Protein AF-A0A9W9S5F3-F1 (afdb_monomer_lite)

Radius of gyration: 33.03 Å; chains: 1; bounding box: 83×84×94 Å

Foldseek 3Di:
DDDDDDDDPDDDPPPPPPDPQAQEDEAEDDQDLPDQQSEDECPVVVCVLVRQRHQYYAYERYAYDADDPDDVVVPPPPDAHNHQYYHYYQYNADLVSVLVSLQRHLHHAHYEYAHDDPPRDHDRDLADAVQSNLVSCLVGSNLQHQHYAYEDPNHPDAHEAQSSQNHAEYHYELCNQWDCPPVPNDIDGDYHHHLNYAEYEYEYEDPDDRDCPVVLVCLVVCVNVNHAEYEYEYEAEPPPDDDDPPVPVCVSCVVSNHHYYYDYDHHDPPDDPPVVPPALADQDPDDDDDDDGEEDEDDDAEAEREQTYYEPYEAENYEYECYEYEVYEYECHAYAENYEYYNYEAANQDEHEAYEYEPYEAEHQHEYENYEYYCYEYEHAYEYECYEYEVYEYECYEYECYEYEVYEYENYEYYNYHYAQYWYFDYAYPDVGARDDHPPDDATWHGRDDPGPDDDGDDHPVDDDDDPPPPDDDDDDDDDDDPDDDDDDDDDDDDDDDDDDDDDDD

Sequence (506 aa):
MLATKKDNIEIDPHTQYTGQRLRSLYLGEAFRVCDPQPWWLLGPNEIVFYMEELEKLHIQGAKIKTFLREPLVVRSPTKHTALTDLALLNCDVAPHTLAQILSFPKGLTHFTMKGRFPGTTGPFEYNLRPSDYIEKINQSSSAGVQYLDFDMWNADDYPDFRHLEGLKQLTISTDLYQYFIWESDELAFRQSFPVSLETLTLDDFFPTDVLFDTLLDKVEEGQLPNLRTITHRHFYPEGNQEEVDMEWEIEEFRKLGVEFSPVSFESPSMMPENDNWPCHCWIYHRTAECDNAQTSTLNGDGNTITRSCLTNCTINNSCVKRSTLSDCVLSNVEDMSRITAQKSQFNDAAIVERSDITESTIQSQSSVCRSTIGRSVIQDKSTVKRSTVTGTTVSNSQLERATLTDCIITECTIERCDFQGLVLKYGIWRRNELIGKIGNHDPTFIRNHGPRAGQSASVAVGSTIPELDSKSHARQGDPPPSYDDDSYTSGDSGVDCGDLPPPYKP

pLDDT: mean 72.98, std 22.01, range [23.97, 98.44]

Organism: NCBI:txid293559

Secondary structure (DSSP, 8-state):
--PPPPPP----TT----PPP--EEEEE----TT-SS--EE-GGGGGGGG-TT--EEEEESEEEPPPP-SSSGGG--SS-B---EEEEES-EE-HHHHHHHTTSBSS--EEEEE-PPTT------S---HHHHHHHHHHSTTTT--EEEEE-SS-SS--B-TT-TT--EEEEEHHHHSEEETTTTEEE---B--TT--EEEEEE-S------HHHHHHHHTTSSTT--EEEEEEEE-TT-------HHHHHHHHHTT-EEEEEEEE--SSS---TT---S-----SSS-----B--EEEEEEEEEES-EEES-EEEEEEEES-EEES-EEES---EES-EEES-EEES---EES-EEES-EEETT-EEES-EEES-EE-TT-EEES-EEES-EEES-EEES-EEES-EEES-EEES-EEESEEEES-EEETTTB----SS---EEEE-STTT-B------SS----------------PPPP-----------------PPPPP--

Structure (mmCIF, N/CA/C/O backbone):
data_AF-A0A9W9S5F3-F1
#
_entry.id   AF-A0A9W9S5F3-F1
#
loop_
_atom_site.group_PDB
_atom_site.id
_atom_site.type_symbol
_atom_site.label_atom_id
_atom_site.label_alt_id
_atom_site.label_comp_id
_atom_site.label_asym_id
_atom_site.label_entity_id
_atom_site.label_seq_id
_atom_site.pdbx_PDB_ins_code
_atom_site.Cartn_x
_atom_site.Cartn_y
_atom_site.Cartn_z
_atom_site.occupancy
_atom_site.B_iso_or_equiv
_atom_site.auth_seq_id
_atom_site.auth_comp_id
_atom_site.auth_asym_id
_atom_site.auth_atom_id
_atom_site.pdbx_PDB_model_num
ATOM 1 N N . MET A 1 1 ? 17.556 -38.740 -58.426 1.00 38.88 1 MET A N 1
ATOM 2 C CA . MET A 1 1 ? 16.462 -38.069 -57.693 1.00 38.88 1 MET A CA 1
ATOM 3 C C . MET A 1 1 ? 16.126 -38.914 -56.479 1.00 38.88 1 MET A C 1
ATOM 5 O O . MET A 1 1 ? 15.676 -40.034 -56.658 1.00 38.88 1 MET A O 1
ATOM 9 N N . LEU A 1 2 ? 16.390 -38.406 -55.278 1.00 33.59 2 LEU A N 1
ATOM 10 C CA . LEU A 1 2 ? 15.971 -38.990 -54.003 1.00 33.59 2 LEU A CA 1
ATOM 11 C C . LEU A 1 2 ? 15.540 -37.814 -53.128 1.00 33.59 2 LEU A C 1
ATOM 13 O O . LEU A 1 2 ? 16.316 -36.878 -52.956 1.00 33.59 2 LEU A O 1
ATOM 17 N N . ALA A 1 3 ? 14.297 -37.832 -52.654 1.00 34.44 3 ALA A N 1
ATOM 18 C CA . ALA A 1 3 ? 13.760 -36.805 -51.771 1.00 34.44 3 ALA A CA 1
ATOM 19 C C . ALA A 1 3 ? 13.877 -37.290 -50.323 1.00 34.44 3 ALA A C 1
ATOM 21 O O . ALA A 1 3 ? 13.337 -38.340 -49.977 1.00 34.44 3 ALA A O 1
ATOM 22 N N . THR A 1 4 ? 14.590 -36.542 -49.486 1.00 38.62 4 THR A N 1
ATOM 23 C CA . THR A 1 4 ? 14.664 -36.787 -48.044 1.00 38.62 4 THR A CA 1
ATOM 24 C C . THR A 1 4 ? 13.518 -36.084 -47.320 1.00 38.62 4 THR A C 1
ATOM 26 O O . THR A 1 4 ? 13.109 -34.981 -47.688 1.00 38.62 4 THR A O 1
ATOM 29 N N . LYS A 1 5 ? 12.980 -36.748 -46.290 1.00 37.88 5 LYS A N 1
ATOM 30 C CA . LYS A 1 5 ? 11.957 -36.189 -45.397 1.00 37.88 5 LYS A CA 1
ATOM 31 C C . LYS A 1 5 ? 12.451 -34.886 -44.758 1.00 37.88 5 LYS A C 1
ATOM 33 O O . LYS A 1 5 ? 13.612 -34.796 -44.368 1.00 37.88 5 LYS A O 1
ATOM 38 N N . LYS A 1 6 ? 11.537 -33.929 -44.578 1.00 36.78 6 LYS A N 1
ATOM 39 C CA . LYS A 1 6 ? 11.627 -32.978 -43.466 1.00 36.78 6 LYS A CA 1
ATOM 40 C C . LYS A 1 6 ? 11.037 -33.653 -42.236 1.00 36.78 6 LYS A C 1
ATOM 42 O O . LYS A 1 6 ? 9.909 -34.141 -42.309 1.00 36.78 6 LYS A O 1
ATOM 47 N N . ASP A 1 7 ? 11.778 -33.650 -41.140 1.00 34.38 7 ASP A N 1
ATOM 48 C CA . ASP A 1 7 ? 11.234 -34.006 -39.838 1.00 34.38 7 ASP A CA 1
ATOM 49 C C . ASP A 1 7 ? 10.438 -32.812 -39.299 1.00 34.38 7 ASP A C 1
ATOM 51 O O . ASP A 1 7 ? 10.948 -31.693 -39.212 1.00 34.38 7 ASP A O 1
ATOM 55 N N . ASN A 1 8 ? 9.166 -33.047 -38.978 1.00 34.94 8 ASN A N 1
ATOM 56 C CA . ASN A 1 8 ? 8.366 -32.092 -38.224 1.00 34.94 8 ASN A CA 1
ATOM 57 C C . ASN A 1 8 ? 8.752 -32.239 -36.753 1.00 34.94 8 ASN A C 1
ATOM 59 O O . ASN A 1 8 ? 8.531 -33.295 -36.165 1.00 34.94 8 ASN A O 1
ATOM 63 N N . ILE A 1 9 ? 9.302 -31.181 -36.164 1.00 33.72 9 ILE A N 1
ATOM 64 C CA . ILE A 1 9 ? 9.428 -31.082 -34.712 1.00 33.72 9 ILE A CA 1
ATOM 65 C C . ILE A 1 9 ? 8.038 -30.725 -34.183 1.00 33.72 9 ILE A C 1
ATOM 67 O O . ILE A 1 9 ? 7.592 -29.587 -34.332 1.00 33.72 9 ILE A O 1
ATOM 71 N N . GLU A 1 10 ? 7.338 -31.702 -33.606 1.00 32.06 10 GLU A N 1
ATOM 72 C CA . GLU A 1 10 ? 6.203 -31.415 -32.730 1.00 32.06 10 GLU A CA 1
ATOM 73 C C . GLU A 1 10 ? 6.734 -30.652 -31.513 1.00 32.06 10 GLU A C 1
ATOM 75 O O . GLU A 1 10 ? 7.564 -31.158 -30.757 1.00 32.06 10 GLU A O 1
ATOM 80 N N . ILE A 1 11 ? 6.286 -29.407 -31.357 1.00 34.91 11 ILE A N 1
ATOM 81 C CA . ILE A 1 11 ? 6.552 -28.617 -30.158 1.00 34.91 11 ILE A CA 1
ATOM 82 C C . ILE A 1 11 ? 5.547 -29.077 -29.105 1.00 34.91 11 ILE A C 1
ATOM 84 O O . ILE A 1 11 ? 4.343 -28.880 -29.269 1.00 34.91 11 ILE A O 1
ATOM 88 N N . ASP A 1 12 ? 6.052 -29.703 -28.045 1.00 31.08 12 ASP A N 1
ATOM 89 C CA . ASP A 1 12 ? 5.263 -30.124 -26.889 1.00 31.08 12 ASP A CA 1
ATOM 90 C C . ASP A 1 12 ? 4.611 -28.892 -26.218 1.00 31.08 12 ASP A C 1
ATOM 92 O O . ASP A 1 12 ? 5.329 -27.993 -25.769 1.00 31.08 12 ASP A O 1
ATOM 96 N N . PRO A 1 13 ? 3.267 -28.807 -26.135 1.00 37.78 13 PRO A N 1
ATOM 97 C CA . PRO A 1 13 ? 2.579 -27.666 -25.535 1.00 37.78 13 PRO A CA 1
ATOM 98 C C . PRO A 1 13 ? 2.629 -27.648 -23.993 1.00 37.78 13 PRO A C 1
ATOM 100 O O . PRO A 1 13 ? 1.975 -26.800 -23.381 1.00 37.78 13 PRO A O 1
ATOM 103 N N . HIS A 1 14 ? 3.365 -28.562 -23.343 1.00 36.12 14 HIS A N 1
ATOM 104 C CA . HIS A 1 14 ? 3.348 -28.750 -21.888 1.00 36.12 14 HIS A CA 1
ATOM 105 C C . HIS A 1 14 ? 4.613 -28.350 -21.113 1.00 36.12 14 HIS A C 1
ATOM 107 O O . HIS A 1 14 ? 4.740 -28.710 -19.941 1.00 36.12 14 HIS A O 1
ATOM 113 N N . THR A 1 15 ? 5.471 -27.469 -21.642 1.00 34.50 15 THR A N 1
ATOM 114 C CA . THR A 1 15 ? 6.310 -26.630 -20.759 1.00 34.50 15 THR A CA 1
ATOM 115 C C . THR A 1 15 ? 5.454 -25.561 -20.076 1.00 34.50 15 THR A C 1
ATOM 117 O O . THR A 1 15 ? 5.520 -24.373 -20.398 1.00 34.50 15 THR A O 1
ATOM 120 N N . GLN A 1 16 ? 4.636 -25.994 -19.112 1.00 36.50 16 GLN A N 1
ATOM 121 C CA . GLN A 1 16 ? 4.019 -25.107 -18.134 1.00 36.50 16 GLN A CA 1
ATOM 122 C C . GLN A 1 16 ? 5.129 -24.411 -17.344 1.00 36.50 16 GLN A C 1
ATOM 124 O O . GLN A 1 16 ? 5.661 -24.958 -16.379 1.00 36.50 16 GLN A O 1
ATOM 129 N N . TYR A 1 17 ? 5.432 -23.166 -17.711 1.00 35.34 17 TYR A N 1
ATOM 130 C CA . TYR A 1 17 ? 5.968 -22.219 -16.745 1.00 35.34 17 TYR A CA 1
ATOM 131 C C . TYR A 1 17 ? 4.918 -22.060 -15.645 1.00 35.34 17 TYR A C 1
ATOM 133 O O . TYR A 1 17 ? 3.949 -21.314 -15.791 1.00 35.34 17 TYR A O 1
ATOM 141 N N . THR A 1 18 ? 5.106 -22.767 -14.531 1.00 33.81 18 THR A N 1
ATOM 142 C CA . THR A 1 18 ? 4.383 -22.527 -13.279 1.00 33.81 18 THR A CA 1
ATOM 143 C C . THR A 1 18 ? 4.900 -21.234 -12.651 1.00 33.81 18 THR A C 1
ATOM 145 O O . THR A 1 18 ? 5.497 -21.241 -11.574 1.00 33.81 18 THR A O 1
ATOM 148 N N . GLY A 1 19 ? 4.713 -20.118 -13.360 1.00 42.09 19 GLY A N 1
ATOM 149 C CA . GLY A 1 19 ? 4.912 -18.789 -12.807 1.00 42.09 19 GLY A CA 1
ATOM 150 C C . GLY A 1 19 ? 4.018 -18.644 -11.583 1.00 42.09 19 GLY A C 1
ATOM 151 O O . GLY A 1 19 ? 2.835 -18.997 -11.628 1.00 42.09 19 GLY A O 1
ATOM 152 N N . GLN A 1 20 ? 4.592 -18.179 -10.476 1.00 50.25 20 GLN A N 1
ATOM 153 C CA . GLN A 1 20 ? 3.825 -17.910 -9.267 1.00 50.25 20 GLN A CA 1
ATOM 154 C C . GLN A 1 20 ? 2.743 -16.880 -9.609 1.00 50.25 20 GLN A C 1
ATOM 156 O O . GLN A 1 20 ? 3.046 -15.785 -10.081 1.00 50.25 20 GLN A O 1
ATOM 161 N N . ARG A 1 21 ? 1.473 -17.262 -9.432 1.00 70.94 21 ARG A N 1
ATOM 162 C CA . ARG A 1 21 ? 0.338 -16.374 -9.696 1.00 70.94 21 ARG A CA 1
ATOM 163 C C . ARG A 1 21 ? 0.363 -15.195 -8.720 1.00 70.94 21 ARG A C 1
ATOM 165 O O . ARG A 1 21 ? 0.681 -15.369 -7.544 1.00 70.94 21 ARG A O 1
ATOM 172 N N . LEU A 1 22 ? 0.044 -14.005 -9.226 1.00 78.12 22 LEU A N 1
ATOM 173 C CA . LEU A 1 22 ? 0.080 -12.755 -8.471 1.00 78.12 22 LEU A CA 1
ATOM 174 C C . LEU A 1 22 ? -1.012 -12.752 -7.390 1.00 78.12 22 LEU A C 1
ATOM 176 O O . LEU A 1 22 ? -2.192 -12.635 -7.704 1.00 78.12 22 LEU A O 1
ATOM 180 N N . ARG A 1 23 ? -0.601 -12.876 -6.123 1.00 86.69 23 ARG A N 1
ATOM 181 C CA . ARG A 1 23 ? -1.501 -12.900 -4.953 1.00 86.69 23 ARG A CA 1
ATOM 182 C C . ARG A 1 23 ? -1.620 -11.568 -4.226 1.00 86.69 23 ARG A C 1
ATOM 184 O O . ARG A 1 23 ? -2.583 -11.372 -3.500 1.00 86.69 23 ARG A O 1
ATOM 191 N N . SER A 1 24 ? -0.666 -10.662 -4.404 1.00 87.38 24 SER A N 1
ATOM 192 C CA . SER A 1 24 ? -0.663 -9.347 -3.765 1.00 87.38 24 SER A CA 1
ATOM 193 C C . SER A 1 24 ? -0.293 -8.293 -4.793 1.00 87.38 24 SER A C 1
ATOM 195 O O . SER A 1 24 ? 0.679 -8.479 -5.524 1.00 87.38 24 SER A O 1
ATOM 197 N N . LEU A 1 25 ? -1.047 -7.198 -4.841 1.00 86.06 25 LEU A N 1
ATOM 198 C CA . LEU A 1 25 ? -0.788 -6.078 -5.738 1.00 86.06 25 LEU A CA 1
ATOM 199 C C . LEU A 1 25 ? -0.988 -4.751 -5.009 1.00 86.06 25 LEU A C 1
ATOM 201 O O . LEU A 1 25 ? -2.005 -4.536 -4.352 1.00 86.06 25 LEU A O 1
ATOM 205 N N . TYR A 1 26 ? -0.020 -3.857 -5.178 1.00 85.69 26 TYR A N 1
ATOM 206 C CA . TYR A 1 26 ? -0.119 -2.462 -4.780 1.00 85.69 26 TYR A CA 1
ATOM 207 C C . TYR A 1 26 ? -0.178 -1.582 -6.030 1.00 85.69 26 TYR A C 1
ATOM 209 O O . TYR A 1 26 ? 0.637 -1.740 -6.940 1.00 85.69 26 TYR A O 1
ATOM 217 N N . LEU A 1 27 ? -1.145 -0.669 -6.071 1.00 83.69 27 LEU A N 1
ATOM 218 C CA . LEU A 1 27 ? -1.291 0.356 -7.094 1.00 83.69 27 LEU A CA 1
ATOM 219 C C . LEU A 1 27 ? -1.346 1.720 -6.412 1.00 83.69 27 LEU A C 1
ATOM 221 O O . LEU A 1 27 ? -2.354 2.077 -5.808 1.00 83.69 27 LEU A O 1
ATOM 225 N N . GLY A 1 28 ? -0.298 2.517 -6.534 1.00 77.75 28 GLY A N 1
ATOM 226 C CA . GLY A 1 28 ? -0.302 3.851 -5.958 1.00 77.75 28 GLY A CA 1
ATOM 227 C C . GLY A 1 28 ? 0.707 4.764 -6.617 1.00 77.75 28 GLY A C 1
ATOM 228 O O . GLY A 1 28 ? 1.724 4.322 -7.148 1.00 77.75 28 GLY A O 1
ATOM 229 N N . GLU A 1 29 ? 0.417 6.053 -6.541 1.00 62.59 29 GLU A N 1
ATOM 230 C CA . GLU A 1 29 ? 1.393 7.108 -6.754 1.00 62.59 29 GLU A CA 1
ATOM 231 C C . GLU A 1 29 ? 1.609 7.807 -5.408 1.00 62.59 29 GLU A C 1
ATOM 233 O O . GLU A 1 29 ? 0.664 7.957 -4.628 1.00 62.59 29 GLU A O 1
ATOM 238 N N . ALA A 1 30 ? 2.8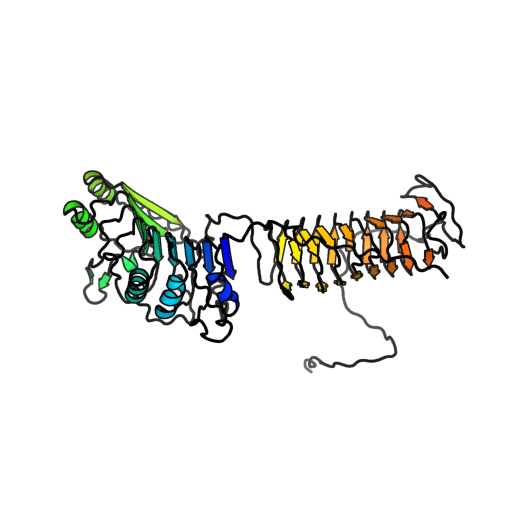49 8.198 -5.105 1.00 54.47 30 ALA A N 1
ATOM 239 C CA . ALA A 1 30 ? 3.147 8.914 -3.869 1.00 54.47 30 ALA A CA 1
ATOM 240 C C . ALA A 1 30 ? 2.351 10.229 -3.850 1.00 54.47 30 ALA A C 1
ATOM 242 O O . ALA A 1 30 ? 2.563 11.096 -4.701 1.00 54.47 30 ALA A O 1
ATOM 243 N N . PHE A 1 31 ? 1.417 10.361 -2.905 1.00 49.09 31 PHE A N 1
ATOM 244 C CA . PHE A 1 31 ? 0.479 11.482 -2.845 1.00 49.09 31 PHE A CA 1
ATOM 245 C C . PHE A 1 31 ? 1.224 12.787 -2.528 1.00 49.09 31 PHE A C 1
ATOM 247 O O . PHE A 1 31 ? 1.507 13.106 -1.373 1.00 49.09 31 PHE A O 1
ATOM 254 N N . ARG A 1 32 ? 1.566 13.556 -3.567 1.00 51.72 32 ARG A N 1
ATOM 255 C CA . ARG A 1 32 ? 2.199 14.869 -3.420 1.00 51.72 32 ARG A CA 1
ATOM 256 C C . ARG A 1 32 ? 1.124 15.933 -3.238 1.00 51.72 32 ARG A C 1
ATOM 258 O O . ARG A 1 32 ? 0.455 16.328 -4.188 1.00 51.72 32 ARG A O 1
ATOM 265 N N . VAL A 1 33 ? 1.027 16.438 -2.009 1.00 48.25 33 VAL A N 1
ATOM 266 C CA . VAL A 1 33 ? 0.080 17.478 -1.551 1.00 48.25 33 VAL A CA 1
ATOM 267 C C . VAL A 1 33 ? 0.080 18.747 -2.429 1.00 48.25 33 VAL A C 1
ATOM 269 O O . VAL A 1 33 ? -0.897 19.490 -2.435 1.00 48.25 33 VAL A O 1
ATOM 272 N N . CYS A 1 34 ? 1.154 18.993 -3.185 1.00 48.50 34 CYS A N 1
ATOM 273 C CA . CYS A 1 34 ? 1.359 20.211 -3.971 1.00 48.50 34 CYS A CA 1
ATOM 274 C C . CYS A 1 34 ? 0.966 20.119 -5.460 1.00 48.50 34 CYS A C 1
ATOM 276 O O . CYS A 1 34 ? 1.035 21.141 -6.144 1.00 48.50 34 CYS A O 1
ATOM 278 N N . ASP A 1 35 ? 0.594 18.947 -5.991 1.00 54.94 35 ASP A N 1
ATOM 279 C CA . ASP A 1 35 ? 0.234 18.826 -7.412 1.00 54.94 35 ASP A CA 1
ATOM 280 C C . ASP A 1 35 ? -1.240 19.210 -7.670 1.00 54.94 35 ASP A C 1
ATOM 282 O O . ASP A 1 35 ? -2.136 18.748 -6.962 1.00 54.94 35 ASP A O 1
ATOM 286 N N . PRO A 1 36 ? -1.552 20.003 -8.720 1.00 55.41 36 PRO A N 1
ATOM 287 C CA . PRO A 1 36 ? -2.916 20.474 -9.006 1.00 55.41 36 PRO A CA 1
ATOM 288 C C . PRO A 1 36 ? -3.879 19.370 -9.481 1.00 55.41 36 PRO A C 1
ATOM 290 O O . PRO A 1 36 ? -5.075 19.614 -9.643 1.00 55.41 36 PRO A O 1
ATOM 293 N N . GLN A 1 37 ? -3.370 18.159 -9.721 1.00 60.69 37 GLN A N 1
ATOM 294 C CA . GLN A 1 37 ? -4.149 16.932 -9.882 1.00 60.69 37 GLN A CA 1
ATOM 295 C C . GLN A 1 37 ? -3.453 15.827 -9.070 1.00 60.69 37 GLN A C 1
ATOM 297 O O . GLN A 1 37 ? -2.685 15.058 -9.644 1.00 60.69 37 GLN A O 1
ATOM 302 N N . PRO A 1 38 ? -3.688 15.738 -7.747 1.00 64.25 38 PRO A N 1
ATOM 303 C CA . PRO A 1 38 ? -2.959 14.834 -6.851 1.00 64.25 38 PRO A CA 1
ATOM 304 C C . PRO A 1 38 ? -3.461 13.378 -6.935 1.00 64.25 38 PRO A C 1
ATOM 306 O O . PRO A 1 38 ? -3.227 12.578 -6.034 1.00 64.25 38 PRO A O 1
ATOM 309 N N . TRP A 1 39 ? -4.197 13.046 -7.999 1.00 72.81 39 TRP A N 1
ATOM 310 C CA . TRP A 1 39 ? -4.831 11.754 -8.220 1.00 72.81 39 TRP A CA 1
ATOM 311 C C . TRP A 1 39 ? -4.458 11.167 -9.578 1.00 72.81 39 TRP A C 1
ATOM 313 O O . TRP A 1 39 ? -4.209 11.882 -10.552 1.00 72.81 39 TRP A O 1
ATOM 323 N N . TRP A 1 40 ? -4.516 9.845 -9.672 1.00 80.75 40 TRP A N 1
ATOM 324 C CA . TRP A 1 40 ? -4.469 9.120 -10.938 1.00 80.75 40 TRP A CA 1
ATOM 325 C C . TRP A 1 40 ? -5.814 8.424 -11.183 1.00 80.75 40 TRP A C 1
ATOM 327 O O . TRP A 1 40 ? -6.529 8.062 -10.250 1.00 80.75 40 TRP A O 1
ATOM 337 N N . LEU A 1 41 ? -6.216 8.276 -12.446 1.00 82.94 41 LEU A N 1
ATOM 338 C CA . LEU A 1 41 ? -7.449 7.562 -12.794 1.00 82.94 41 LEU A CA 1
ATOM 339 C C . LEU A 1 41 ? -7.162 6.060 -12.833 1.00 82.94 41 LEU A C 1
ATOM 341 O O . LEU A 1 41 ? -6.277 5.648 -13.581 1.00 82.94 41 LEU A O 1
ATOM 345 N N . LEU A 1 42 ? -7.940 5.251 -12.103 1.00 84.69 42 LEU A N 1
ATOM 346 C CA . LEU A 1 42 ? -7.777 3.791 -12.134 1.00 84.69 42 LEU A CA 1
ATOM 347 C C . LEU A 1 42 ? -7.978 3.256 -13.564 1.00 84.69 42 LEU A C 1
ATOM 349 O O . LEU A 1 42 ? -7.063 2.662 -14.137 1.00 84.69 42 LEU A O 1
ATOM 353 N N . GLY A 1 43 ? -9.138 3.549 -14.164 1.00 81.44 43 GLY A N 1
ATOM 354 C CA . GLY A 1 43 ? -9.409 3.367 -15.592 1.00 81.44 43 GLY A CA 1
ATOM 355 C C . GLY A 1 43 ? -9.094 1.946 -16.083 1.00 81.44 43 GLY A C 1
ATOM 356 O O . GLY A 1 43 ? -9.646 0.994 -15.543 1.00 81.44 43 GLY A O 1
ATOM 357 N N . PRO A 1 44 ? -8.192 1.748 -17.066 1.00 71.62 44 PRO A N 1
ATOM 358 C CA . PRO A 1 44 ? -7.831 0.407 -17.546 1.00 71.62 44 PRO A CA 1
ATOM 359 C C . PRO A 1 44 ? -7.350 -0.563 -16.452 1.00 71.62 44 PRO A C 1
ATOM 361 O O . PRO A 1 44 ? -7.492 -1.775 -16.604 1.00 71.62 44 PRO A O 1
ATOM 364 N N . ASN A 1 45 ? -6.822 -0.047 -15.336 1.00 79.69 45 ASN A N 1
ATOM 365 C CA . ASN A 1 45 ? -6.370 -0.861 -14.207 1.00 79.69 45 ASN A CA 1
ATOM 366 C C . ASN A 1 45 ? -7.528 -1.460 -13.389 1.00 79.69 45 ASN A C 1
ATOM 368 O O . ASN A 1 45 ? -7.276 -2.292 -12.527 1.00 79.69 45 ASN A O 1
ATOM 372 N N . GLU A 1 46 ? -8.793 -1.129 -13.683 1.00 83.44 46 GLU A N 1
ATOM 373 C CA . GLU A 1 46 ? -9.981 -1.802 -13.129 1.00 83.44 46 GLU A CA 1
ATOM 374 C C . GLU A 1 46 ? -9.936 -3.336 -13.306 1.00 83.44 46 GLU A C 1
ATOM 376 O O . GLU A 1 46 ? -10.548 -4.062 -12.523 1.00 83.44 46 GLU A O 1
ATOM 381 N N . ILE A 1 47 ? -9.152 -3.842 -14.272 1.00 82.06 47 ILE A N 1
ATOM 382 C CA . ILE A 1 47 ? -8.895 -5.273 -14.501 1.00 82.06 47 ILE A CA 1
ATOM 383 C C . ILE A 1 47 ? -8.382 -6.028 -13.259 1.00 82.06 47 ILE A C 1
ATOM 385 O O . ILE A 1 47 ? -8.599 -7.235 -13.156 1.00 82.06 47 ILE A O 1
ATOM 389 N N . VAL A 1 48 ? -7.751 -5.354 -12.288 1.00 85.44 48 VAL A N 1
ATOM 390 C CA . VAL A 1 48 ? -7.233 -6.010 -11.069 1.00 85.44 48 VAL A CA 1
ATOM 391 C C . VAL A 1 48 ? -8.333 -6.626 -10.208 1.00 85.44 48 VAL A C 1
ATOM 393 O O . VAL A 1 48 ? -8.128 -7.684 -9.620 1.00 85.44 48 VAL A O 1
ATOM 396 N N . PHE A 1 49 ? -9.536 -6.045 -10.215 1.00 87.81 49 PHE A N 1
ATOM 397 C CA . PHE A 1 49 ? -10.696 -6.601 -9.513 1.00 87.81 49 PHE A CA 1
ATOM 398 C C . PHE A 1 49 ? -11.256 -7.874 -10.171 1.00 87.81 49 PHE A C 1
ATOM 400 O O . PHE A 1 49 ? -12.080 -8.561 -9.577 1.00 87.81 49 PHE A O 1
ATOM 407 N N . TYR A 1 50 ? -10.790 -8.223 -11.374 1.00 85.31 50 TYR A N 1
ATOM 408 C CA . TYR A 1 50 ? -11.176 -9.431 -12.108 1.00 85.31 50 TYR A CA 1
ATOM 409 C C . TYR A 1 50 ? -10.124 -10.555 -11.999 1.00 85.31 50 TYR A C 1
ATOM 411 O O . TYR A 1 50 ? -10.295 -11.621 -12.594 1.00 85.31 50 TYR A O 1
ATOM 419 N N . MET A 1 51 ? -9.026 -10.344 -11.261 1.00 85.69 51 MET A N 1
ATOM 420 C CA . MET A 1 51 ? -7.969 -11.343 -11.076 1.00 85.69 51 MET A CA 1
ATOM 421 C C . MET A 1 51 ? -8.412 -12.423 -10.075 1.00 85.69 51 MET A C 1
ATOM 423 O O . MET A 1 51 ? -8.432 -12.186 -8.870 1.00 85.69 51 MET A O 1
ATOM 427 N N . GLU A 1 52 ? -8.747 -13.627 -10.567 1.00 86.75 52 GLU A N 1
ATOM 428 C CA . GLU A 1 52 ? -9.306 -14.723 -9.744 1.00 86.75 52 GLU A CA 1
ATOM 429 C C . GLU A 1 52 ? -8.441 -15.088 -8.517 1.00 86.75 52 GLU A C 1
ATOM 431 O O . GLU A 1 52 ? -8.986 -15.499 -7.497 1.00 86.75 52 GLU A O 1
ATOM 436 N N . GLU A 1 53 ? -7.116 -14.929 -8.602 1.00 87.06 53 GLU A N 1
ATOM 437 C CA . GLU A 1 53 ? -6.133 -15.387 -7.601 1.00 87.06 53 GLU A CA 1
ATOM 438 C C . GLU A 1 53 ? -5.499 -14.263 -6.768 1.00 87.06 53 GLU A C 1
ATOM 440 O O . GLU A 1 53 ? -4.591 -14.522 -5.978 1.00 87.06 53 GLU A O 1
ATOM 445 N N . LEU A 1 54 ? -5.958 -13.021 -6.941 1.00 88.62 54 LEU A N 1
ATOM 446 C CA . LEU A 1 54 ? -5.469 -11.890 -6.163 1.00 88.62 54 LEU A CA 1
ATOM 447 C C . LEU A 1 54 ? -6.079 -11.948 -4.755 1.00 88.62 54 LEU A C 1
ATOM 449 O O . LEU A 1 54 ? -7.285 -11.786 -4.600 1.00 88.62 54 LEU A O 1
ATOM 453 N N . GLU A 1 55 ? -5.247 -12.198 -3.744 1.00 91.94 55 GLU A N 1
ATOM 454 C CA . GLU A 1 55 ? -5.627 -12.346 -2.330 1.00 91.94 55 GLU A CA 1
ATOM 455 C C . GLU A 1 55 ? -5.563 -11.014 -1.569 1.00 91.94 55 GLU A C 1
ATOM 457 O O . GLU A 1 55 ? -6.350 -10.813 -0.638 1.00 91.94 55 GLU A O 1
ATOM 462 N N . LYS A 1 56 ? -4.668 -10.106 -1.989 1.00 93.75 56 LYS A N 1
ATOM 463 C CA . LYS A 1 56 ? -4.473 -8.759 -1.437 1.00 93.75 56 LYS A CA 1
ATOM 464 C C . LYS A 1 56 ? -4.420 -7.692 -2.532 1.00 93.75 56 LYS A C 1
ATOM 466 O O . LYS A 1 56 ? -3.675 -7.841 -3.504 1.00 93.75 56 LYS A O 1
ATOM 471 N N . LEU A 1 57 ? -5.145 -6.592 -2.351 1.00 93.44 57 LEU A N 1
ATOM 472 C CA . LEU A 1 57 ? -5.118 -5.435 -3.247 1.00 93.44 57 LEU A CA 1
ATOM 473 C C . LEU A 1 57 ? -5.085 -4.145 -2.434 1.00 93.44 57 LEU A C 1
ATOM 475 O O . LEU A 1 57 ? -5.980 -3.883 -1.641 1.00 93.44 57 LEU A O 1
ATOM 479 N N . HIS A 1 58 ? -4.089 -3.306 -2.678 1.00 92.56 58 HIS A N 1
ATOM 480 C CA . HIS A 1 58 ? -3.978 -2.004 -2.039 1.00 92.56 58 HIS A CA 1
ATOM 481 C C . HIS A 1 58 ? -3.885 -0.927 -3.124 1.00 92.56 58 HIS A C 1
ATOM 483 O O . HIS A 1 58 ? -3.001 -0.974 -3.976 1.00 92.56 58 HIS A O 1
ATOM 489 N N . ILE A 1 59 ? -4.825 0.018 -3.116 1.00 90.50 59 ILE A N 1
ATOM 490 C CA . ILE A 1 59 ? -4.880 1.166 -4.019 1.00 90.50 59 ILE A CA 1
ATOM 491 C C . ILE A 1 59 ? -4.674 2.455 -3.211 1.00 90.50 59 ILE A C 1
ATOM 493 O O . ILE A 1 59 ? -5.359 2.663 -2.209 1.00 90.50 59 ILE A O 1
ATOM 497 N N . GLN A 1 60 ? -3.764 3.329 -3.651 1.00 87.94 60 GLN A N 1
ATOM 498 C CA . GLN A 1 60 ? -3.490 4.622 -3.014 1.00 87.94 60 GLN A CA 1
ATOM 499 C C . GLN A 1 60 ? -3.598 5.798 -3.999 1.00 87.94 60 GLN A C 1
ATOM 501 O O . GLN A 1 60 ? -3.024 5.767 -5.088 1.00 87.94 60 GLN A O 1
ATOM 506 N N . GLY A 1 61 ? -4.308 6.863 -3.609 1.00 83.88 61 GLY A N 1
ATOM 507 C CA . GLY A 1 61 ? -4.392 8.126 -4.363 1.00 83.88 61 GLY A CA 1
ATOM 508 C C . GLY A 1 61 ? -5.165 8.045 -5.689 1.00 83.88 61 GLY A C 1
ATOM 509 O O . GLY A 1 61 ? -4.989 8.892 -6.566 1.00 83.88 61 GLY A O 1
ATOM 510 N N . ALA A 1 62 ? -5.993 7.014 -5.878 1.00 86.62 62 ALA A N 1
ATOM 511 C CA . ALA A 1 62 ? -6.731 6.801 -7.119 1.00 86.62 62 ALA A CA 1
ATOM 512 C C . ALA A 1 62 ? -8.097 7.500 -7.110 1.00 86.62 62 ALA A C 1
ATOM 514 O O . ALA A 1 62 ? -8.848 7.402 -6.142 1.00 86.62 62 ALA A O 1
ATOM 515 N N . LYS A 1 63 ? -8.486 8.105 -8.236 1.00 87.12 63 LYS A N 1
ATOM 516 C CA . LYS A 1 63 ? -9.880 8.470 -8.519 1.00 87.12 63 LYS A CA 1
ATOM 517 C C . LYS A 1 63 ? -10.559 7.310 -9.241 1.00 87.12 63 LYS A C 1
ATOM 519 O O . LYS A 1 63 ? -10.319 7.080 -10.432 1.00 87.12 63 LYS A O 1
ATOM 524 N N . ILE A 1 64 ? -11.400 6.575 -8.514 1.00 88.25 64 ILE A N 1
ATOM 525 C CA . ILE A 1 64 ? -12.112 5.391 -9.003 1.00 88.25 64 ILE A CA 1
ATOM 526 C C . ILE A 1 64 ? -13.522 5.810 -9.424 1.00 88.25 64 ILE A C 1
ATOM 528 O O . ILE A 1 64 ? -14.437 5.983 -8.617 1.00 88.25 64 ILE A O 1
ATOM 532 N N . LYS A 1 65 ? -13.693 6.001 -10.733 1.00 84.75 65 LYS A N 1
ATOM 533 C CA . LYS A 1 65 ? -15.002 6.277 -11.334 1.00 84.75 65 LYS A CA 1
ATOM 534 C C . LYS A 1 65 ? -15.847 4.999 -11.373 1.00 84.75 65 LYS A C 1
ATOM 536 O O . LYS A 1 65 ? -15.339 3.899 -11.192 1.00 84.75 65 LYS A O 1
ATOM 541 N N . THR A 1 66 ? -17.146 5.153 -11.618 1.00 78.50 66 THR A N 1
ATOM 542 C CA . THR A 1 66 ? -18.052 4.021 -11.852 1.00 78.50 66 THR A CA 1
ATOM 543 C C . THR A 1 66 ? -17.516 3.138 -12.982 1.00 78.50 66 THR A C 1
ATOM 545 O O . THR A 1 66 ? -17.260 3.652 -14.073 1.00 78.50 66 THR A O 1
ATOM 548 N N . PHE A 1 67 ? -17.405 1.830 -12.737 1.00 77.81 67 PHE A N 1
ATOM 549 C CA . PHE A 1 67 ? -16.913 0.858 -13.715 1.00 77.81 67 PHE A CA 1
ATOM 550 C C . PHE A 1 67 ? -17.729 0.918 -15.015 1.00 77.81 67 PHE A C 1
ATOM 552 O O . PHE A 1 67 ? -18.968 0.902 -14.998 1.00 77.81 67 PHE A O 1
ATOM 559 N N . LEU A 1 68 ? -17.043 0.973 -16.158 1.00 62.41 68 LEU A N 1
ATOM 560 C CA . LEU A 1 68 ? -17.702 1.039 -17.465 1.00 62.41 68 LEU A CA 1
ATOM 561 C C . LEU A 1 68 ? -18.325 -0.319 -17.826 1.00 62.41 68 LEU A C 1
ATOM 563 O O . LEU A 1 68 ? -17.648 -1.340 -17.879 1.00 62.41 68 LEU A O 1
ATOM 567 N N . ARG A 1 69 ? -19.629 -0.333 -18.130 1.00 55.06 69 ARG A N 1
ATOM 568 C CA . ARG A 1 69 ? -20.402 -1.558 -18.438 1.00 55.06 69 ARG A CA 1
ATOM 569 C C . ARG A 1 69 ? -20.215 -2.111 -19.868 1.00 55.06 69 ARG A C 1
ATOM 571 O O . ARG A 1 69 ? -21.009 -2.947 -20.292 1.00 55.06 69 ARG A O 1
ATOM 578 N N . GLU A 1 70 ? -19.213 -1.661 -20.625 1.00 50.19 70 GLU A N 1
ATOM 579 C CA . GLU A 1 70 ? -19.068 -1.955 -22.066 1.00 50.19 70 GLU A CA 1
ATOM 580 C C . GLU A 1 70 ? -17.790 -2.757 -22.421 1.00 50.19 70 GLU A C 1
ATOM 582 O O . GLU A 1 70 ? -16.930 -3.021 -21.584 1.00 50.19 70 GLU A O 1
ATOM 587 N N . PRO A 1 71 ? -17.683 -3.267 -23.658 1.00 43.66 71 PRO A N 1
ATOM 588 C CA . PRO A 1 71 ? -18.071 -4.615 -24.045 1.00 43.66 71 PRO A CA 1
ATOM 589 C C . PRO A 1 71 ? -16.977 -5.681 -23.818 1.00 43.66 71 PRO A C 1
ATOM 591 O O . PRO A 1 71 ? -17.064 -6.766 -24.388 1.00 43.66 71 PRO A O 1
ATOM 594 N N . LEU A 1 72 ? -15.969 -5.440 -22.966 1.00 47.22 72 LEU A N 1
ATOM 595 C CA . LEU A 1 72 ? -15.058 -6.514 -22.514 1.00 47.22 72 LEU A CA 1
ATOM 596 C C . LEU A 1 72 ? -15.808 -7.598 -21.703 1.00 47.22 72 LEU A C 1
ATOM 598 O O . LEU A 1 72 ? -15.356 -8.737 -21.583 1.00 47.22 72 LEU A O 1
ATOM 602 N N . VAL A 1 73 ? -17.034 -7.282 -21.276 1.00 46.25 73 VAL A N 1
ATOM 603 C CA . VAL A 1 73 ? -18.049 -8.151 -20.656 1.00 46.25 73 VAL A CA 1
ATOM 604 C C . VAL A 1 73 ? -18.631 -9.230 -21.606 1.00 46.25 73 VAL A C 1
ATOM 606 O O . VAL A 1 73 ? -19.746 -9.701 -21.411 1.00 46.25 73 VAL A O 1
ATOM 609 N N . VAL A 1 74 ? -17.889 -9.698 -22.619 1.00 44.22 74 VAL A N 1
ATOM 610 C CA . VAL A 1 74 ? -18.196 -10.988 -23.291 1.00 44.22 74 VAL A CA 1
ATOM 611 C C . VAL A 1 74 ? -17.821 -12.173 -22.385 1.00 44.22 74 VAL A C 1
ATOM 613 O O . VAL A 1 74 ? -18.322 -13.285 -22.555 1.00 44.22 74 VAL A O 1
ATOM 616 N N . ARG A 1 75 ? -16.975 -11.932 -21.375 1.00 45.75 75 ARG A N 1
ATOM 617 C CA . ARG A 1 75 ? -16.747 -12.830 -20.240 1.00 45.75 75 ARG A CA 1
ATOM 618 C C . ARG A 1 75 ? -16.688 -12.022 -18.948 1.00 45.75 75 ARG A C 1
ATOM 620 O O . ARG A 1 75 ? -15.610 -11.823 -18.399 1.00 45.75 75 ARG A O 1
ATOM 627 N N . SER A 1 76 ? -17.841 -11.587 -18.442 1.00 46.44 76 SER A N 1
ATOM 628 C CA . SER A 1 76 ? -17.967 -11.354 -17.000 1.00 46.44 76 SER A CA 1
ATOM 629 C C . SER A 1 76 ? -17.505 -12.632 -16.285 1.00 46.44 76 SER A C 1
ATOM 631 O O . SER A 1 76 ? -18.084 -13.694 -16.543 1.00 46.44 76 SER A O 1
ATOM 633 N N . PRO A 1 77 ? -16.456 -12.599 -15.441 1.00 48.72 77 PRO A N 1
ATOM 634 C CA . PRO A 1 77 ? -16.058 -13.782 -14.702 1.00 48.72 77 PRO A CA 1
ATOM 635 C C . PRO A 1 77 ? -17.223 -14.179 -13.806 1.00 48.72 77 PRO A C 1
ATOM 637 O O . PRO A 1 77 ? -17.630 -13.437 -12.917 1.00 48.72 77 PRO A O 1
ATOM 640 N N . THR A 1 78 ? -17.777 -15.367 -14.027 1.00 53.22 78 THR A N 1
ATOM 641 C CA . THR A 1 78 ? -18.855 -15.933 -13.201 1.00 53.22 78 THR A CA 1
ATOM 642 C C . THR A 1 78 ? -18.333 -16.420 -11.844 1.00 53.22 78 THR A C 1
ATOM 644 O O . THR A 1 78 ? -18.878 -17.356 -11.260 1.00 53.22 78 THR A O 1
ATOM 647 N N . LYS A 1 79 ? -17.215 -15.855 -11.384 1.00 62.31 79 LYS A N 1
ATOM 648 C CA . LYS A 1 79 ? -16.474 -16.239 -10.195 1.00 62.31 79 LYS A CA 1
ATOM 649 C C . LYS A 1 79 ? -16.030 -14.978 -9.475 1.00 62.31 79 LYS A C 1
ATOM 651 O O . LYS A 1 79 ? -15.418 -14.098 -10.071 1.00 62.31 79 LYS A O 1
ATOM 656 N N . HIS A 1 80 ? -16.318 -14.956 -8.185 1.00 76.62 80 HIS A N 1
ATOM 657 C CA . HIS A 1 80 ? -15.723 -14.019 -7.249 1.00 76.62 80 HIS A CA 1
ATOM 658 C C . HIS A 1 80 ? -14.206 -14.224 -7.181 1.00 76.62 80 HIS A C 1
ATOM 660 O O . HIS A 1 80 ? -13.721 -15.337 -7.409 1.00 76.62 80 HIS A O 1
ATOM 666 N N . THR A 1 81 ? -13.471 -13.174 -6.830 1.00 86.12 81 THR A N 1
ATOM 667 C CA . THR A 1 81 ? -12.022 -13.251 -6.618 1.00 86.12 81 THR A CA 1
ATOM 668 C C . THR A 1 81 ? -11.675 -13.919 -5.288 1.00 86.12 81 THR A C 1
ATOM 670 O O . THR A 1 81 ? -12.489 -13.969 -4.358 1.00 86.12 81 THR A O 1
ATOM 673 N N . ALA A 1 82 ? -10.432 -14.392 -5.178 1.00 90.06 82 ALA A N 1
ATOM 674 C CA . ALA A 1 82 ? -9.816 -14.827 -3.926 1.00 90.06 82 ALA A CA 1
ATOM 675 C C . ALA A 1 82 ? -9.458 -13.664 -2.973 1.00 90.06 82 ALA A C 1
ATOM 677 O O . ALA A 1 82 ? -8.750 -13.885 -1.995 1.00 90.06 82 ALA A O 1
ATOM 678 N N . LEU A 1 83 ? -9.921 -12.438 -3.244 1.00 92.88 83 LEU A N 1
ATOM 679 C CA . LEU A 1 83 ? -9.524 -11.237 -2.517 1.00 92.88 83 LEU A CA 1
ATOM 680 C C . LEU A 1 83 ? -10.048 -11.275 -1.074 1.00 92.88 83 LEU A C 1
ATOM 682 O O . LEU A 1 83 ? -11.257 -11.317 -0.833 1.00 92.88 83 LEU A O 1
ATOM 686 N N . THR A 1 84 ? -9.106 -11.264 -0.132 1.00 95.00 84 THR A N 1
ATOM 687 C CA . THR A 1 84 ? -9.334 -11.335 1.322 1.00 95.00 84 THR A CA 1
ATOM 688 C C . THR A 1 84 ? -8.996 -10.037 2.049 1.00 95.00 84 THR A C 1
ATOM 690 O O . THR A 1 84 ? -9.507 -9.815 3.146 1.00 95.00 84 THR A O 1
ATOM 693 N N . ASP A 1 85 ? -8.172 -9.195 1.428 1.00 95.69 85 ASP A N 1
ATOM 694 C CA . ASP A 1 85 ? -7.551 -8.001 1.996 1.00 95.69 85 ASP A CA 1
ATOM 695 C C . ASP A 1 85 ? -7.590 -6.878 0.946 1.00 95.69 85 ASP A C 1
ATOM 697 O O . ASP A 1 85 ? -7.047 -7.030 -0.155 1.00 95.69 85 ASP A O 1
ATOM 701 N N . LEU A 1 86 ? -8.301 -5.791 1.249 1.00 96.19 86 LEU A N 1
ATOM 702 C CA . LEU A 1 86 ? -8.479 -4.643 0.360 1.00 96.19 86 LEU A CA 1
ATOM 703 C C . LEU A 1 86 ? -8.191 -3.345 1.115 1.00 96.19 86 LEU A C 1
ATOM 705 O O . LEU A 1 86 ? -8.885 -3.031 2.078 1.00 96.19 86 LEU A O 1
ATOM 709 N N . ALA A 1 87 ? -7.246 -2.551 0.619 1.00 95.31 87 ALA A N 1
ATOM 710 C CA . ALA A 1 87 ? -6.955 -1.219 1.137 1.00 95.31 87 ALA A CA 1
ATOM 711 C C . ALA A 1 87 ? -7.199 -0.137 0.073 1.00 95.31 87 ALA A C 1
ATOM 713 O O . ALA A 1 87 ? -6.719 -0.244 -1.056 1.00 95.31 87 ALA A O 1
ATOM 714 N N . LEU A 1 88 ? -7.937 0.911 0.439 1.00 93.00 88 LEU A N 1
ATOM 715 C CA . LEU A 1 88 ? -8.236 2.094 -0.367 1.00 93.00 88 LEU A CA 1
ATOM 716 C C . LEU A 1 88 ? -7.790 3.342 0.415 1.00 93.00 88 LEU A C 1
ATOM 718 O O . LEU A 1 88 ? -8.540 3.863 1.238 1.00 93.00 88 LEU A O 1
ATOM 722 N N . LEU A 1 89 ? -6.561 3.815 0.188 1.00 88.88 89 LEU A N 1
ATOM 723 C CA . LEU A 1 89 ? -5.988 4.966 0.904 1.00 88.88 89 LEU A CA 1
ATOM 724 C C . LEU A 1 89 ? -6.043 6.234 0.044 1.00 88.88 89 LEU A C 1
ATOM 726 O O . LEU A 1 89 ? -5.610 6.218 -1.109 1.00 88.88 89 LEU A O 1
ATOM 730 N N . ASN A 1 90 ? -6.550 7.349 0.577 1.00 83.44 90 ASN A N 1
ATOM 731 C CA . ASN A 1 90 ? -6.727 8.616 -0.159 1.00 83.44 90 ASN A CA 1
ATOM 732 C C . ASN A 1 90 ? -7.440 8.452 -1.519 1.00 83.44 90 ASN A C 1
ATOM 734 O O . ASN A 1 90 ? -7.169 9.194 -2.467 1.00 83.44 90 ASN A O 1
ATOM 738 N N . CYS A 1 91 ? -8.297 7.440 -1.660 1.00 86.38 91 CYS A N 1
ATOM 739 C CA . CYS A 1 91 ? -8.970 7.160 -2.920 1.00 86.38 91 CYS A CA 1
ATOM 740 C C . CYS A 1 91 ? -10.286 7.937 -3.006 1.00 86.38 91 CYS A C 1
ATOM 742 O O . CYS A 1 91 ? -11.099 7.921 -2.086 1.00 86.38 91 CYS A O 1
ATOM 744 N N . ASP A 1 92 ? -10.516 8.582 -4.144 1.00 87.00 92 ASP A N 1
ATOM 745 C CA . ASP A 1 92 ? -11.790 9.214 -4.467 1.00 87.00 92 ASP A CA 1
ATOM 746 C C . ASP A 1 92 ? -12.724 8.152 -5.059 1.00 87.00 92 ASP A C 1
ATOM 748 O O . ASP A 1 92 ? -12.617 7.782 -6.235 1.00 87.00 92 ASP A O 1
ATOM 752 N N . VAL A 1 93 ? -13.574 7.599 -4.189 1.00 89.31 93 VAL A N 1
ATOM 753 C CA . VAL A 1 93 ? -14.498 6.494 -4.466 1.00 89.31 93 VAL A CA 1
ATOM 754 C C . VAL A 1 93 ? -15.877 6.861 -3.928 1.00 89.31 93 VAL A C 1
ATOM 756 O O . VAL A 1 93 ? -16.069 6.985 -2.721 1.00 89.31 93 VAL A O 1
ATOM 759 N N . ALA A 1 94 ? -16.866 6.995 -4.809 1.00 90.25 94 ALA A N 1
ATOM 760 C CA . ALA A 1 94 ? -18.253 7.205 -4.394 1.00 90.25 94 ALA A CA 1
ATOM 761 C C . ALA A 1 94 ? -18.864 5.917 -3.787 1.00 90.25 94 ALA A C 1
ATOM 763 O O . ALA A 1 94 ? -18.505 4.820 -4.235 1.00 90.25 94 ALA A O 1
ATOM 764 N N . PRO A 1 95 ? -19.837 5.995 -2.852 1.00 91.38 95 PRO A N 1
ATOM 765 C CA . PRO A 1 95 ? -20.421 4.815 -2.201 1.00 91.38 95 PRO A CA 1
ATOM 766 C C . PRO A 1 95 ? -20.975 3.763 -3.177 1.00 91.38 95 PRO A C 1
ATOM 768 O O . PRO A 1 95 ? -20.771 2.563 -2.993 1.00 91.38 95 PRO A O 1
ATOM 771 N N . HIS A 1 96 ? -21.617 4.179 -4.277 1.00 90.25 96 HIS A N 1
ATOM 772 C CA . HIS A 1 96 ? -22.118 3.244 -5.298 1.00 90.25 96 HIS A CA 1
ATOM 773 C C . HIS A 1 96 ? -20.999 2.552 -6.092 1.00 90.25 96 HIS A C 1
ATOM 775 O O . HIS A 1 96 ? -21.217 1.455 -6.608 1.00 90.25 96 HIS A O 1
ATOM 781 N N . THR A 1 97 ? -19.820 3.172 -6.204 1.00 91.00 97 THR A N 1
ATOM 782 C CA . THR A 1 97 ? -18.626 2.551 -6.792 1.00 91.00 97 THR A CA 1
ATOM 783 C C . THR A 1 97 ? -18.012 1.571 -5.797 1.00 91.00 97 THR A C 1
ATOM 785 O O . THR A 1 97 ? -17.669 0.461 -6.196 1.00 91.00 97 THR A O 1
ATOM 788 N N . LEU A 1 98 ? -17.961 1.907 -4.500 1.00 93.12 98 LEU A N 1
ATOM 789 C CA . LEU A 1 98 ? -17.527 0.963 -3.464 1.00 93.12 98 LEU A CA 1
ATOM 790 C C . LEU A 1 98 ? -18.410 -0.295 -3.448 1.00 93.12 98 LEU A C 1
ATOM 792 O O . LEU A 1 98 ? -17.883 -1.401 -3.438 1.00 93.12 98 LEU A O 1
ATOM 796 N N . ALA A 1 99 ? -19.736 -0.160 -3.557 1.00 91.88 99 ALA A N 1
ATOM 797 C CA . ALA A 1 99 ? -20.634 -1.315 -3.672 1.00 91.88 99 ALA A CA 1
ATOM 798 C C . ALA A 1 99 ? -20.316 -2.221 -4.883 1.00 91.88 99 ALA A C 1
ATOM 800 O O . ALA A 1 99 ? -20.515 -3.433 -4.817 1.00 91.88 99 ALA A O 1
ATOM 801 N N . GLN A 1 100 ? -19.799 -1.657 -5.983 1.00 90.44 100 GLN A N 1
ATOM 802 C CA . GLN A 1 100 ? -19.325 -2.437 -7.132 1.00 90.44 100 GLN A CA 1
ATOM 803 C C . GLN A 1 100 ? -18.000 -3.140 -6.804 1.00 90.44 100 GLN A C 1
ATOM 805 O O . GLN A 1 100 ? -17.898 -4.344 -7.032 1.00 90.44 100 GLN A O 1
ATOM 810 N N . ILE A 1 101 ? -17.037 -2.444 -6.185 1.00 92.19 101 ILE A N 1
ATOM 811 C CA . ILE A 1 101 ? -15.767 -3.027 -5.705 1.00 92.19 101 ILE A CA 1
ATOM 812 C C . ILE A 1 101 ? -16.021 -4.218 -4.764 1.00 92.19 101 ILE A C 1
ATOM 814 O O . ILE A 1 101 ? -15.458 -5.294 -4.954 1.00 92.19 101 ILE A O 1
ATOM 818 N N . LEU A 1 102 ? -16.917 -4.064 -3.787 1.00 92.75 102 LEU A N 1
ATOM 819 C CA . LEU A 1 102 ? -17.222 -5.089 -2.781 1.00 92.75 102 LEU A CA 1
ATOM 820 C C . LEU A 1 102 ? -18.070 -6.263 -3.309 1.00 92.75 102 LEU A C 1
ATOM 822 O O . LEU A 1 102 ? -18.312 -7.214 -2.565 1.00 92.75 102 LEU A O 1
ATOM 826 N N . SER A 1 103 ? -18.497 -6.226 -4.578 1.00 90.75 103 SER A N 1
ATOM 827 C CA . SER A 1 103 ? -19.182 -7.346 -5.246 1.00 90.75 103 SER A CA 1
ATOM 828 C C . SER A 1 103 ? -18.226 -8.371 -5.879 1.00 90.75 103 SER A C 1
ATOM 830 O O . SER A 1 103 ? -18.615 -9.518 -6.115 1.00 90.75 103 SER A O 1
ATOM 832 N N . PHE A 1 104 ? -16.968 -7.981 -6.124 1.00 89.12 104 PHE A N 1
ATOM 833 C CA . PHE A 1 104 ? -15.922 -8.865 -6.646 1.00 89.12 104 PHE A CA 1
ATOM 834 C C . PHE A 1 104 ? -15.443 -9.916 -5.623 1.00 89.12 104 PHE A C 1
ATOM 836 O O . PHE A 1 104 ? -15.449 -11.102 -5.973 1.00 89.12 104 PHE A O 1
ATOM 843 N N . PRO A 1 105 ? -15.057 -9.562 -4.378 1.00 91.75 105 PRO A N 1
ATOM 844 C CA . PRO A 1 105 ? -14.685 -10.550 -3.370 1.00 91.75 105 PRO A CA 1
ATOM 845 C C . PRO A 1 105 ? -15.898 -11.321 -2.831 1.00 91.75 105 PRO A C 1
ATOM 847 O O . PRO A 1 105 ? -16.994 -10.785 -2.649 1.00 91.75 105 PRO A O 1
ATOM 850 N N . LYS A 1 106 ? -15.671 -12.595 -2.494 1.00 83.62 106 LYS A N 1
ATOM 851 C CA . LYS A 1 106 ? -16.606 -13.416 -1.696 1.00 83.62 106 LYS A CA 1
ATOM 852 C C . LYS A 1 106 ? -16.154 -13.615 -0.246 1.00 83.62 106 LYS A C 1
ATOM 854 O O . LYS A 1 106 ? -16.953 -14.027 0.587 1.00 83.62 106 LYS A O 1
ATOM 859 N N . GLY A 1 107 ? -14.875 -13.383 0.035 1.00 87.94 107 GLY A N 1
ATOM 860 C CA . GLY A 1 107 ? -14.241 -13.682 1.319 1.00 87.94 107 GLY A CA 1
ATOM 861 C C . GLY A 1 107 ? -13.381 -12.536 1.831 1.00 87.94 107 GLY A C 1
ATOM 862 O O . GLY A 1 107 ? -12.338 -12.798 2.424 1.00 87.94 107 GLY A O 1
ATOM 863 N N . LEU A 1 108 ? -13.784 -11.287 1.576 1.00 94.50 108 LEU A N 1
ATOM 864 C CA . LEU A 1 108 ? -13.098 -10.132 2.141 1.00 94.50 108 LEU A CA 1
ATOM 865 C C . LEU A 1 108 ? -13.213 -10.190 3.670 1.00 94.50 108 LEU A C 1
ATOM 867 O O . LEU A 1 108 ? -14.315 -10.236 4.211 1.00 94.50 108 LEU A O 1
ATOM 871 N N . THR A 1 109 ? -12.067 -10.230 4.341 1.00 95.62 109 THR A N 1
ATOM 872 C CA . THR A 1 109 ? -11.952 -10.308 5.806 1.00 95.62 109 THR A CA 1
ATOM 873 C C . THR A 1 109 ? -11.287 -9.071 6.386 1.00 95.62 109 THR A C 1
ATOM 875 O O . THR A 1 109 ? -11.604 -8.699 7.511 1.00 95.62 109 THR A O 1
ATOM 878 N N . HIS A 1 110 ? -10.409 -8.423 5.620 1.00 97.00 110 HIS A N 1
ATOM 879 C CA . HIS A 1 110 ? -9.728 -7.193 5.994 1.00 97.00 110 HIS A CA 1
ATOM 880 C C . HIS A 1 110 ? -10.096 -6.112 4.980 1.00 97.00 110 HIS A C 1
ATOM 882 O O . HIS A 1 110 ? -9.928 -6.303 3.772 1.00 97.00 110 HIS A O 1
ATOM 888 N 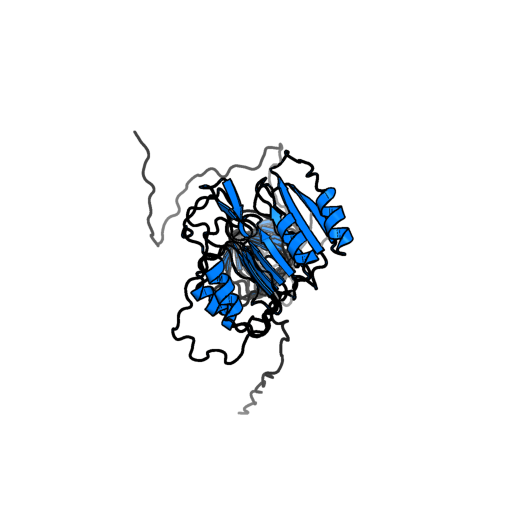N . PHE A 1 111 ? -10.628 -4.995 5.468 1.00 96.75 111 PHE A N 1
ATOM 889 C CA . PHE A 1 111 ? -10.914 -3.827 4.652 1.00 96.75 111 PHE A CA 1
ATOM 890 C C . PHE A 1 111 ? -10.361 -2.573 5.326 1.00 96.75 111 PHE A C 1
ATOM 892 O O . PHE A 1 111 ? -10.686 -2.282 6.475 1.00 96.75 111 PHE A O 1
ATOM 899 N N . THR A 1 112 ? -9.541 -1.827 4.596 1.00 95.88 112 THR A N 1
ATOM 900 C CA . THR A 1 112 ? -9.029 -0.525 5.017 1.00 95.88 112 THR A CA 1
ATOM 901 C C . THR A 1 112 ? -9.522 0.532 4.043 1.00 95.88 112 THR A C 1
ATOM 903 O O . THR A 1 112 ? -9.296 0.435 2.837 1.00 95.88 112 THR A O 1
ATOM 906 N N . MET A 1 113 ? -10.162 1.572 4.556 1.00 92.94 113 MET A N 1
ATOM 907 C CA . MET A 1 113 ? -10.536 2.759 3.806 1.00 92.94 113 MET A CA 1
ATOM 908 C C . MET A 1 113 ? -10.172 3.985 4.637 1.00 92.94 113 MET A C 1
ATOM 910 O O . MET A 1 113 ? -10.909 4.373 5.540 1.00 92.94 113 MET A O 1
ATOM 914 N N . LYS A 1 114 ? -9.021 4.587 4.317 1.00 88.25 114 LYS A N 1
ATOM 915 C CA . LYS A 1 114 ? -8.596 5.851 4.921 1.00 88.25 114 LYS A CA 1
ATOM 916 C C . LYS A 1 114 ? -8.816 6.995 3.941 1.00 88.25 114 LYS A C 1
ATOM 918 O O . LYS A 1 114 ? -8.368 6.948 2.789 1.00 88.25 114 LYS A O 1
ATOM 923 N N . GLY A 1 115 ? -9.522 8.007 4.418 1.00 78.00 115 GLY A N 1
ATOM 924 C CA . GLY A 1 115 ? -9.775 9.263 3.745 1.00 78.00 115 GLY A CA 1
ATOM 925 C C . GLY A 1 115 ? -8.541 10.160 3.695 1.00 78.00 115 GLY A C 1
ATOM 926 O O . GLY A 1 115 ? -7.396 9.721 3.768 1.00 78.00 115 GLY A O 1
ATOM 927 N N . ARG A 1 116 ? -8.808 11.447 3.502 1.00 70.38 116 ARG A N 1
ATOM 928 C CA . ARG A 1 116 ? -7.829 12.479 3.168 1.00 70.38 116 ARG A CA 1
ATOM 929 C C . ARG A 1 116 ? -7.309 13.189 4.423 1.00 70.38 116 ARG A C 1
ATOM 931 O O . ARG A 1 116 ? -8.116 13.705 5.187 1.00 70.38 116 ARG A O 1
ATOM 938 N N . PHE A 1 117 ? -5.986 13.340 4.546 1.00 62.44 117 PHE A N 1
ATOM 939 C CA . PHE A 1 117 ? -5.351 14.062 5.662 1.00 62.44 117 PHE A CA 1
ATOM 940 C C . PHE A 1 117 ? -5.812 15.542 5.789 1.00 62.44 117 PHE A C 1
ATOM 942 O O . PHE A 1 117 ? -5.906 16.229 4.753 1.00 62.44 117 PHE A O 1
ATOM 949 N N . PRO A 1 118 ? -6.056 16.067 7.014 1.00 53.66 118 PRO A N 1
ATOM 950 C CA . PRO A 1 118 ? -6.551 17.419 7.257 1.00 53.66 118 PRO A CA 1
ATOM 951 C C . PRO A 1 118 ? -5.628 18.508 6.723 1.00 53.66 118 PRO A C 1
ATOM 953 O O . PRO A 1 118 ? -4.443 18.298 6.473 1.00 53.66 118 PRO A O 1
ATOM 956 N N . GLY A 1 119 ? -6.183 19.703 6.521 1.00 54.69 119 GLY A N 1
ATOM 957 C CA . GLY A 1 119 ? -5.430 20.879 6.069 1.00 54.69 119 GLY A CA 1
ATOM 958 C C . GLY A 1 119 ? -4.936 20.828 4.616 1.00 54.69 119 GLY A C 1
ATOM 959 O O . GLY A 1 119 ? -4.580 21.865 4.059 1.00 54.69 119 GLY A O 1
ATOM 960 N N . THR A 1 120 ? -4.957 19.670 3.951 1.00 55.38 120 THR A N 1
ATOM 961 C CA . THR A 1 120 ? -4.630 19.592 2.524 1.00 55.38 120 THR A CA 1
ATOM 962 C C . THR A 1 120 ? -5.784 20.166 1.682 1.00 55.38 120 THR A C 1
ATOM 964 O O . THR A 1 120 ? -6.957 19.916 1.955 1.00 55.38 120 THR A O 1
ATOM 967 N N . THR A 1 121 ? -5.480 20.939 0.632 1.00 48.19 121 THR A N 1
ATOM 968 C CA . THR A 1 121 ? -6.492 21.487 -0.299 1.00 48.19 121 THR A CA 1
ATOM 969 C C . THR A 1 121 ? -6.628 20.595 -1.535 1.00 48.19 121 THR A C 1
ATOM 971 O O . THR A 1 121 ? -5.685 19.912 -1.927 1.00 48.19 121 THR A O 1
ATOM 974 N N . GLY A 1 122 ? -7.824 20.466 -2.114 1.00 53.25 122 GLY A N 1
ATOM 975 C CA . GLY A 1 122 ? -8.047 19.577 -3.266 1.00 53.25 122 GLY A CA 1
ATOM 976 C C . GLY A 1 122 ? -9.506 19.148 -3.434 1.00 53.25 122 GLY A C 1
ATOM 977 O O . GLY A 1 122 ? -10.288 19.360 -2.512 1.00 53.25 122 GLY A O 1
ATOM 978 N N . PRO A 1 123 ? -9.885 18.539 -4.570 1.00 46.22 123 PRO A N 1
ATOM 979 C CA . PRO A 1 123 ? -11.253 18.601 -5.081 1.00 46.22 123 PRO A CA 1
ATOM 980 C C . PRO A 1 123 ? -12.102 17.366 -4.727 1.00 46.22 123 PRO A C 1
ATOM 982 O O . PRO A 1 123 ? -12.893 16.900 -5.547 1.00 46.22 123 PRO A O 1
ATOM 985 N N . PHE A 1 124 ? -11.924 16.828 -3.518 1.00 55.28 124 PHE A N 1
ATOM 986 C CA . PHE A 1 124 ? -12.877 15.876 -2.941 1.00 55.28 124 PHE A CA 1
ATOM 987 C C . PHE A 1 124 ? -14.191 16.612 -2.645 1.00 55.28 124 PHE A C 1
ATOM 989 O O . PHE A 1 124 ? -14.170 17.775 -2.238 1.00 55.28 124 PHE A O 1
ATOM 996 N N . GLU A 1 125 ? -15.330 15.962 -2.880 1.00 54.19 125 GLU A N 1
ATOM 997 C CA . GLU A 1 125 ? -16.634 16.562 -2.593 1.00 54.19 125 GLU A CA 1
ATOM 998 C C . GLU A 1 125 ? -16.808 16.706 -1.075 1.00 54.19 125 GLU A C 1
ATOM 1000 O O . GLU A 1 125 ? -16.652 15.742 -0.334 1.00 54.19 125 GLU A O 1
ATOM 1005 N N . TYR A 1 126 ? -17.122 17.921 -0.618 1.00 55.69 126 TYR A N 1
ATOM 1006 C CA . TYR A 1 126 ? -17.164 18.312 0.801 1.00 55.69 126 TYR A CA 1
ATOM 1007 C C . TYR A 1 126 ? -18.292 17.668 1.629 1.00 55.69 126 TYR A C 1
ATOM 1009 O O . TYR A 1 126 ? -18.466 18.049 2.777 1.00 55.69 126 TYR A O 1
ATOM 1017 N N . ASN A 1 127 ? -19.045 16.725 1.056 1.00 64.19 127 ASN A N 1
ATOM 1018 C CA . ASN A 1 127 ? -20.229 16.123 1.666 1.00 64.19 127 ASN A CA 1
ATOM 1019 C C . ASN A 1 127 ? -20.020 14.609 1.851 1.00 64.19 127 ASN A C 1
ATOM 1021 O O . ASN A 1 127 ? -20.671 13.790 1.190 1.00 64.19 127 ASN A O 1
ATOM 1025 N N . LEU A 1 128 ? -19.029 14.227 2.658 1.00 76.38 128 LEU A N 1
ATOM 1026 C CA . LEU A 1 128 ? -18.723 12.823 2.919 1.00 76.38 128 LEU A CA 1
ATOM 1027 C C . LEU A 1 128 ? -19.624 12.304 4.041 1.00 76.38 128 LEU A C 1
ATOM 1029 O O . LEU A 1 128 ? -19.551 12.749 5.184 1.00 76.38 128 LEU A O 1
ATOM 1033 N N . ARG A 1 129 ? -20.449 11.309 3.700 1.00 88.69 129 ARG A N 1
ATOM 1034 C CA . ARG A 1 129 ? -21.375 10.634 4.615 1.00 88.69 129 ARG A CA 1
ATOM 1035 C C . ARG A 1 129 ? -20.889 9.214 4.921 1.00 88.69 129 ARG A C 1
ATOM 1037 O O . ARG A 1 129 ? -21.229 8.294 4.170 1.00 88.69 129 ARG A O 1
ATOM 1044 N N . PRO A 1 130 ? -20.077 9.001 5.976 1.00 90.25 130 PRO A N 1
ATOM 1045 C CA . PRO A 1 130 ? -19.646 7.679 6.435 1.00 90.25 130 PRO A CA 1
ATOM 1046 C C . PRO A 1 130 ? -20.739 6.613 6.453 1.00 90.25 130 PRO A C 1
ATOM 1048 O O . PRO A 1 130 ? -20.496 5.471 6.057 1.00 90.25 130 PRO A O 1
ATOM 1051 N N . SER A 1 131 ? -21.953 6.987 6.861 1.00 91.56 131 SER A N 1
ATOM 1052 C CA . SER A 1 131 ? -23.095 6.075 6.938 1.00 91.56 131 SER A CA 1
ATOM 1053 C C . SER A 1 131 ? -23.417 5.418 5.596 1.00 91.56 131 SER A C 1
ATOM 1055 O O . SER A 1 131 ? -23.703 4.223 5.568 1.00 91.56 131 SER A O 1
ATOM 1057 N N . ASP A 1 132 ? -23.301 6.147 4.480 1.00 92.81 132 ASP A N 1
ATOM 1058 C CA . ASP A 1 132 ? -23.565 5.607 3.141 1.00 92.81 132 ASP A CA 1
ATOM 1059 C C . ASP A 1 132 ? -22.507 4.551 2.751 1.00 92.81 132 ASP A C 1
ATOM 1061 O O . ASP A 1 132 ? -22.827 3.558 2.093 1.00 92.81 132 ASP A O 1
ATOM 1065 N N . TYR A 1 133 ? -21.251 4.713 3.189 1.00 93.12 133 TYR A N 1
ATOM 1066 C CA . TYR A 1 133 ? -20.179 3.733 2.970 1.00 93.12 133 TYR A CA 1
ATOM 1067 C C . TYR A 1 133 ? -20.369 2.474 3.820 1.00 93.12 133 TYR A C 1
ATOM 1069 O O . TYR A 1 133 ? -20.302 1.364 3.287 1.00 93.12 133 TYR A O 1
ATOM 1077 N N . ILE A 1 134 ? -20.662 2.627 5.116 1.00 93.88 134 ILE A N 1
ATOM 1078 C CA . ILE A 1 134 ? -20.909 1.491 6.017 1.00 93.88 134 ILE A CA 1
ATOM 1079 C C . ILE A 1 134 ? -22.178 0.726 5.611 1.00 93.88 134 ILE A C 1
ATOM 1081 O O . ILE A 1 134 ? -22.175 -0.507 5.615 1.00 93.88 134 ILE A O 1
ATOM 1085 N N . GLU A 1 135 ? -23.217 1.417 5.125 1.00 93.25 135 GLU A N 1
ATOM 1086 C CA . GLU A 1 135 ? -24.381 0.779 4.500 1.00 93.25 135 GLU A CA 1
ATOM 1087 C C . GLU A 1 135 ? -23.963 -0.100 3.304 1.00 93.25 135 GLU A C 1
ATOM 1089 O O . GLU A 1 135 ? -24.476 -1.210 3.150 1.00 93.25 135 GLU A O 1
ATOM 1094 N N . LYS A 1 136 ? -23.003 0.340 2.473 1.00 93.38 136 LYS A N 1
ATOM 1095 C CA . LYS A 1 136 ? -22.550 -0.432 1.298 1.00 93.38 136 LYS A CA 1
ATOM 1096 C C . LYS A 1 136 ? -21.647 -1.604 1.659 1.00 93.38 136 LYS A C 1
ATOM 1098 O O . LYS A 1 136 ? -21.734 -2.632 0.989 1.00 93.38 136 LYS A O 1
ATOM 1103 N N . ILE A 1 137 ? -20.850 -1.497 2.722 1.00 93.56 137 ILE A N 1
ATOM 1104 C CA . ILE A 1 137 ? -20.115 -2.641 3.284 1.00 93.56 137 ILE A CA 1
ATOM 1105 C C . ILE A 1 137 ? -21.115 -3.697 3.767 1.00 93.56 137 ILE A C 1
ATOM 1107 O O . ILE A 1 137 ? -21.056 -4.844 3.320 1.00 93.56 137 ILE A O 1
ATOM 1111 N N . ASN A 1 138 ? -22.092 -3.288 4.579 1.00 89.62 138 ASN A N 1
ATOM 1112 C CA . ASN A 1 138 ? -23.138 -4.150 5.132 1.00 89.62 138 ASN A CA 1
ATOM 1113 C C . ASN A 1 138 ? -24.026 -4.812 4.051 1.00 89.62 138 ASN A C 1
ATOM 1115 O O . ASN A 1 138 ? -24.386 -5.979 4.160 1.00 89.62 138 ASN A O 1
ATOM 1119 N N . GLN A 1 139 ? -24.351 -4.095 2.968 1.00 88.25 139 GLN A N 1
ATOM 1120 C CA . GLN A 1 139 ? -25.147 -4.619 1.843 1.00 88.25 139 GLN A CA 1
ATOM 1121 C C . GLN A 1 139 ? -24.386 -5.586 0.918 1.00 88.25 139 GLN A C 1
ATOM 1123 O O . GLN A 1 139 ? -25.003 -6.221 0.059 1.00 88.25 139 GLN A O 1
ATOM 1128 N N . SER A 1 140 ? -23.060 -5.675 1.031 1.00 85.19 140 SER A N 1
ATOM 1129 C CA . SER A 1 140 ? -22.226 -6.445 0.104 1.00 85.19 140 SER A CA 1
ATOM 1130 C C . SER A 1 140 ? -22.116 -7.932 0.470 1.00 85.19 140 SER A C 1
ATOM 1132 O O . SER A 1 140 ? -22.374 -8.350 1.597 1.00 85.19 140 SER A O 1
ATOM 1134 N N . SER A 1 141 ? -21.609 -8.751 -0.460 1.00 69.69 141 SER A N 1
ATOM 1135 C CA . SER A 1 141 ? -21.163 -10.121 -0.154 1.00 69.69 141 SER A CA 1
ATOM 1136 C C . SER A 1 141 ? -19.970 -10.179 0.813 1.00 69.69 141 SER A C 1
ATOM 1138 O O . SER A 1 141 ? -19.595 -11.269 1.239 1.00 69.69 141 SER A O 1
ATOM 1140 N N . SER A 1 142 ? -19.400 -9.027 1.181 1.00 64.12 142 SER A N 1
ATOM 1141 C CA . SER A 1 142 ? -18.306 -8.870 2.142 1.00 64.12 142 SER A CA 1
ATOM 1142 C C . SER A 1 142 ? -18.789 -8.670 3.588 1.00 64.12 142 SER A C 1
ATOM 1144 O O . SER A 1 142 ? -18.022 -8.222 4.431 1.00 64.12 142 SER A O 1
ATOM 1146 N N . ALA A 1 143 ? -20.021 -9.068 3.928 1.00 64.00 143 ALA A N 1
ATOM 1147 C CA . ALA A 1 143 ? -20.522 -9.096 5.313 1.00 64.00 143 ALA A CA 1
ATOM 1148 C C . ALA A 1 143 ? -19.682 -9.968 6.289 1.00 64.00 143 ALA A C 1
ATOM 1150 O O . ALA A 1 143 ? -19.922 -9.965 7.493 1.00 64.00 143 ALA A O 1
ATOM 1151 N N . GLY A 1 144 ? -18.692 -10.713 5.779 1.00 84.69 144 GLY A N 1
ATOM 1152 C CA . GLY A 1 144 ? -17.683 -11.445 6.553 1.00 84.69 144 GLY A CA 1
ATOM 1153 C C . GLY A 1 144 ? -16.412 -10.657 6.907 1.00 84.69 144 GLY A C 1
ATOM 1154 O O . GLY A 1 144 ? -15.442 -11.289 7.327 1.00 84.69 144 GLY A O 1
ATOM 1155 N N . VAL A 1 145 ? -16.384 -9.328 6.731 1.00 94.88 145 VAL A N 1
ATOM 1156 C CA . VAL A 1 145 ? -15.273 -8.472 7.187 1.00 94.88 145 VAL A CA 1
ATOM 1157 C C . VAL A 1 145 ? -15.097 -8.600 8.706 1.00 94.88 145 VAL A C 1
ATOM 1159 O O . VAL A 1 145 ? -16.034 -8.398 9.474 1.00 94.88 145 VAL A O 1
ATOM 1162 N N . GLN A 1 146 ? -13.877 -8.946 9.120 1.00 96.81 146 GLN A N 1
ATOM 1163 C CA . GLN A 1 146 ? -13.456 -9.144 10.511 1.00 96.81 146 GLN A CA 1
ATOM 1164 C C . GLN A 1 146 ? -12.579 -7.996 11.016 1.00 96.81 146 GLN A C 1
ATOM 1166 O O . GLN A 1 146 ? -12.608 -7.697 12.208 1.00 96.81 146 GLN A O 1
ATOM 1171 N N . TYR A 1 147 ? -11.835 -7.352 10.117 1.00 97.62 147 TYR A N 1
ATOM 1172 C CA . TYR A 1 147 ? -11.007 -6.180 10.375 1.00 97.62 147 TYR A CA 1
ATOM 1173 C C . TYR A 1 147 ? -11.471 -5.022 9.491 1.00 97.62 147 TYR A C 1
ATOM 1175 O O . TYR A 1 147 ? -11.458 -5.148 8.262 1.00 97.62 147 TYR A O 1
ATOM 1183 N N . LEU A 1 148 ? -11.862 -3.910 10.112 1.00 97.00 148 LEU A N 1
ATOM 1184 C CA . LEU A 1 148 ? -12.214 -2.667 9.437 1.00 97.00 148 LEU A CA 1
ATOM 1185 C C . LEU A 1 148 ? -11.352 -1.526 9.982 1.00 97.00 148 LEU A C 1
ATOM 1187 O O . LEU A 1 148 ? -11.490 -1.157 11.143 1.00 97.00 148 LEU A O 1
ATOM 1191 N N . ASP A 1 149 ? -10.512 -0.944 9.133 1.00 95.56 149 ASP A N 1
ATOM 1192 C CA . ASP A 1 149 ? -9.857 0.340 9.399 1.00 95.56 149 ASP A CA 1
ATOM 1193 C C . ASP A 1 149 ? -10.542 1.399 8.536 1.00 95.56 149 ASP A C 1
ATOM 1195 O O . ASP A 1 149 ? -10.418 1.394 7.311 1.00 95.56 149 ASP A O 1
ATOM 1199 N N . PHE A 1 150 ? -11.360 2.234 9.171 1.00 93.19 150 PHE A N 1
ATOM 1200 C CA . PHE A 1 150 ? -12.269 3.165 8.521 1.00 93.19 150 PHE A CA 1
ATOM 1201 C C . PHE A 1 150 ? -12.099 4.558 9.122 1.00 93.19 150 PHE A C 1
ATOM 1203 O O . PHE A 1 150 ? -12.750 4.951 10.085 1.00 93.19 150 PHE A O 1
ATOM 1210 N N . ASP A 1 151 ? -11.185 5.305 8.526 1.00 85.56 151 ASP A N 1
ATOM 1211 C CA . ASP A 1 151 ? -10.712 6.588 9.023 1.00 85.56 151 ASP A CA 1
ATOM 1212 C C . ASP A 1 151 ? -11.127 7.668 8.025 1.00 85.56 151 ASP A C 1
ATOM 1214 O O . ASP A 1 151 ? -10.519 7.828 6.966 1.00 85.56 151 ASP A O 1
ATOM 1218 N N . MET A 1 152 ? -12.241 8.345 8.303 1.00 81.06 152 MET A N 1
ATOM 1219 C CA . MET A 1 152 ? -12.811 9.367 7.426 1.00 81.06 152 MET A CA 1
ATOM 1220 C C . MET A 1 152 ? -12.962 10.692 8.168 1.00 81.06 152 MET A C 1
ATOM 1222 O O . MET A 1 152 ? -13.928 10.907 8.895 1.00 81.06 152 MET A O 1
ATOM 1226 N N . TRP A 1 153 ? -12.017 11.596 7.920 1.00 72.44 153 TRP A N 1
ATOM 1227 C CA . TRP A 1 153 ? -12.074 12.985 8.368 1.00 72.44 153 TRP A CA 1
ATOM 1228 C C . TRP A 1 153 ? -13.218 13.789 7.741 1.00 72.44 153 TRP A C 1
ATOM 1230 O O . TRP A 1 153 ? -13.597 13.557 6.590 1.00 72.44 153 TRP A O 1
ATOM 1240 N N . ASN A 1 154 ? -13.686 14.800 8.483 1.00 69.62 154 ASN A N 1
ATOM 1241 C CA . ASN A 1 154 ? -14.807 15.679 8.125 1.00 69.62 154 ASN A CA 1
ATOM 1242 C C . ASN A 1 154 ? -16.077 14.892 7.759 1.00 69.62 154 ASN A C 1
ATOM 1244 O O . ASN A 1 154 ? -16.655 15.064 6.687 1.00 69.62 154 ASN A O 1
ATOM 1248 N N . ALA A 1 155 ? -16.476 13.999 8.661 1.00 70.44 155 ALA A N 1
ATOM 1249 C CA . ALA A 1 155 ? -17.717 13.250 8.580 1.00 70.44 155 ALA A CA 1
ATOM 1250 C C . ALA A 1 155 ? -18.945 14.145 8.821 1.00 70.44 155 ALA A C 1
ATOM 1252 O O . ALA A 1 155 ? -19.071 14.746 9.885 1.00 70.44 155 ALA A O 1
ATOM 1253 N N . ASP A 1 156 ? -19.894 14.160 7.880 1.00 76.75 156 ASP A N 1
ATOM 1254 C CA . ASP A 1 156 ? -21.202 14.805 8.088 1.00 76.75 156 ASP A CA 1
ATOM 1255 C C . ASP A 1 156 ? -22.156 13.961 8.959 1.00 76.75 156 ASP A C 1
ATOM 1257 O O . ASP A 1 156 ? -23.190 14.455 9.416 1.00 76.75 156 ASP A O 1
ATOM 1261 N N . ASP A 1 157 ? -21.867 12.666 9.151 1.00 86.12 157 ASP A N 1
ATOM 1262 C CA . ASP A 1 157 ? -22.683 11.770 9.971 1.00 86.12 157 ASP A CA 1
ATOM 1263 C C . ASP A 1 157 ? -21.929 10.595 10.613 1.00 86.12 157 ASP A C 1
ATOM 1265 O O . ASP A 1 157 ? -20.787 10.276 10.285 1.00 86.12 157 ASP A O 1
ATOM 1269 N N . TYR A 1 158 ? -22.625 9.954 11.557 1.00 85.75 158 TYR A N 1
ATOM 1270 C CA . TYR A 1 158 ? -22.115 8.901 12.428 1.00 85.75 158 TYR A CA 1
ATOM 1271 C C . TYR A 1 158 ? -22.584 7.530 11.934 1.00 85.75 158 TYR A C 1
ATOM 1273 O O . TYR A 1 158 ? -23.783 7.243 12.019 1.00 85.75 158 TYR A O 1
ATOM 1281 N N . PRO A 1 159 ? -21.675 6.666 11.452 1.00 89.50 159 PRO A N 1
ATOM 1282 C CA . PRO A 1 159 ? -22.053 5.362 10.936 1.00 89.50 159 PRO A CA 1
ATOM 1283 C C . PRO A 1 159 ? -22.509 4.408 12.050 1.00 89.50 159 PRO A C 1
ATOM 1285 O O . PRO A 1 159 ? -21.985 4.412 13.166 1.00 89.50 159 PRO A O 1
ATOM 1288 N N . ASP A 1 160 ? -23.467 3.540 11.717 1.00 90.62 160 ASP A N 1
ATOM 1289 C CA . ASP A 1 160 ? -23.931 2.451 12.580 1.00 90.62 160 ASP A CA 1
ATOM 1290 C C . ASP A 1 160 ? -23.243 1.135 12.197 1.00 90.62 160 ASP A C 1
ATOM 1292 O O . ASP A 1 160 ? -23.514 0.554 11.143 1.00 90.62 160 ASP A O 1
ATOM 1296 N N . PHE A 1 161 ? -22.357 0.650 13.068 1.00 93.12 161 PHE A N 1
ATOM 1297 C CA . PHE A 1 161 ? -21.586 -0.569 12.841 1.00 93.12 161 PHE A CA 1
ATOM 1298 C C . PHE A 1 161 ? -22.290 -1.840 13.350 1.00 93.12 161 PHE A C 1
ATOM 1300 O O . PHE A 1 161 ? -21.787 -2.936 13.105 1.00 93.12 161 PHE A O 1
ATOM 1307 N N . ARG A 1 162 ? -23.455 -1.747 14.020 1.00 91.69 162 ARG A N 1
ATOM 1308 C CA . ARG A 1 162 ? -24.144 -2.905 14.645 1.00 91.69 162 ARG A CA 1
ATOM 1309 C C . ARG A 1 162 ? -24.413 -4.070 13.704 1.00 91.69 162 ARG A C 1
ATOM 1311 O O . ARG A 1 162 ? -24.454 -5.212 14.151 1.00 91.69 162 ARG A O 1
ATOM 1318 N N . HIS A 1 163 ? -24.641 -3.778 12.428 1.00 91.56 163 HIS A N 1
ATOM 1319 C CA . HIS A 1 163 ? -24.986 -4.777 11.422 1.00 91.56 163 HIS A CA 1
ATOM 1320 C C . HIS A 1 163 ? -23.771 -5.536 10.862 1.00 91.56 163 HIS A C 1
ATOM 1322 O O . HIS A 1 163 ? -23.945 -6.528 10.161 1.00 91.56 163 HIS A O 1
ATOM 1328 N N . LEU A 1 164 ? -22.544 -5.127 11.200 1.00 92.75 164 LEU A N 1
ATOM 1329 C CA . LEU A 1 164 ? -21.322 -5.839 10.828 1.00 92.75 164 LEU A CA 1
ATOM 1330 C C . LEU A 1 164 ? -21.058 -6.998 11.808 1.00 92.75 164 LEU A C 1
ATOM 1332 O O . LEU A 1 164 ? -20.096 -6.981 12.569 1.00 92.75 164 LEU A O 1
ATOM 1336 N N . GLU A 1 165 ? -21.925 -8.016 11.795 1.00 90.81 165 GLU A N 1
ATOM 1337 C CA . GLU A 1 165 ? -21.919 -9.150 12.745 1.00 90.81 165 GLU A CA 1
ATOM 1338 C C . GLU A 1 165 ? -20.617 -9.980 12.755 1.00 90.81 165 GLU A C 1
ATOM 1340 O O . GLU A 1 165 ? -20.355 -10.716 13.706 1.00 90.81 165 GLU A O 1
ATOM 1345 N N . GLY A 1 166 ? -19.806 -9.896 11.693 1.00 92.50 166 GLY A N 1
ATOM 1346 C CA . GLY A 1 166 ? -18.495 -10.548 11.603 1.00 92.50 166 GLY A CA 1
ATOM 1347 C C . GLY A 1 166 ? -17.330 -9.732 12.174 1.00 92.50 166 GLY A C 1
ATOM 1348 O O . GLY A 1 166 ? -16.231 -10.273 12.311 1.00 92.50 166 GLY A O 1
ATOM 1349 N N . LEU A 1 167 ? -17.544 -8.451 12.494 1.00 96.44 167 LEU A N 1
ATOM 1350 C CA . LEU A 1 167 ? -16.477 -7.504 12.801 1.00 96.44 167 LEU A CA 1
ATOM 1351 C C . LEU A 1 167 ? -15.890 -7.750 14.192 1.00 96.44 167 LEU A C 1
ATOM 1353 O O . LEU A 1 167 ? -16.597 -7.674 15.196 1.00 96.44 167 LEU A O 1
ATOM 1357 N N . LYS A 1 168 ? -14.582 -8.004 14.238 1.00 97.81 168 LYS A N 1
ATOM 1358 C CA . LYS A 1 168 ? -13.799 -8.268 15.452 1.00 97.81 168 LYS A CA 1
ATOM 1359 C C . LYS A 1 168 ? -12.883 -7.106 15.810 1.00 97.81 168 LYS A C 1
ATOM 1361 O O . LYS A 1 168 ? -12.664 -6.854 16.988 1.00 97.81 168 LYS A O 1
ATOM 1366 N N . GLN A 1 169 ? -12.345 -6.407 14.817 1.00 98.31 169 GLN A N 1
ATOM 1367 C CA . GLN A 1 169 ? -11.398 -5.313 15.010 1.00 98.31 169 GLN A CA 1
ATOM 1368 C C . GLN A 1 169 ? -11.863 -4.090 14.224 1.00 98.31 169 GLN A C 1
ATOM 1370 O O . GLN A 1 169 ? -12.109 -4.194 13.021 1.00 98.31 169 GLN A O 1
ATOM 1375 N N . LEU A 1 170 ? -11.994 -2.955 14.909 1.00 97.56 170 LEU A N 1
ATOM 1376 C CA . LEU A 1 170 ? -12.410 -1.680 14.332 1.00 97.56 170 LEU A CA 1
ATOM 1377 C C . LEU A 1 170 ? -11.377 -0.601 14.661 1.00 97.56 170 LEU A C 1
ATOM 1379 O O . LEU A 1 170 ? -11.096 -0.363 15.833 1.00 97.56 170 LEU A O 1
ATOM 1383 N N . THR A 1 171 ? -10.856 0.068 13.638 1.00 95.75 171 THR A N 1
ATOM 1384 C CA . THR A 1 171 ? -10.062 1.297 13.753 1.00 95.75 171 THR A CA 1
ATOM 1385 C C . THR A 1 171 ? -10.854 2.445 13.135 1.00 95.75 171 THR A C 1
ATOM 1387 O O . THR A 1 171 ? -11.307 2.322 11.998 1.00 95.75 171 THR A O 1
ATOM 1390 N N . ILE A 1 172 ? -11.049 3.531 13.883 1.00 93.50 172 ILE A N 1
ATOM 1391 C CA . ILE A 1 172 ? -11.761 4.750 13.460 1.00 93.50 172 ILE A CA 1
ATOM 1392 C C . ILE A 1 172 ? -11.085 5.984 14.062 1.00 93.50 172 ILE A C 1
ATOM 1394 O O . ILE A 1 172 ? -10.388 5.870 15.068 1.00 93.50 172 ILE A O 1
ATOM 1398 N N . SER A 1 173 ? -11.320 7.165 13.494 1.00 89.19 173 SER A N 1
ATOM 1399 C CA . SER A 1 173 ? -10.916 8.426 14.123 1.00 89.19 173 SER A CA 1
ATOM 1400 C C . SER A 1 173 ? -11.801 8.786 15.324 1.00 89.19 173 SER A C 1
ATOM 1402 O O . SER A 1 173 ? -12.965 8.376 15.404 1.00 89.19 173 SER A O 1
ATOM 1404 N N . THR A 1 174 ? -11.281 9.597 16.247 1.00 88.25 174 THR A N 1
ATOM 1405 C CA . THR A 1 174 ? -12.069 10.174 17.352 1.00 88.25 174 THR A CA 1
ATOM 1406 C C . THR A 1 174 ? -13.228 11.040 16.847 1.00 88.25 174 THR A C 1
ATOM 1408 O O . THR A 1 174 ? -14.330 10.943 17.387 1.00 88.25 174 THR A O 1
ATOM 1411 N N . ASP A 1 175 ? -13.043 11.760 15.734 1.00 83.06 175 ASP A N 1
ATOM 1412 C CA . ASP A 1 175 ? -14.101 12.501 15.019 1.00 83.06 175 ASP A CA 1
ATOM 1413 C C . ASP A 1 175 ? -15.310 11.625 14.630 1.00 83.06 175 ASP A C 1
ATOM 1415 O O . ASP A 1 175 ? -16.454 12.086 14.632 1.00 83.06 175 ASP A O 1
ATOM 1419 N N . LEU A 1 176 ? -15.074 10.354 14.277 1.00 86.25 176 LEU A N 1
ATOM 1420 C CA . LEU A 1 176 ? -16.143 9.393 13.990 1.00 86.25 176 LEU A CA 1
ATOM 1421 C C . LEU A 1 176 ? -16.748 8.806 15.267 1.00 86.25 176 LEU A C 1
ATOM 1423 O O . LEU A 1 176 ? -17.914 8.416 15.247 1.00 86.25 176 LEU A O 1
ATOM 1427 N N . TYR A 1 177 ? -15.980 8.708 16.351 1.00 85.94 177 TYR A N 1
ATOM 1428 C CA . TYR A 1 177 ? -16.418 8.148 17.632 1.00 85.94 177 TYR A CA 1
ATOM 1429 C C . TYR A 1 177 ? -17.363 9.093 18.394 1.00 85.94 177 TYR A C 1
ATOM 1431 O O . TYR A 1 177 ? -18.398 8.646 18.902 1.00 85.94 177 TYR A O 1
ATOM 1439 N N . GLN A 1 178 ? -17.051 10.395 18.443 1.00 78.38 178 GLN A N 1
ATOM 1440 C CA . GLN A 1 178 ? -17.801 11.385 19.223 1.00 78.38 178 GLN A CA 1
ATOM 1441 C C . GLN A 1 178 ? -18.311 12.573 18.401 1.00 78.38 178 GLN A C 1
ATOM 1443 O O . GLN A 1 178 ? -17.621 13.109 17.540 1.00 78.38 178 GLN A O 1
ATOM 1448 N N . TYR A 1 179 ? -19.541 13.013 18.691 1.00 69.25 179 TYR A N 1
ATOM 1449 C CA . TYR A 1 179 ? -20.145 14.168 18.029 1.00 69.25 179 TYR A CA 1
ATOM 1450 C C . TYR A 1 179 ? -19.932 15.444 18.836 1.00 69.25 179 TYR A C 1
ATOM 1452 O O . TYR A 1 179 ? -20.560 15.617 19.881 1.00 69.25 179 TYR A O 1
ATOM 1460 N N . PHE A 1 180 ? -19.111 16.358 18.313 1.00 64.75 180 PHE A N 1
ATOM 1461 C CA . PHE A 1 180 ? -19.043 17.732 18.803 1.00 64.75 180 PHE A CA 1
ATOM 1462 C C . PHE A 1 180 ? -20.189 18.570 18.217 1.00 64.75 180 PHE A C 1
ATOM 1464 O O . PHE A 1 180 ? -20.177 18.944 17.039 1.00 64.75 180 PHE A O 1
ATOM 1471 N N . ILE A 1 181 ? -21.198 18.876 19.038 1.00 63.53 181 ILE A N 1
ATOM 1472 C CA . ILE A 1 181 ? -22.288 19.772 18.643 1.00 63.53 181 ILE A CA 1
ATOM 1473 C C . ILE A 1 181 ? -21.842 21.220 18.868 1.00 63.53 181 ILE A C 1
ATOM 1475 O O . ILE A 1 181 ? -22.083 21.808 19.921 1.00 63.53 181 ILE A O 1
ATOM 1479 N N . TRP A 1 182 ? -21.254 21.821 17.830 1.00 59.41 182 TRP A N 1
ATOM 1480 C CA . TRP A 1 182 ? -20.806 23.224 17.803 1.00 59.41 182 TRP A CA 1
ATOM 1481 C C . TRP A 1 182 ? -21.868 24.255 18.244 1.00 59.41 182 TRP A C 1
ATOM 1483 O O . TRP A 1 182 ? -21.519 25.376 18.602 1.00 59.41 182 TRP A O 1
ATOM 1493 N N . GLU A 1 183 ? -23.159 23.908 18.185 1.00 61.22 183 GLU A N 1
ATOM 1494 C CA . GLU A 1 183 ? -24.272 24.782 18.587 1.00 61.22 183 GLU A CA 1
ATOM 1495 C C . GLU A 1 183 ? -24.701 24.639 20.060 1.00 61.22 183 GLU A C 1
ATOM 1497 O O . GLU A 1 183 ? -25.384 25.534 20.563 1.00 61.22 183 GLU A O 1
ATOM 1502 N N . SER A 1 184 ? -24.343 23.548 20.751 1.00 60.97 184 SER A N 1
ATOM 1503 C CA . SER A 1 184 ? -24.767 23.294 22.140 1.00 60.97 184 SER A CA 1
ATOM 1504 C C . SER A 1 184 ? -23.631 23.064 23.134 1.00 60.97 184 SER A C 1
ATOM 1506 O O . SER A 1 184 ? -23.917 23.034 24.327 1.00 60.97 184 SER A O 1
ATOM 1508 N N . ASP A 1 185 ? -22.378 22.927 22.678 1.00 59.91 185 ASP A N 1
ATOM 1509 C CA . ASP A 1 185 ? -21.218 22.583 23.526 1.00 59.91 185 ASP A CA 1
ATOM 1510 C C . ASP A 1 185 ? -21.399 21.234 24.271 1.00 59.91 185 ASP A C 1
ATOM 1512 O O . ASP A 1 185 ? -20.734 20.944 25.263 1.00 59.91 185 ASP A O 1
ATOM 1516 N N . GLU A 1 186 ? -22.314 20.384 23.783 1.00 60.22 186 GLU A N 1
ATOM 1517 C CA . GLU A 1 186 ? -22.584 19.048 24.322 1.00 60.22 186 GLU A CA 1
ATOM 1518 C C . GLU A 1 186 ? -21.986 17.977 23.400 1.00 60.22 186 GLU A C 1
ATOM 1520 O O . GLU A 1 186 ? -22.317 17.894 22.213 1.00 60.22 186 GLU A O 1
ATOM 1525 N N . LEU A 1 187 ? -21.140 17.117 23.969 1.00 61.09 187 LEU A N 1
ATOM 1526 C CA . LEU A 1 187 ? -20.645 15.907 23.317 1.00 61.09 187 LEU A CA 1
ATOM 1527 C C . LEU A 1 187 ? -21.710 14.806 23.406 1.00 61.09 187 LEU A C 1
ATOM 1529 O O . LEU A 1 187 ? -22.116 14.401 24.495 1.00 61.09 187 LEU A O 1
ATOM 1533 N N . ALA A 1 188 ? -22.167 14.305 22.256 1.00 61.84 188 ALA A N 1
ATOM 1534 C CA . ALA A 1 188 ? -23.233 13.304 22.194 1.00 61.84 188 ALA A CA 1
ATOM 1535 C C . ALA A 1 188 ? -22.741 11.979 21.598 1.00 61.84 188 ALA A C 1
ATOM 1537 O O . ALA A 1 188 ? -22.630 11.830 20.378 1.00 61.84 188 ALA A O 1
ATOM 1538 N N . PHE A 1 189 ? -22.525 10.970 22.444 1.00 65.94 189 PHE A N 1
ATOM 1539 C CA . PHE A 1 189 ? -22.175 9.632 21.974 1.00 65.94 189 PHE A CA 1
ATOM 1540 C C . PHE A 1 189 ? -23.382 8.930 21.331 1.00 65.94 189 PHE A C 1
ATOM 1542 O O . PHE A 1 189 ? -24.366 8.594 21.994 1.00 65.94 189 PHE A O 1
ATOM 1549 N N . ARG A 1 190 ? -23.319 8.695 20.015 1.00 67.38 190 ARG A N 1
ATOM 1550 C CA . ARG A 1 190 ? -24.381 8.005 19.249 1.00 67.38 190 ARG A CA 1
ATOM 1551 C C . ARG A 1 190 ? -23.939 6.694 18.615 1.00 67.38 190 ARG A C 1
ATOM 1553 O O . ARG A 1 190 ? -24.773 5.968 18.068 1.00 67.38 190 ARG A O 1
ATOM 1560 N N . GLN A 1 191 ? -22.651 6.378 18.680 1.00 75.50 191 GLN A N 1
ATOM 1561 C CA . GLN A 1 191 ? -22.114 5.256 17.938 1.00 75.50 191 GLN A CA 1
ATOM 1562 C C . GLN A 1 191 ? -22.539 3.918 18.541 1.00 75.50 191 GLN A C 1
ATOM 1564 O O . GLN A 1 191 ? -22.697 3.745 19.756 1.00 75.50 191 GLN A O 1
ATOM 1569 N N . SER A 1 192 ? -22.788 2.963 17.653 1.00 86.75 192 SER A N 1
ATOM 1570 C CA . SER A 1 192 ? -23.278 1.643 18.012 1.00 86.75 192 SER A CA 1
ATOM 1571 C C . SER A 1 192 ? -22.404 0.591 17.340 1.00 86.75 192 SER A C 1
ATOM 1573 O O . SER A 1 192 ? -22.343 0.508 16.115 1.00 86.75 192 SER A O 1
ATOM 1575 N N . PHE A 1 193 ? -21.702 -0.182 18.163 1.00 93.88 193 PHE A N 1
ATOM 1576 C CA . PHE A 1 193 ? -20.769 -1.218 17.733 1.00 93.88 193 PHE A CA 1
ATOM 1577 C C . PHE A 1 193 ? -21.454 -2.593 17.678 1.00 93.88 193 PHE A C 1
ATOM 1579 O O . PHE A 1 193 ? -22.457 -2.805 18.368 1.00 93.88 193 PHE A O 1
ATOM 1586 N N . PRO A 1 194 ? -20.947 -3.538 16.869 1.00 94.50 194 PRO A N 1
ATOM 1587 C CA . PRO A 1 194 ? -21.463 -4.898 16.841 1.00 94.50 194 PRO A CA 1
ATOM 1588 C C . PRO A 1 194 ? -20.999 -5.684 18.076 1.00 94.50 194 PRO A C 1
ATOM 1590 O O . PRO A 1 194 ? -19.885 -5.514 18.568 1.00 94.50 194 PRO A O 1
ATOM 1593 N N . VAL A 1 195 ? -21.840 -6.607 18.551 1.00 95.94 195 VAL A N 1
ATOM 1594 C CA . VAL A 1 195 ? -21.557 -7.446 19.736 1.00 95.94 195 VAL A CA 1
ATOM 1595 C C . VAL A 1 195 ? -20.356 -8.386 19.556 1.00 95.94 195 VAL A C 1
ATOM 1597 O O . VAL A 1 195 ? -19.869 -8.959 20.528 1.00 95.94 195 VAL A O 1
ATOM 1600 N N . SER A 1 196 ? -19.894 -8.571 18.318 1.00 96.75 196 SER A N 1
ATOM 1601 C CA . SER A 1 196 ? -18.723 -9.358 17.921 1.00 96.75 196 SER A CA 1
ATOM 1602 C C . SER A 1 196 ? -17.385 -8.642 18.130 1.00 96.75 196 SER A C 1
ATOM 1604 O O . SER A 1 196 ? -16.348 -9.287 17.993 1.00 96.75 196 SER A O 1
ATOM 1606 N N . LEU A 1 197 ? -17.395 -7.337 18.434 1.00 97.94 197 LEU A N 1
ATOM 1607 C CA . LEU A 1 197 ? -16.181 -6.530 18.525 1.00 97.94 197 LEU A CA 1
ATOM 1608 C C . LEU A 1 197 ? -15.282 -7.006 19.680 1.00 97.94 197 LEU A C 1
ATOM 1610 O O . LEU A 1 197 ? -15.717 -7.076 20.826 1.00 97.94 197 LEU A O 1
ATOM 1614 N N . GLU A 1 198 ? -14.027 -7.314 19.359 1.00 98.44 198 GLU A N 1
ATOM 1615 C CA . GLU A 1 198 ? -12.969 -7.785 20.265 1.00 98.44 198 GLU A CA 1
ATOM 1616 C C . GLU A 1 198 ? -11.924 -6.687 20.531 1.00 98.44 198 GLU A C 1
ATOM 1618 O O . GLU A 1 198 ? -11.410 -6.578 21.648 1.00 98.44 198 GLU A O 1
ATOM 1623 N N . THR A 1 199 ? -11.644 -5.841 19.533 1.00 98.38 199 THR A N 1
ATOM 1624 C CA . THR A 1 199 ? -10.655 -4.755 19.598 1.00 98.38 199 THR A CA 1
ATOM 1625 C C . THR A 1 199 ? -11.205 -3.462 18.999 1.00 98.38 199 THR A C 1
ATOM 1627 O O . THR A 1 199 ? -11.690 -3.465 17.866 1.00 98.38 199 THR A O 1
ATOM 1630 N N . LEU A 1 200 ? -11.071 -2.355 19.730 1.00 97.75 200 LEU A N 1
ATOM 1631 C CA . LEU A 1 200 ? -11.346 -0.999 19.251 1.00 97.75 200 LEU A CA 1
ATOM 1632 C C . LEU A 1 200 ? -10.050 -0.178 19.247 1.00 97.75 200 LEU A C 1
ATOM 1634 O O . LEU A 1 200 ? -9.328 -0.146 20.241 1.00 97.75 200 LEU A O 1
ATOM 1638 N N . THR A 1 201 ? -9.767 0.512 18.150 1.00 96.50 201 THR A N 1
ATOM 1639 C CA . THR A 1 201 ? -8.686 1.496 18.052 1.00 96.50 201 THR A CA 1
ATOM 1640 C C . THR A 1 201 ? -9.279 2.847 17.677 1.00 96.50 201 THR A C 1
ATOM 1642 O O . THR A 1 201 ? -10.010 2.939 16.691 1.00 96.50 201 THR A O 1
ATOM 1645 N N . LEU A 1 202 ? -8.970 3.871 18.469 1.00 94.00 202 LEU A N 1
ATOM 1646 C CA . LEU A 1 202 ? -9.369 5.253 18.226 1.00 94.00 202 LEU A CA 1
ATOM 1647 C C . LEU A 1 202 ? -8.136 6.071 17.841 1.00 94.00 202 LEU A C 1
ATOM 1649 O O . LEU A 1 202 ? -7.174 6.113 18.609 1.00 94.00 202 LEU A O 1
ATOM 1653 N N . ASP A 1 203 ? -8.182 6.694 16.668 1.00 90.75 203 ASP A N 1
ATOM 1654 C CA . ASP A 1 203 ? -7.121 7.544 16.129 1.00 90.75 203 ASP A CA 1
ATOM 1655 C C . ASP A 1 203 ? -7.451 9.017 16.405 1.00 90.75 203 ASP A C 1
ATOM 1657 O O . ASP A 1 203 ? -8.373 9.583 15.812 1.00 90.75 203 ASP A O 1
ATOM 1661 N N . ASP A 1 204 ? -6.707 9.626 17.326 1.00 88.38 204 ASP A N 1
ATOM 1662 C CA . ASP A 1 204 ? -6.899 11.000 17.784 1.00 88.38 204 ASP A CA 1
ATOM 1663 C C . ASP A 1 204 ? -5.842 11.917 17.170 1.00 88.38 204 ASP A C 1
ATOM 1665 O O . ASP A 1 204 ? -4.677 11.940 17.569 1.00 88.38 204 ASP A O 1
ATOM 1669 N N . PHE A 1 205 ? -6.245 12.631 16.123 1.00 82.06 205 PHE A N 1
ATOM 1670 C CA . PHE A 1 205 ? -5.363 13.491 15.328 1.00 82.06 205 PHE A CA 1
ATOM 1671 C C . PHE A 1 205 ? -5.392 14.965 15.744 1.00 82.06 205 PHE A C 1
ATOM 1673 O O . PHE A 1 205 ? -4.620 15.777 15.229 1.00 82.06 205 PHE A O 1
ATOM 1680 N N . PHE A 1 206 ? -6.301 15.313 16.649 1.00 76.69 206 PHE A N 1
ATOM 1681 C CA . PHE A 1 206 ? -6.448 16.632 17.237 1.00 76.69 206 PHE A CA 1
ATOM 1682 C C . PHE A 1 206 ? -6.707 16.444 18.727 1.00 76.69 206 PHE A C 1
ATOM 1684 O O . PHE A 1 206 ? -7.509 15.580 19.054 1.00 76.69 206 PHE A O 1
ATOM 1691 N N . PRO A 1 207 ? -6.116 17.253 19.623 1.00 68.94 207 PRO A N 1
ATOM 1692 C CA . PRO A 1 207 ? -6.439 17.194 21.042 1.00 68.94 207 PRO A CA 1
ATOM 1693 C C . PRO A 1 207 ? -7.904 17.558 21.271 1.00 68.94 207 PRO A C 1
ATOM 1695 O O . PRO A 1 207 ? -8.276 18.732 21.316 1.00 68.94 207 PRO A O 1
ATOM 1698 N N . THR A 1 208 ? -8.725 16.517 21.384 1.00 71.25 208 THR A N 1
ATOM 1699 C CA . THR A 1 208 ? -10.138 16.576 21.737 1.00 71.25 208 THR A CA 1
ATOM 1700 C C . THR A 1 208 ? -10.347 15.754 22.998 1.00 71.25 208 THR A C 1
ATOM 1702 O O . THR A 1 208 ? -9.786 14.671 23.138 1.00 71.25 208 THR A O 1
ATOM 1705 N N . ASP A 1 209 ? -11.148 16.261 23.933 1.00 78.69 209 ASP A N 1
ATOM 1706 C CA . ASP A 1 209 ? -11.503 15.496 25.126 1.00 78.69 209 ASP A CA 1
ATOM 1707 C C . ASP A 1 209 ? -12.364 14.299 24.689 1.00 78.69 209 ASP A C 1
ATOM 1709 O O . ASP A 1 209 ? -13.506 14.471 24.256 1.00 78.69 209 ASP A O 1
ATOM 1713 N N . VAL A 1 210 ? -11.802 13.086 24.722 1.00 82.56 210 VAL A N 1
ATOM 1714 C CA . VAL A 1 210 ? -12.503 11.862 24.307 1.00 82.56 210 VAL A CA 1
ATOM 1715 C C . VAL A 1 210 ? -13.329 11.324 25.468 1.00 82.56 210 VAL A C 1
ATOM 1717 O O . VAL A 1 210 ? -12.782 10.853 26.464 1.00 82.56 210 VAL A O 1
ATOM 1720 N N . LEU A 1 211 ? -14.658 11.339 25.338 1.00 85.50 211 LEU A N 1
ATOM 1721 C CA . LEU A 1 211 ? -15.534 10.794 26.378 1.00 85.50 211 LEU A CA 1
ATOM 1722 C C . LEU A 1 211 ? -15.570 9.262 26.335 1.00 85.50 211 LEU A C 1
ATOM 1724 O O . LEU A 1 211 ? -16.308 8.644 25.558 1.00 85.50 211 LEU A O 1
ATOM 1728 N N . PHE A 1 212 ? -14.787 8.642 27.217 1.00 91.31 212 PHE A N 1
ATOM 1729 C CA . PHE A 1 212 ? -14.791 7.196 27.428 1.00 91.31 212 PHE A CA 1
ATOM 1730 C C . PHE A 1 212 ? -15.939 6.705 28.321 1.00 91.31 212 PHE A C 1
ATOM 1732 O O . PHE A 1 212 ? -16.319 5.542 28.191 1.00 91.31 212 PHE A O 1
ATOM 1739 N N . ASP A 1 213 ? -16.556 7.576 29.131 1.00 90.75 213 ASP A N 1
ATOM 1740 C CA . ASP A 1 213 ? -17.683 7.256 30.027 1.00 90.75 213 ASP A CA 1
ATOM 1741 C C . ASP A 1 213 ? -18.782 6.437 29.335 1.00 90.75 213 ASP A C 1
ATOM 1743 O O . ASP A 1 213 ? -19.155 5.365 29.798 1.00 90.75 213 ASP A O 1
ATOM 1747 N N . THR A 1 214 ? -19.263 6.871 28.164 1.00 88.31 214 THR A N 1
ATOM 1748 C CA . THR A 1 214 ? -20.357 6.156 27.483 1.00 88.31 214 THR A CA 1
ATOM 1749 C C . THR A 1 214 ? -19.915 4.828 26.854 1.00 88.31 214 THR A C 1
ATOM 1751 O O . THR A 1 214 ? -20.747 3.954 26.600 1.00 88.31 214 THR A O 1
ATOM 1754 N N . LEU A 1 215 ? -18.618 4.636 26.591 1.00 92.25 215 LEU A N 1
ATOM 1755 C CA . LEU A 1 215 ? -18.087 3.326 26.210 1.00 92.25 215 LEU A CA 1
ATOM 1756 C C . LEU A 1 215 ? -17.966 2.418 27.439 1.00 92.25 215 LEU A C 1
ATOM 1758 O O . LEU A 1 215 ? -18.304 1.239 27.341 1.00 92.25 215 LEU A O 1
ATOM 1762 N N . LEU A 1 216 ? -17.552 2.966 28.584 1.00 95.00 216 LEU A N 1
ATOM 1763 C CA . LEU A 1 216 ? -17.495 2.271 29.867 1.00 95.00 216 LEU A CA 1
ATOM 1764 C C . LEU A 1 216 ? -18.892 1.779 30.286 1.00 95.00 216 LEU A C 1
ATOM 1766 O O . LEU A 1 216 ? -19.057 0.576 30.496 1.00 95.00 216 LEU A O 1
ATOM 1770 N N . ASP A 1 217 ? -19.903 2.656 30.261 1.00 93.94 217 ASP A N 1
ATOM 1771 C CA . ASP A 1 217 ? -21.318 2.327 30.503 1.00 93.94 217 ASP A CA 1
ATOM 1772 C C . ASP A 1 217 ? -21.772 1.142 29.632 1.00 93.94 217 ASP A C 1
ATOM 1774 O O . ASP A 1 217 ? -22.372 0.181 30.112 1.00 93.94 217 ASP A O 1
ATOM 1778 N N . LYS A 1 218 ? -21.445 1.157 28.331 1.00 93.25 218 LYS A N 1
ATOM 1779 C CA . LYS A 1 218 ? -21.816 0.080 27.395 1.00 93.25 218 LYS A CA 1
ATOM 1780 C C . LYS A 1 218 ? -21.108 -1.245 27.669 1.00 93.25 218 LYS A C 1
ATOM 1782 O O . LYS A 1 218 ? -21.663 -2.300 27.344 1.00 93.25 218 LYS A O 1
ATOM 1787 N N . VAL A 1 219 ? -19.897 -1.219 28.222 1.00 96.25 219 VAL A N 1
ATOM 1788 C CA . VAL A 1 219 ? -19.194 -2.431 28.662 1.00 96.25 219 VAL A CA 1
ATOM 1789 C C . VAL A 1 219 ? -19.806 -2.946 29.971 1.00 96.25 219 VAL A C 1
ATOM 1791 O O . VAL A 1 219 ? -20.069 -4.145 30.060 1.00 96.25 219 VAL A O 1
ATOM 1794 N N . GLU A 1 220 ? -20.115 -2.071 30.936 1.00 97.06 220 GLU A N 1
ATOM 1795 C CA . GLU A 1 220 ? -20.757 -2.444 32.209 1.00 97.06 220 GLU A CA 1
ATOM 1796 C C . GLU A 1 220 ? -22.175 -3.011 32.002 1.00 97.06 220 GLU A C 1
ATOM 1798 O O . GLU A 1 220 ? -22.516 -4.059 32.554 1.00 97.06 220 GLU A O 1
ATOM 1803 N N . GLU A 1 221 ? -22.975 -2.403 31.121 1.00 96.50 221 GLU A N 1
ATOM 1804 C CA . GLU A 1 221 ? -24.287 -2.916 30.696 1.00 96.50 221 GLU A CA 1
ATOM 1805 C C . GLU A 1 221 ? -24.204 -4.225 29.880 1.00 96.50 221 GLU A C 1
ATOM 1807 O O . GLU A 1 221 ? -25.230 -4.836 29.566 1.00 96.50 221 GLU A O 1
ATOM 1812 N N . GLY A 1 222 ? -23.000 -4.673 29.510 1.00 95.50 222 GLY A N 1
ATOM 1813 C CA . GLY A 1 222 ? -22.784 -5.896 28.740 1.00 95.50 222 GLY A CA 1
ATOM 1814 C C . GLY A 1 222 ? -23.196 -5.796 27.267 1.00 95.50 222 GLY A C 1
ATOM 1815 O O . GLY A 1 222 ? -23.392 -6.831 26.627 1.00 95.50 222 GLY A O 1
ATOM 1816 N N . GLN A 1 223 ? -23.312 -4.584 26.705 1.00 95.00 223 GLN A N 1
ATOM 1817 C CA . GLN A 1 223 ? -23.605 -4.382 25.278 1.00 95.00 223 GLN A CA 1
ATOM 1818 C C . GLN A 1 223 ? -22.442 -4.833 24.377 1.00 95.00 223 GLN A C 1
ATOM 1820 O O . GLN A 1 223 ? -22.667 -5.209 23.227 1.00 95.00 223 GLN A O 1
ATOM 1825 N N . LEU A 1 224 ? -21.207 -4.827 24.899 1.00 96.69 224 LEU A N 1
ATOM 1826 C CA . LEU A 1 224 ? -19.976 -5.197 24.185 1.00 96.69 224 LEU A CA 1
ATOM 1827 C C . LEU A 1 224 ? -19.285 -6.415 24.840 1.00 96.69 224 LEU A C 1
ATOM 1829 O O . LEU A 1 224 ? -18.143 -6.319 25.289 1.00 96.69 224 LEU A O 1
ATOM 1833 N N . PRO A 1 225 ? -19.947 -7.588 24.911 1.00 97.06 225 PRO A N 1
ATOM 1834 C CA . PRO A 1 225 ? -19.507 -8.714 25.745 1.00 97.06 225 PRO A CA 1
ATOM 1835 C C . PRO A 1 225 ? -18.179 -9.344 25.297 1.00 97.06 225 PRO A C 1
ATOM 1837 O O . PRO A 1 225 ? -17.524 -10.042 26.079 1.00 97.06 225 PRO A O 1
ATOM 1840 N N . ASN A 1 226 ? -17.778 -9.118 24.043 1.00 97.94 226 ASN A N 1
ATOM 1841 C CA . ASN A 1 226 ? -16.550 -9.646 23.457 1.00 97.94 226 ASN A CA 1
ATOM 1842 C C . ASN A 1 226 ? -15.378 -8.661 23.471 1.00 97.94 226 ASN A C 1
ATOM 1844 O O . ASN A 1 226 ? -14.266 -9.101 23.194 1.00 97.94 226 ASN A O 1
ATOM 1848 N N . LEU A 1 227 ? -15.579 -7.389 23.840 1.00 98.31 227 LEU A N 1
ATOM 1849 C CA . LEU A 1 227 ? -14.510 -6.390 23.822 1.00 98.31 227 LEU A CA 1
ATOM 1850 C C . LEU A 1 227 ? -13.426 -6.770 24.839 1.00 98.31 227 LEU A C 1
ATOM 1852 O O . LEU A 1 227 ? -13.729 -7.088 25.992 1.00 98.31 227 LEU A O 1
ATOM 1856 N N . ARG A 1 228 ? -12.164 -6.793 24.403 1.00 98.12 228 ARG A N 1
ATOM 1857 C CA . ARG A 1 228 ? -10.998 -7.135 25.238 1.00 98.12 228 ARG A CA 1
ATOM 1858 C C . ARG A 1 228 ? -9.919 -6.073 25.220 1.00 98.12 228 ARG A C 1
ATOM 1860 O O . ARG A 1 228 ? -9.228 -5.948 26.221 1.00 98.12 228 ARG A O 1
ATOM 1867 N N . THR A 1 229 ? -9.792 -5.318 24.132 1.00 98.38 229 THR A N 1
ATOM 1868 C CA . THR A 1 229 ? -8.723 -4.326 23.981 1.00 98.38 229 THR A CA 1
ATOM 1869 C C . THR A 1 229 ? -9.269 -3.027 23.399 1.00 98.38 229 THR A C 1
ATOM 1871 O O . THR A 1 229 ? -9.975 -3.040 22.390 1.00 98.38 229 THR A O 1
ATOM 1874 N N . ILE A 1 230 ? -8.908 -1.910 24.022 1.00 97.81 230 ILE A N 1
ATOM 1875 C CA . ILE A 1 230 ? -9.108 -0.550 23.529 1.00 97.81 230 ILE A CA 1
ATOM 1876 C C . ILE A 1 230 ? -7.726 0.095 23.405 1.00 97.81 230 ILE A C 1
ATOM 1878 O O . ILE A 1 230 ? -6.938 0.091 24.350 1.00 97.81 230 ILE A O 1
ATOM 1882 N N . THR A 1 231 ? -7.421 0.658 22.242 1.00 96.81 231 THR A N 1
ATOM 1883 C CA . THR A 1 231 ? -6.180 1.403 22.004 1.00 96.81 231 THR A CA 1
ATOM 1884 C C . THR A 1 231 ? -6.524 2.827 21.601 1.00 96.81 231 THR A C 1
ATOM 1886 O O . THR A 1 231 ? -7.174 3.031 20.578 1.00 96.81 231 THR A O 1
ATOM 1889 N N . HIS A 1 232 ? -6.076 3.803 22.383 1.00 94.81 232 HIS A N 1
ATOM 1890 C CA . HIS A 1 232 ? -6.214 5.219 22.059 1.00 94.81 232 HIS A CA 1
ATOM 1891 C C . HIS A 1 232 ? -4.879 5.715 21.495 1.00 94.81 232 HIS A C 1
ATOM 1893 O O . HIS A 1 232 ? -3.883 5.762 22.219 1.00 94.81 232 HIS A O 1
ATOM 1899 N N . ARG A 1 233 ? -4.833 6.001 20.189 1.00 91.94 233 ARG A N 1
ATOM 1900 C CA . ARG A 1 233 ? -3.630 6.442 19.475 1.00 91.94 233 ARG A CA 1
ATOM 1901 C C . ARG A 1 233 ? -3.685 7.948 19.274 1.00 91.94 233 ARG A C 1
ATOM 1903 O O . ARG A 1 233 ? -4.428 8.406 18.415 1.00 91.94 233 ARG A O 1
ATOM 1910 N N . HIS A 1 234 ? -2.896 8.695 20.035 1.00 88.50 234 HIS A N 1
ATOM 1911 C CA . HIS A 1 234 ? -2.854 10.150 19.927 1.00 88.50 234 HIS A CA 1
ATOM 1912 C C . HIS A 1 234 ? -1.675 10.600 19.060 1.00 88.50 234 HIS A C 1
ATOM 1914 O O . HIS A 1 234 ? -0.553 10.140 19.268 1.00 88.50 234 HIS A O 1
ATOM 1920 N N . PHE A 1 235 ? -1.911 11.502 18.108 1.00 85.75 235 PHE A N 1
ATOM 1921 C CA . PHE A 1 235 ? -0.917 11.966 17.140 1.00 85.75 235 PHE A CA 1
ATOM 1922 C C . PHE A 1 235 ? -0.571 13.453 17.360 1.00 85.75 235 PHE A C 1
ATOM 1924 O O . PHE A 1 235 ? -1.366 14.345 17.061 1.00 85.75 235 PHE A O 1
ATOM 1931 N N . TYR A 1 236 ? 0.644 13.735 17.848 1.00 81.50 236 TYR A N 1
ATOM 1932 C CA . TYR A 1 236 ? 1.111 15.096 18.175 1.00 81.50 236 TYR A CA 1
ATOM 1933 C C . TYR A 1 236 ? 2.022 15.703 17.102 1.00 81.50 236 TYR A C 1
ATOM 1935 O O . TYR A 1 236 ? 2.969 15.036 16.692 1.00 81.50 236 TYR A O 1
ATOM 1943 N N . PRO A 1 237 ? 1.859 16.974 16.687 1.00 75.50 237 PRO A N 1
ATOM 1944 C CA . PRO A 1 237 ? 2.844 17.630 15.821 1.00 75.50 237 PRO A CA 1
ATOM 1945 C C . PRO A 1 237 ? 4.257 17.619 16.438 1.00 75.50 237 PRO A C 1
ATOM 1947 O O . PRO A 1 237 ? 4.411 17.779 17.650 1.00 75.50 237 PRO A O 1
ATOM 1950 N N . GLU A 1 238 ? 5.270 17.454 15.579 1.00 73.12 238 GLU A N 1
ATOM 1951 C CA . GLU A 1 238 ? 6.696 17.322 15.929 1.00 73.12 238 GLU A CA 1
ATOM 1952 C C . GLU A 1 238 ? 7.133 18.323 17.017 1.00 73.12 238 GLU A C 1
ATOM 1954 O O . GLU A 1 238 ? 6.983 19.540 16.873 1.00 73.12 238 GLU A O 1
ATOM 1959 N N . GLY A 1 239 ? 7.665 17.795 18.124 1.00 76.56 239 GLY A N 1
ATOM 1960 C CA . GLY A 1 239 ? 8.120 18.575 19.283 1.00 76.56 239 GLY A CA 1
ATOM 1961 C C . GLY A 1 239 ? 7.082 18.887 20.377 1.00 76.56 239 GLY A C 1
ATOM 1962 O O . GLY A 1 239 ? 7.486 19.387 21.426 1.00 76.56 239 GLY A O 1
ATOM 1963 N N . ASN A 1 240 ? 5.795 18.560 20.198 1.00 73.12 240 ASN A N 1
ATOM 1964 C CA . ASN A 1 240 ? 4.732 18.791 21.193 1.00 73.12 240 ASN A CA 1
ATOM 1965 C C . ASN A 1 240 ? 4.235 17.486 21.845 1.00 73.12 240 ASN A C 1
ATOM 1967 O O . ASN A 1 240 ? 3.040 17.207 21.840 1.00 73.12 240 ASN A O 1
ATOM 1971 N N . GLN A 1 241 ? 5.136 16.666 22.394 1.00 75.31 241 GLN A N 1
ATOM 1972 C CA . GLN A 1 241 ? 4.731 15.460 23.124 1.00 75.31 241 GLN A CA 1
ATOM 1973 C C . GLN A 1 241 ? 4.112 15.837 24.480 1.00 75.31 241 GLN A C 1
ATOM 1975 O O . GLN A 1 241 ? 4.833 16.083 25.448 1.00 75.31 241 GLN A O 1
ATOM 1980 N N . GLU A 1 242 ? 2.782 15.858 24.549 1.00 76.06 242 GLU A N 1
ATOM 1981 C CA . GLU A 1 242 ? 2.052 15.893 25.817 1.00 76.06 242 GLU A CA 1
ATOM 1982 C C . GLU A 1 242 ? 1.787 14.457 26.303 1.00 76.06 242 GLU A C 1
ATOM 1984 O O . GLU A 1 242 ? 1.600 13.524 25.518 1.00 76.06 242 GLU A O 1
ATOM 1989 N N . GLU A 1 243 ? 1.847 14.257 27.617 1.00 76.38 243 GLU A N 1
ATOM 1990 C CA . GLU A 1 243 ? 1.548 12.978 28.261 1.00 76.38 243 GLU A CA 1
ATOM 1991 C C . GLU A 1 243 ? 0.072 13.010 28.673 1.00 76.38 243 GLU A C 1
ATOM 1993 O O . GLU A 1 243 ? -0.298 13.775 29.565 1.00 76.38 243 GLU A O 1
ATOM 1998 N N . VAL A 1 244 ? -0.785 12.240 27.989 1.00 79.56 244 VAL A N 1
ATOM 1999 C CA . VAL A 1 244 ? -2.208 12.161 28.357 1.00 79.56 244 VAL A CA 1
ATOM 2000 C C . VAL A 1 244 ? -2.339 11.331 29.627 1.00 79.56 244 VAL A C 1
ATOM 2002 O O . VAL A 1 244 ? -2.114 10.118 29.608 1.00 79.56 244 VAL A O 1
ATOM 2005 N N . ASP A 1 245 ? -2.735 11.977 30.720 1.00 87.56 245 ASP A N 1
ATOM 2006 C CA . ASP A 1 245 ? -3.175 11.276 31.921 1.00 87.56 245 ASP A CA 1
ATOM 2007 C C . ASP A 1 245 ? -4.529 10.608 31.641 1.00 87.56 245 ASP A C 1
ATOM 2009 O O . ASP A 1 245 ? -5.552 11.276 31.515 1.00 87.56 245 ASP A O 1
ATOM 2013 N N . MET A 1 246 ? -4.498 9.282 31.499 1.00 91.88 246 MET A N 1
ATOM 2014 C CA . MET A 1 246 ? -5.672 8.406 31.420 1.00 91.88 246 MET A CA 1
ATOM 2015 C C . MET A 1 246 ? -5.585 7.292 32.480 1.00 91.88 246 MET A C 1
ATOM 2017 O O . MET A 1 246 ? -5.995 6.151 32.245 1.00 91.88 246 MET A O 1
ATOM 2021 N N . GLU A 1 247 ? -4.982 7.566 33.650 1.00 94.00 247 GLU A N 1
ATOM 2022 C CA . GLU A 1 247 ? -4.872 6.559 34.722 1.00 94.00 247 GLU A CA 1
ATOM 2023 C C . GLU A 1 247 ? -6.248 6.049 35.188 1.00 94.00 247 GLU A C 1
ATOM 2025 O O . GLU A 1 247 ? -6.376 4.884 35.582 1.00 94.00 247 GLU A O 1
ATOM 2030 N N . TRP A 1 248 ? -7.280 6.897 35.118 1.00 95.19 248 TRP A N 1
ATOM 2031 C CA . TRP A 1 248 ? -8.641 6.553 35.522 1.00 95.19 248 TRP A CA 1
ATOM 2032 C C . TRP A 1 248 ? -9.305 5.571 34.546 1.00 95.19 248 TRP A C 1
ATOM 2034 O O . TRP A 1 248 ? -9.738 4.496 34.967 1.00 95.19 248 TRP A O 1
ATOM 2044 N N . GLU A 1 249 ? -9.306 5.872 33.246 1.00 95.56 249 GLU A N 1
ATOM 2045 C CA . GLU A 1 249 ? -9.858 5.023 32.183 1.00 95.56 249 GLU A CA 1
ATOM 2046 C C . GLU A 1 249 ? -9.168 3.655 32.164 1.00 95.56 249 GLU A C 1
ATOM 2048 O O . GLU A 1 249 ? -9.829 2.616 32.072 1.00 95.56 249 GLU A O 1
ATOM 2053 N N . ILE A 1 250 ? -7.836 3.645 32.317 1.00 96.44 250 ILE A N 1
ATOM 2054 C CA . ILE A 1 250 ? -7.035 2.421 32.425 1.00 96.44 250 ILE A CA 1
ATOM 2055 C C . IL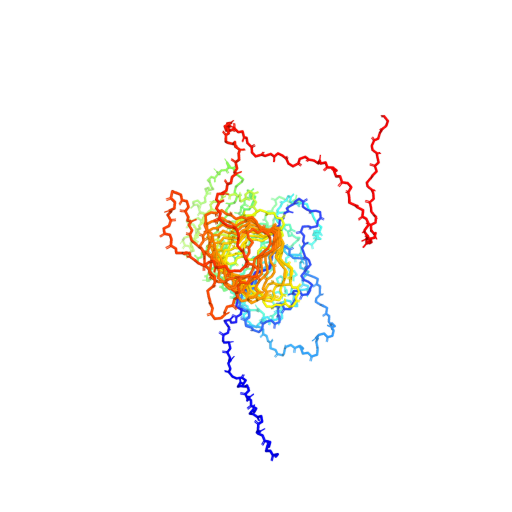E A 1 250 ? -7.541 1.522 33.559 1.00 96.44 250 ILE A C 1
ATOM 2057 O O . ILE A 1 250 ? -7.606 0.302 33.391 1.00 96.44 250 ILE A O 1
ATOM 2061 N N . GLU A 1 251 ? -7.865 2.089 34.722 1.00 97.62 251 GLU A N 1
ATOM 2062 C CA . GLU A 1 251 ? -8.301 1.322 35.888 1.00 97.62 251 GLU A CA 1
ATOM 2063 C C . GLU A 1 251 ? -9.781 0.910 35.807 1.00 97.62 251 GLU A C 1
ATOM 2065 O O . GLU A 1 251 ? -10.107 -0.219 36.180 1.00 97.62 251 GLU A O 1
ATOM 2070 N N . GLU A 1 252 ? -10.679 1.752 35.285 1.00 97.75 252 GLU A N 1
ATOM 2071 C CA . GLU A 1 252 ? -12.090 1.371 35.122 1.00 97.75 252 GLU A CA 1
ATOM 2072 C C . GLU A 1 252 ? -12.287 0.283 34.054 1.00 97.75 252 GLU A C 1
ATOM 2074 O O . GLU A 1 252 ? -12.918 -0.741 34.337 1.00 97.75 252 GLU A O 1
ATOM 2079 N N . PHE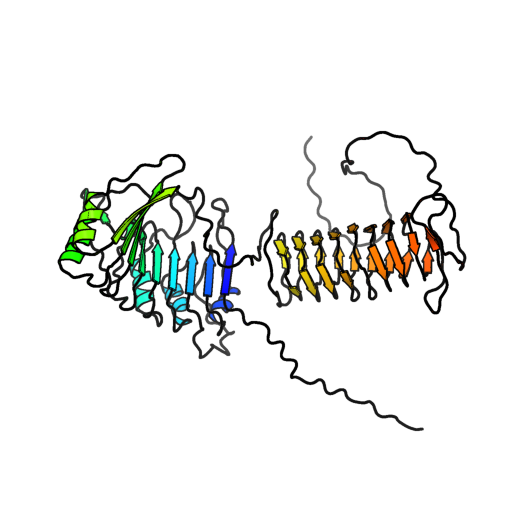 A 1 253 ? -11.670 0.401 32.871 1.00 97.88 253 PHE A N 1
ATOM 2080 C CA . PHE A 1 253 ? -11.732 -0.674 31.871 1.00 97.88 253 PHE A CA 1
ATOM 2081 C C . PHE A 1 253 ? -11.091 -1.972 32.386 1.00 97.88 253 PHE A C 1
ATOM 2083 O O . PHE A 1 253 ? -11.646 -3.058 32.181 1.00 97.88 253 PHE A O 1
ATOM 2090 N N . ARG A 1 254 ? -9.992 -1.880 33.150 1.00 98.00 254 ARG A N 1
ATOM 2091 C CA . ARG A 1 254 ? -9.344 -3.041 33.783 1.00 98.00 254 ARG A CA 1
ATOM 2092 C C . ARG A 1 254 ? -10.274 -3.776 34.749 1.00 98.00 254 ARG A C 1
ATOM 2094 O O . ARG A 1 254 ? -10.273 -5.009 34.744 1.00 98.00 254 ARG A O 1
ATOM 2101 N N . LYS A 1 255 ? -11.089 -3.071 35.546 1.00 98.06 255 LYS A N 1
ATOM 2102 C CA . LYS A 1 255 ? -12.096 -3.696 36.434 1.00 98.06 255 LYS A CA 1
ATOM 2103 C C . LYS A 1 255 ? -13.153 -4.479 35.655 1.00 98.06 255 LYS A C 1
ATOM 2105 O O . LYS A 1 255 ? -13.596 -5.524 36.129 1.00 98.06 255 LYS A O 1
ATOM 2110 N N . LEU A 1 256 ? -13.514 -4.011 34.458 1.00 97.88 256 LEU A N 1
ATOM 2111 C CA . LEU A 1 256 ? -14.433 -4.693 33.540 1.00 97.88 256 LEU A CA 1
ATOM 2112 C C . LEU A 1 256 ? -13.758 -5.803 32.705 1.00 97.88 256 LEU A C 1
ATOM 2114 O O . LEU A 1 256 ? -14.425 -6.487 31.930 1.00 97.88 256 LEU A O 1
ATOM 2118 N N . GLY A 1 257 ? -12.450 -6.029 32.875 1.00 97.62 257 GLY A N 1
ATOM 2119 C CA . GLY A 1 257 ? -11.692 -7.050 32.145 1.00 97.62 257 GLY A CA 1
ATOM 2120 C C . GLY A 1 257 ? -11.297 -6.648 30.720 1.00 97.62 257 GLY A C 1
ATOM 2121 O O . GLY A 1 257 ? -11.028 -7.527 29.900 1.00 97.62 257 GLY A O 1
ATOM 2122 N N . VAL A 1 258 ? -11.262 -5.344 30.432 1.00 98.19 258 VAL A N 1
ATOM 2123 C CA . VAL A 1 258 ? -10.824 -4.761 29.159 1.00 98.19 258 VAL A CA 1
ATOM 2124 C C . VAL A 1 258 ? -9.450 -4.109 29.345 1.00 98.19 258 VAL A C 1
ATOM 2126 O O . VAL A 1 258 ? -9.219 -3.349 30.282 1.00 98.19 258 VAL A O 1
ATOM 2129 N N . GLU A 1 259 ? -8.515 -4.413 28.454 1.00 98.19 259 GLU A N 1
ATOM 2130 C CA . GLU A 1 259 ? -7.203 -3.774 28.385 1.00 98.19 259 GLU A CA 1
ATOM 2131 C C . GLU A 1 259 ? -7.323 -2.434 27.654 1.00 98.19 259 GLU A C 1
ATOM 2133 O O . GLU A 1 259 ? -7.648 -2.401 26.469 1.00 98.19 259 GLU A O 1
ATOM 2138 N N . PHE A 1 260 ? -7.052 -1.329 28.347 1.00 97.50 260 PHE A N 1
ATOM 2139 C CA . PHE A 1 260 ? -6.997 0.007 27.757 1.00 97.50 260 PHE A CA 1
ATOM 2140 C C . PHE A 1 260 ? -5.539 0.466 27.644 1.00 97.50 260 PHE A C 1
ATOM 2142 O O . PHE A 1 260 ? -4.779 0.366 28.608 1.00 97.50 260 PHE A O 1
ATOM 2149 N N . SER A 1 261 ? -5.137 0.938 26.463 1.00 96.44 261 SER A N 1
ATOM 2150 C CA . SER A 1 261 ? -3.760 1.349 26.159 1.00 96.44 261 SER A CA 1
ATOM 2151 C C . SER A 1 261 ? -3.713 2.719 25.473 1.00 96.44 261 SER A C 1
ATOM 2153 O O . SER A 1 261 ? -4.022 2.801 24.279 1.00 96.44 261 SER A O 1
ATOM 2155 N N . PRO A 1 262 ? -3.285 3.781 26.181 1.00 93.38 262 PRO A N 1
ATOM 2156 C CA . PRO A 1 262 ? -2.788 5.005 25.560 1.00 93.38 262 PRO A CA 1
ATOM 2157 C C . PRO A 1 262 ? -1.522 4.721 24.756 1.00 93.38 262 PRO A C 1
ATOM 2159 O O . PRO A 1 262 ? -0.609 4.057 25.253 1.00 93.38 262 PRO A O 1
ATOM 2162 N N . VAL A 1 263 ? -1.429 5.258 23.543 1.00 92.25 263 VAL A N 1
ATOM 2163 C CA . VAL A 1 263 ? -0.187 5.261 22.768 1.00 92.25 263 VAL A CA 1
ATOM 2164 C C . VAL A 1 263 ? -0.035 6.605 22.065 1.00 92.25 263 VAL A C 1
ATOM 2166 O O . VAL A 1 263 ? -0.775 6.915 21.133 1.00 92.25 263 VAL A O 1
ATOM 2169 N N . SER A 1 264 ? 0.942 7.396 22.498 1.00 87.94 264 SER A N 1
ATOM 2170 C CA . SER A 1 264 ? 1.308 8.647 21.833 1.00 87.94 264 SER A CA 1
ATOM 2171 C C . SER A 1 264 ? 2.258 8.372 20.669 1.00 87.94 264 SER A C 1
ATOM 2173 O O . SER A 1 264 ? 3.281 7.703 20.834 1.00 87.94 264 SER A O 1
ATOM 2175 N N . PHE A 1 265 ? 1.945 8.933 19.509 1.00 83.38 265 PHE A N 1
ATOM 2176 C CA . PHE A 1 265 ? 2.781 8.945 18.318 1.00 83.38 265 PHE A CA 1
ATOM 2177 C C . PHE A 1 265 ? 3.151 10.385 17.968 1.00 83.38 265 PHE A C 1
ATOM 2179 O O . PHE A 1 265 ? 2.351 11.311 18.110 1.00 83.38 265 PHE A O 1
ATOM 2186 N N . GLU A 1 266 ? 4.361 10.568 17.454 1.00 78.19 266 GLU A N 1
ATOM 2187 C CA . GLU A 1 266 ? 4.693 11.783 16.722 1.00 78.19 266 GLU A CA 1
ATOM 2188 C C . GLU A 1 266 ? 3.909 11.762 15.404 1.00 78.19 266 GLU A C 1
ATOM 2190 O O . GLU A 1 266 ? 4.011 10.808 14.628 1.00 78.19 266 GLU A O 1
ATOM 2195 N N . SER A 1 267 ? 3.071 12.777 15.186 1.00 67.06 267 SER A N 1
ATOM 2196 C CA . SER A 1 267 ? 2.284 12.969 13.971 1.00 67.06 267 SER A CA 1
ATOM 2197 C C . SER A 1 267 ? 3.210 12.889 12.772 1.00 67.06 267 SER A C 1
ATOM 2199 O O . SER A 1 267 ? 4.096 13.741 12.641 1.00 67.06 267 SER A O 1
ATOM 2201 N N . PRO A 1 268 ? 2.995 11.922 11.867 1.00 58.53 268 PRO A N 1
ATOM 2202 C CA . PRO A 1 268 ? 3.792 11.810 10.662 1.00 58.53 268 PRO A CA 1
ATOM 2203 C C . PRO A 1 268 ? 3.718 13.126 9.877 1.00 58.53 268 PRO A C 1
ATOM 2205 O O . PRO A 1 268 ? 2.656 13.512 9.382 1.00 58.53 268 PRO A O 1
ATOM 2208 N N . SER A 1 269 ? 4.847 13.843 9.795 1.00 49.81 269 SER A N 1
ATOM 2209 C CA . SER A 1 269 ? 4.939 15.176 9.169 1.00 49.81 269 SER A CA 1
ATOM 2210 C C . SER A 1 269 ? 4.547 15.157 7.685 1.00 49.81 269 SER A C 1
ATOM 2212 O O . SER A 1 269 ? 4.115 16.163 7.119 1.00 49.81 269 SER A O 1
ATOM 2214 N N . MET A 1 270 ? 4.609 13.971 7.082 1.00 49.88 270 MET A N 1
ATOM 2215 C CA . MET A 1 270 ? 3.739 13.531 6.001 1.00 49.88 270 MET A CA 1
ATOM 2216 C C . MET A 1 270 ? 3.081 12.210 6.411 1.00 49.88 270 MET A C 1
ATOM 2218 O O . MET A 1 270 ? 3.701 11.445 7.144 1.00 49.88 270 MET A O 1
ATOM 2222 N N . MET A 1 271 ? 1.860 11.949 5.916 1.00 48.00 271 MET A N 1
ATOM 2223 C CA . MET A 1 271 ? 1.079 10.711 6.117 1.00 48.00 271 MET A CA 1
ATOM 2224 C C . MET A 1 271 ? 1.999 9.483 6.234 1.00 48.00 271 MET A C 1
ATOM 2226 O O . MET A 1 271 ? 2.841 9.338 5.342 1.00 48.00 271 MET A O 1
ATOM 2230 N N . PRO A 1 272 ? 1.868 8.623 7.268 1.00 43.12 272 PRO A N 1
ATOM 2231 C CA . PRO A 1 272 ? 2.896 7.636 7.566 1.00 43.12 272 PRO A CA 1
ATOM 2232 C C . PRO A 1 272 ? 3.166 6.788 6.330 1.00 43.12 272 PRO A C 1
ATOM 2234 O O . PRO A 1 272 ? 2.254 6.156 5.781 1.00 43.12 272 PRO A O 1
ATOM 2237 N N . GLU A 1 273 ? 4.427 6.787 5.891 1.00 43.97 273 GLU A N 1
ATOM 2238 C CA . GLU A 1 273 ? 4.926 5.728 5.028 1.00 43.97 273 GLU A CA 1
ATOM 2239 C C . GLU A 1 273 ? 4.604 4.438 5.779 1.00 43.97 273 GLU A C 1
ATOM 2241 O O . GLU A 1 273 ? 5.023 4.262 6.913 1.00 43.97 273 GLU A O 1
ATOM 2246 N N . ASN A 1 274 ? 3.693 3.633 5.230 1.00 44.62 274 ASN A N 1
ATOM 2247 C CA . ASN A 1 274 ? 2.958 2.640 6.013 1.00 44.62 274 ASN A CA 1
ATOM 2248 C C . ASN A 1 274 ? 3.879 1.470 6.419 1.00 44.62 274 ASN A C 1
ATOM 2250 O O . ASN A 1 274 ? 3.884 0.440 5.753 1.00 44.62 274 ASN A O 1
ATOM 2254 N N . ASP A 1 275 ? 4.676 1.652 7.481 1.00 38.72 275 ASP A N 1
ATOM 2255 C CA . ASP A 1 275 ? 5.909 0.912 7.824 1.00 38.72 275 ASP A CA 1
ATOM 2256 C C . ASP A 1 275 ? 5.778 -0.622 7.856 1.00 38.72 275 ASP A C 1
ATOM 2258 O O . ASP A 1 275 ? 6.766 -1.351 7.765 1.00 38.72 275 ASP A O 1
ATOM 2262 N N . ASN A 1 276 ? 4.548 -1.131 7.903 1.00 38.19 276 ASN A N 1
ATOM 2263 C CA . ASN A 1 276 ? 4.202 -2.540 7.752 1.00 38.19 276 ASN A CA 1
ATOM 2264 C C . ASN A 1 276 ? 4.127 -3.041 6.286 1.00 38.19 276 ASN A C 1
ATOM 2266 O O . ASN A 1 276 ? 3.540 -4.099 6.049 1.00 38.19 276 ASN A O 1
ATOM 2270 N N . TRP A 1 277 ? 4.699 -2.345 5.289 1.00 43.47 277 TRP A N 1
ATOM 2271 C CA . TRP A 1 277 ? 4.756 -2.813 3.890 1.00 43.47 277 TRP A CA 1
ATOM 2272 C C . TRP A 1 277 ? 5.430 -4.201 3.781 1.00 43.47 277 TRP A C 1
ATOM 2274 O O . TRP A 1 277 ? 6.651 -4.309 3.914 1.00 43.47 277 TRP A O 1
ATOM 2284 N N . PRO A 1 278 ? 4.706 -5.289 3.448 1.00 31.03 278 PRO A N 1
ATOM 2285 C CA . PRO A 1 278 ? 5.235 -6.649 3.587 1.00 31.03 278 PRO A CA 1
ATOM 2286 C C . PRO A 1 278 ? 6.115 -7.106 2.406 1.00 31.03 278 PRO A C 1
ATOM 2288 O O . PRO A 1 278 ? 6.312 -8.307 2.213 1.00 31.03 278 PRO A O 1
ATOM 2291 N N . CYS A 1 279 ? 6.627 -6.189 1.575 1.00 34.03 279 CYS A N 1
ATOM 2292 C CA . CYS A 1 279 ? 7.487 -6.546 0.445 1.00 34.03 279 CYS A CA 1
ATOM 2293 C C . CYS A 1 279 ? 8.513 -5.461 0.072 1.00 34.03 279 CYS A C 1
ATOM 2295 O O . CYS A 1 279 ? 8.175 -4.313 -0.210 1.00 34.03 279 CYS A O 1
ATOM 2297 N N . HIS A 1 280 ? 9.779 -5.869 -0.073 1.00 29.14 280 HIS A N 1
ATOM 2298 C CA . HIS A 1 280 ? 10.858 -5.073 -0.680 1.00 29.14 280 HIS A CA 1
ATOM 2299 C C . HIS A 1 280 ? 10.710 -4.935 -2.215 1.00 29.14 280 HIS A C 1
ATOM 2301 O O . HIS A 1 280 ? 11.706 -4.842 -2.926 1.00 29.14 280 HIS A O 1
ATOM 2307 N N . CYS A 1 281 ? 9.485 -4.982 -2.749 1.00 27.50 281 CYS A N 1
ATOM 2308 C CA . CYS A 1 281 ? 9.179 -5.177 -4.170 1.00 27.50 281 CYS A CA 1
ATOM 2309 C C . CYS A 1 281 ? 8.373 -3.994 -4.735 1.00 27.50 281 CYS A C 1
ATOM 2311 O O . CYS A 1 281 ? 7.173 -4.109 -4.968 1.00 27.50 281 CYS A O 1
ATOM 2313 N N . TRP A 1 282 ? 9.017 -2.844 -4.942 1.00 31.39 282 TRP A N 1
ATOM 2314 C CA . TRP A 1 282 ? 8.369 -1.640 -5.473 1.00 31.39 282 TRP A CA 1
ATOM 2315 C C . TRP A 1 282 ? 8.710 -1.439 -6.951 1.00 31.39 282 TRP A C 1
ATOM 2317 O O . TRP A 1 282 ? 9.873 -1.358 -7.340 1.00 31.39 282 TRP A O 1
ATOM 2327 N N . ILE A 1 283 ? 7.676 -1.294 -7.779 1.00 26.06 283 ILE A N 1
ATOM 2328 C CA . ILE A 1 283 ? 7.790 -0.730 -9.126 1.00 26.06 283 ILE A CA 1
ATOM 2329 C C . ILE A 1 283 ? 7.277 0.706 -9.044 1.00 26.06 283 ILE A C 1
ATOM 2331 O O . ILE A 1 283 ? 6.073 0.947 -9.025 1.00 26.06 283 ILE A O 1
ATOM 2335 N N . TYR A 1 284 ? 8.197 1.668 -8.998 1.00 27.38 284 TYR A N 1
ATOM 2336 C CA . TYR A 1 284 ? 7.850 3.086 -9.067 1.00 27.38 284 TYR A CA 1
ATOM 2337 C C . TYR A 1 284 ? 7.582 3.522 -10.513 1.00 27.38 284 TYR A C 1
ATOM 2339 O O . TYR A 1 284 ? 8.490 3.526 -11.350 1.00 27.38 284 TYR A O 1
ATOM 2347 N N . HIS A 1 285 ? 6.369 4.004 -10.781 1.00 23.97 285 HIS A N 1
ATOM 2348 C CA . HIS A 1 285 ? 6.100 4.937 -11.873 1.00 23.97 285 HIS A CA 1
ATOM 2349 C C . HIS A 1 285 ? 6.035 6.364 -11.303 1.00 23.97 285 HIS A C 1
ATOM 2351 O O . HIS A 1 285 ? 5.012 6.722 -10.739 1.00 23.97 285 HIS A O 1
ATOM 2357 N N . ARG A 1 286 ? 7.120 7.148 -11.453 1.00 25.67 286 ARG A N 1
ATOM 2358 C CA . ARG A 1 286 ? 7.188 8.542 -11.979 1.00 25.67 286 ARG A CA 1
ATOM 2359 C C . ARG A 1 286 ? 8.386 9.357 -11.441 1.00 25.67 286 ARG A C 1
ATOM 2361 O O . ARG A 1 286 ? 8.328 10.077 -10.455 1.00 25.67 286 ARG A O 1
ATOM 2368 N N . THR A 1 287 ? 9.410 9.463 -12.279 1.00 27.75 287 THR A N 1
ATOM 2369 C CA . THR A 1 287 ? 10.010 10.765 -12.643 1.00 27.75 287 THR A CA 1
ATOM 2370 C C . THR A 1 287 ? 10.815 11.624 -11.649 1.00 27.75 287 THR A C 1
ATOM 2372 O O . THR A 1 287 ? 10.951 12.810 -11.936 1.00 27.75 287 THR A O 1
ATOM 2375 N N . ALA A 1 288 ? 11.530 11.075 -10.663 1.00 25.38 288 ALA A N 1
ATOM 2376 C CA . ALA A 1 288 ? 12.848 11.600 -10.229 1.00 25.38 288 ALA A CA 1
ATOM 2377 C C . ALA A 1 288 ? 13.550 10.643 -9.248 1.00 25.38 288 ALA A C 1
ATOM 2379 O O . ALA A 1 288 ? 12.874 10.084 -8.404 1.00 25.38 288 ALA A O 1
ATOM 2380 N N . GLU A 1 289 ? 14.874 10.510 -9.406 1.00 26.56 289 GLU A N 1
ATOM 2381 C CA . GLU A 1 289 ? 15.895 10.102 -8.414 1.00 26.56 289 GLU A CA 1
ATOM 2382 C C . GLU A 1 289 ? 15.562 8.986 -7.391 1.00 26.56 289 GLU A C 1
ATOM 2384 O O . GLU A 1 289 ? 14.786 9.182 -6.470 1.00 26.56 289 GLU A O 1
ATOM 2389 N N . CYS A 1 290 ? 16.243 7.840 -7.568 1.00 26.89 290 CYS A N 1
ATOM 2390 C CA . CYS A 1 290 ? 16.869 6.959 -6.559 1.00 26.89 290 CYS A CA 1
ATOM 2391 C C . CYS A 1 290 ? 16.275 6.867 -5.122 1.00 26.89 290 CYS A C 1
ATOM 2393 O O . CYS A 1 290 ? 16.177 7.869 -4.430 1.00 26.89 290 CYS A O 1
ATOM 2395 N N . ASP A 1 291 ? 15.990 5.683 -4.548 1.00 26.02 291 ASP A N 1
ATOM 2396 C CA . ASP A 1 291 ? 16.637 4.375 -4.779 1.00 26.02 291 ASP A CA 1
ATOM 2397 C C . ASP A 1 291 ? 15.809 3.107 -4.435 1.00 26.02 291 ASP A C 1
ATOM 2399 O O . ASP A 1 291 ? 14.902 3.126 -3.615 1.00 26.02 291 ASP A O 1
ATOM 2403 N N . ASN A 1 292 ? 16.243 1.985 -5.036 1.00 27.34 292 ASN A N 1
ATOM 2404 C CA . ASN A 1 292 ? 16.109 0.570 -4.626 1.00 27.34 292 ASN A CA 1
ATOM 2405 C C . ASN A 1 292 ? 14.739 -0.065 -4.285 1.00 27.34 292 ASN A C 1
ATOM 2407 O O . ASN A 1 292 ? 14.262 0.036 -3.159 1.00 27.34 292 ASN A O 1
ATOM 2411 N N . ALA A 1 293 ? 14.262 -0.972 -5.156 1.00 28.55 293 ALA A N 1
ATOM 2412 C CA . ALA A 1 293 ? 13.445 -2.124 -4.737 1.00 28.55 293 ALA A CA 1
ATOM 2413 C C . ALA A 1 293 ? 13.509 -3.324 -5.711 1.00 28.55 293 ALA A C 1
ATOM 2415 O O . ALA A 1 293 ? 13.813 -3.164 -6.892 1.00 28.55 293 ALA A O 1
ATOM 2416 N N . GLN A 1 294 ? 13.238 -4.538 -5.210 1.00 29.27 294 GLN A N 1
ATOM 2417 C CA . GLN A 1 294 ? 13.518 -5.823 -5.864 1.00 29.27 294 GLN A CA 1
ATOM 2418 C C . GLN A 1 294 ? 12.299 -6.590 -6.432 1.00 29.27 294 GLN A C 1
ATOM 2420 O O . GLN A 1 294 ? 11.408 -6.975 -5.694 1.00 29.27 294 GLN A O 1
ATOM 2425 N N . THR A 1 295 ? 12.395 -7.031 -7.690 1.00 30.50 295 THR A N 1
ATOM 2426 C CA . THR A 1 295 ? 11.708 -8.180 -8.334 1.00 30.50 295 THR A CA 1
ATOM 2427 C C . THR A 1 295 ? 10.204 -8.086 -8.648 1.00 30.50 295 THR A C 1
ATOM 2429 O O . THR A 1 295 ? 9.360 -8.330 -7.795 1.00 30.50 295 THR A O 1
ATOM 2432 N N . SER A 1 296 ? 9.846 -7.972 -9.934 1.00 31.11 296 SER A N 1
ATOM 2433 C CA . SER A 1 296 ? 8.780 -8.800 -10.544 1.00 31.11 296 SER A CA 1
ATOM 2434 C C . SER A 1 296 ? 8.867 -8.825 -12.082 1.00 31.11 296 SER A C 1
ATOM 2436 O O . SER A 1 296 ? 9.643 -8.081 -12.684 1.00 31.11 296 SER A O 1
ATOM 2438 N N . THR A 1 297 ? 8.142 -9.762 -12.704 1.00 30.77 297 THR A N 1
ATOM 2439 C CA . THR A 1 297 ? 8.085 -10.028 -14.154 1.00 30.77 297 THR A CA 1
ATOM 2440 C C . THR A 1 297 ? 7.019 -9.145 -14.819 1.00 30.77 297 THR A C 1
ATOM 2442 O O . THR A 1 297 ? 5.831 -9.459 -14.760 1.00 30.77 297 THR A O 1
ATOM 2445 N N . LEU A 1 298 ? 7.413 -8.058 -15.487 1.00 38.03 298 LEU A N 1
ATOM 2446 C CA . LEU A 1 298 ? 6.484 -7.246 -16.284 1.00 38.03 298 LEU A CA 1
ATOM 2447 C C . LEU A 1 298 ? 6.331 -7.848 -17.690 1.00 38.03 298 LEU A C 1
ATOM 2449 O O . LEU A 1 298 ? 7.159 -7.611 -18.565 1.00 38.03 298 LEU A O 1
ATOM 2453 N N . ASN A 1 299 ? 5.264 -8.628 -17.891 1.00 31.30 299 ASN A N 1
ATOM 2454 C CA . ASN A 1 299 ? 4.829 -9.150 -19.191 1.00 31.30 299 ASN A CA 1
ATOM 2455 C C . ASN A 1 299 ? 3.575 -8.393 -19.657 1.00 31.30 299 ASN A C 1
ATOM 2457 O O . ASN A 1 299 ? 2.465 -8.718 -19.237 1.00 31.30 299 ASN A O 1
ATOM 2461 N N . GLY A 1 300 ? 3.739 -7.404 -20.535 1.00 31.98 300 GLY A N 1
ATOM 2462 C CA . GLY A 1 300 ? 2.620 -6.715 -21.179 1.00 31.98 300 GLY A CA 1
ATOM 2463 C C . GLY A 1 300 ? 3.106 -5.840 -22.327 1.00 31.98 300 GLY A C 1
ATOM 2464 O O . GLY A 1 300 ? 4.005 -5.024 -22.130 1.00 31.98 300 GLY A O 1
ATOM 2465 N N . ASP A 1 301 ? 2.529 -6.042 -23.511 1.00 34.00 301 ASP A N 1
ATOM 2466 C CA . ASP A 1 301 ? 2.995 -5.439 -24.761 1.00 34.00 301 ASP A CA 1
ATOM 2467 C C . ASP A 1 301 ? 2.911 -3.902 -24.722 1.00 34.00 301 ASP A C 1
ATOM 2469 O O . ASP A 1 301 ? 1.822 -3.329 -24.671 1.00 34.00 301 ASP A O 1
ATOM 2473 N N . GLY A 1 302 ? 4.066 -3.231 -24.775 1.00 48.78 302 GLY A N 1
ATOM 2474 C CA . GLY A 1 302 ? 4.159 -1.772 -24.918 1.00 48.78 302 GLY A CA 1
ATOM 2475 C C . GLY A 1 302 ? 4.267 -0.971 -23.613 1.00 48.78 302 GLY A C 1
ATOM 2476 O O . GLY A 1 302 ? 4.111 0.253 -23.633 1.00 48.78 302 GLY A O 1
ATOM 2477 N N . ASN A 1 303 ? 4.561 -1.606 -22.475 1.00 60.00 303 ASN A N 1
ATOM 2478 C CA . ASN A 1 303 ? 4.756 -0.883 -21.214 1.00 60.00 303 ASN A CA 1
ATOM 2479 C C . ASN A 1 303 ? 6.017 0.001 -21.243 1.00 60.00 303 ASN A C 1
ATOM 2481 O O . ASN A 1 303 ? 7.112 -0.460 -21.555 1.00 60.00 303 ASN A O 1
ATOM 2485 N N . THR A 1 304 ? 5.888 1.283 -20.884 1.00 72.81 304 THR A N 1
ATOM 2486 C CA . THR A 1 304 ? 7.012 2.238 -20.865 1.00 72.81 304 THR A CA 1
ATOM 2487 C C . THR A 1 304 ? 7.408 2.594 -19.430 1.00 72.81 304 THR A C 1
ATOM 2489 O O . THR A 1 304 ? 6.806 3.455 -18.789 1.00 72.81 304 THR A O 1
ATOM 2492 N N . ILE A 1 305 ? 8.450 1.931 -18.933 1.00 76.81 305 ILE A N 1
ATOM 2493 C CA . ILE A 1 305 ? 9.061 2.134 -17.615 1.00 76.81 305 ILE A CA 1
ATOM 2494 C C . ILE A 1 305 ? 9.942 3.385 -17.678 1.00 76.81 305 ILE A C 1
ATOM 2496 O O . ILE A 1 305 ? 10.880 3.432 -18.479 1.00 76.81 305 ILE A O 1
ATOM 2500 N N . THR A 1 306 ? 9.704 4.401 -16.839 1.00 73.06 306 THR A N 1
ATOM 2501 C CA . THR A 1 306 ? 10.579 5.589 -16.827 1.00 73.06 306 THR A CA 1
ATOM 2502 C C . THR A 1 306 ? 10.863 6.153 -15.447 1.00 73.06 306 THR A C 1
ATOM 2504 O O . THR A 1 306 ? 9.936 6.358 -14.662 1.00 73.06 306 THR A O 1
ATOM 2507 N N . ARG A 1 307 ? 12.136 6.506 -15.213 1.00 71.25 307 ARG A N 1
ATOM 2508 C CA . ARG A 1 307 ? 12.630 7.065 -13.943 1.00 71.25 307 ARG A CA 1
ATOM 2509 C C . ARG A 1 307 ? 12.201 6.205 -12.750 1.00 71.25 307 ARG A C 1
ATOM 2511 O O . ARG A 1 307 ? 11.539 6.681 -11.834 1.00 71.25 307 ARG A O 1
ATOM 2518 N N .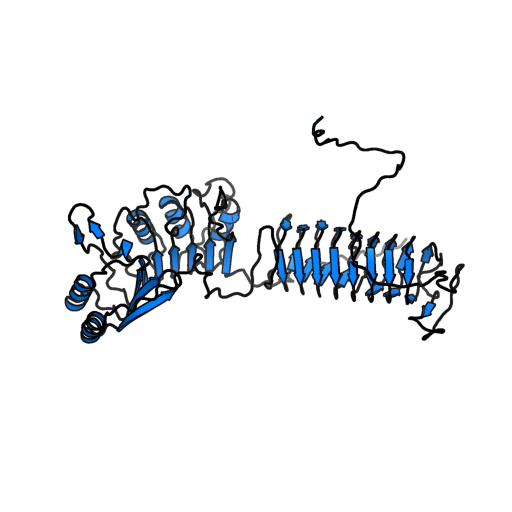 SER A 1 308 ? 12.590 4.936 -12.831 1.00 69.06 308 SER A N 1
ATOM 2519 C CA . SER A 1 308 ? 12.350 3.882 -11.842 1.00 69.06 308 SER A CA 1
ATOM 2520 C C . SER A 1 308 ? 13.687 3.309 -11.366 1.00 69.06 308 SER A C 1
ATOM 2522 O O . SER A 1 308 ? 14.630 3.251 -12.158 1.00 69.06 308 SER A O 1
ATOM 2524 N N . CYS A 1 309 ? 13.758 2.819 -10.128 1.00 79.62 309 CYS A N 1
ATOM 2525 C CA . CYS A 1 309 ? 14.842 1.944 -9.675 1.00 79.62 309 CYS A CA 1
ATOM 2526 C C . CYS A 1 309 ? 14.308 0.516 -9.574 1.00 79.62 309 CYS A C 1
ATOM 2528 O O . CYS A 1 309 ? 13.406 0.255 -8.784 1.00 79.62 309 CYS A O 1
ATOM 2530 N N . LEU A 1 310 ? 14.833 -0.384 -10.404 1.00 77.19 310 LEU A N 1
ATOM 2531 C CA . LEU A 1 310 ? 14.427 -1.784 -10.468 1.00 77.19 310 LEU A CA 1
ATOM 2532 C C . LEU A 1 310 ? 15.624 -2.664 -10.128 1.00 77.19 310 LEU A C 1
ATOM 2534 O O . LEU A 1 310 ? 16.651 -2.617 -10.799 1.00 77.19 310 LEU A O 1
ATOM 2538 N N . THR A 1 311 ? 15.481 -3.501 -9.116 1.00 76.44 311 THR A N 1
ATOM 2539 C CA . THR A 1 311 ? 16.492 -4.478 -8.710 1.00 76.44 311 THR A CA 1
ATOM 2540 C C . THR A 1 311 ? 15.916 -5.881 -8.945 1.00 76.44 311 THR A C 1
ATOM 2542 O O . THR A 1 311 ? 14.716 -6.058 -8.802 1.00 76.44 311 THR A O 1
ATOM 2545 N N . ASN A 1 312 ? 16.692 -6.897 -9.327 1.00 77.50 312 ASN A N 1
ATOM 2546 C CA . ASN A 1 312 ? 16.263 -8.303 -9.506 1.00 77.50 312 ASN A CA 1
ATOM 2547 C C . ASN A 1 312 ? 15.068 -8.558 -10.481 1.00 77.50 312 ASN A C 1
ATOM 2549 O O . ASN A 1 312 ? 14.637 -9.694 -10.659 1.00 77.50 312 ASN A O 1
ATOM 2553 N N . CYS A 1 313 ? 14.484 -7.532 -11.113 1.00 74.19 313 CYS A N 1
ATOM 2554 C CA . CYS A 1 313 ? 13.266 -7.630 -11.927 1.00 74.19 313 CYS A CA 1
ATOM 2555 C C . CYS A 1 313 ? 13.476 -8.371 -13.249 1.00 74.19 313 CYS A C 1
ATOM 2557 O O . CYS A 1 313 ? 14.581 -8.454 -13.777 1.00 74.19 313 CYS A O 1
ATOM 2559 N N . THR A 1 314 ? 12.376 -8.842 -13.841 1.00 80.19 314 THR A N 1
ATOM 2560 C CA . THR A 1 314 ? 12.365 -9.274 -15.242 1.00 80.19 314 THR A CA 1
ATOM 2561 C C . THR A 1 314 ? 11.484 -8.330 -16.053 1.00 80.19 314 THR A C 1
ATOM 2563 O O . THR A 1 314 ? 10.322 -8.116 -15.715 1.00 80.19 314 THR A O 1
ATOM 2566 N N . ILE A 1 315 ? 12.033 -7.748 -17.114 1.00 80.25 315 ILE A N 1
ATOM 2567 C CA . ILE A 1 315 ? 11.383 -6.719 -17.929 1.00 80.25 315 ILE A CA 1
ATOM 2568 C C . ILE A 1 315 ? 11.219 -7.278 -19.339 1.00 80.25 315 ILE A C 1
ATOM 2570 O O . ILE A 1 315 ? 12.219 -7.569 -19.993 1.00 80.25 315 ILE A O 1
ATOM 2574 N N . ASN A 1 316 ? 9.980 -7.426 -19.807 1.00 82.00 316 ASN A N 1
ATOM 2575 C CA . ASN A 1 316 ? 9.685 -8.026 -21.106 1.00 82.00 316 ASN A CA 1
ATOM 2576 C C . ASN A 1 316 ? 8.747 -7.141 -21.941 1.00 82.00 316 ASN A C 1
ATOM 2578 O O . ASN A 1 316 ? 7.901 -6.441 -21.382 1.00 82.00 316 ASN A O 1
ATOM 2582 N N . ASN A 1 317 ? 8.890 -7.164 -23.270 1.00 76.75 317 ASN A N 1
ATOM 2583 C CA . ASN A 1 317 ? 8.035 -6.446 -24.237 1.00 76.75 317 ASN A CA 1
ATOM 2584 C C . ASN A 1 317 ? 7.781 -4.960 -23.874 1.00 76.75 317 ASN A C 1
ATOM 2586 O O . ASN A 1 317 ? 6.673 -4.440 -24.027 1.00 76.75 317 ASN A O 1
ATOM 2590 N N . SER A 1 318 ? 8.803 -4.287 -23.339 1.00 78.12 318 SER A N 1
ATOM 2591 C CA . SER A 1 318 ? 8.703 -2.963 -22.706 1.00 78.12 318 SER A CA 1
ATOM 2592 C C . SER A 1 318 ? 9.686 -1.951 -23.315 1.00 78.12 318 SER A C 1
ATOM 2594 O O . SER A 1 318 ? 10.586 -2.312 -24.069 1.00 78.12 318 SER A O 1
ATOM 2596 N N . CYS A 1 319 ? 9.550 -0.677 -22.946 1.00 83.06 319 CYS A N 1
ATOM 2597 C CA . CYS A 1 319 ? 10.534 0.391 -23.162 1.00 83.06 319 CYS A CA 1
ATOM 2598 C C . CYS A 1 319 ? 11.046 0.904 -21.806 1.00 83.06 319 CYS A C 1
ATOM 2600 O O . CYS A 1 319 ? 10.255 1.023 -20.872 1.00 83.06 319 CYS A O 1
ATOM 2602 N N . VAL A 1 320 ? 12.334 1.246 -21.674 1.00 84.31 320 VAL A N 1
ATOM 2603 C CA . VAL A 1 320 ? 12.939 1.635 -20.378 1.00 84.31 320 VAL A CA 1
ATOM 2604 C C . VAL A 1 320 ? 13.757 2.923 -20.496 1.00 84.31 320 VAL A C 1
ATOM 2606 O O . VAL A 1 320 ? 14.810 2.936 -21.129 1.00 84.31 320 VAL A O 1
ATOM 2609 N N . LYS A 1 321 ? 13.318 4.025 -19.870 1.00 86.94 321 LYS A N 1
ATOM 2610 C CA . LYS A 1 321 ? 13.966 5.342 -20.048 1.00 86.94 321 LYS A CA 1
ATOM 2611 C C . LYS A 1 321 ? 14.309 6.046 -18.737 1.00 86.94 321 LYS A C 1
ATOM 2613 O O . LYS A 1 321 ? 13.430 6.281 -17.914 1.00 86.94 321 LYS A O 1
ATOM 2618 N N . ARG A 1 322 ? 15.551 6.526 -18.596 1.00 84.38 322 ARG A N 1
ATOM 2619 C CA . ARG A 1 322 ? 16.031 7.310 -17.434 1.00 84.38 322 ARG A CA 1
ATOM 2620 C C . ARG A 1 322 ? 15.977 6.557 -16.091 1.00 84.38 322 ARG A C 1
ATOM 2622 O O . ARG A 1 322 ? 15.652 7.171 -15.084 1.00 84.38 322 ARG A O 1
ATOM 2629 N N . SER A 1 323 ? 16.232 5.250 -16.087 1.00 82.38 323 SER A N 1
ATOM 2630 C CA . SER A 1 323 ? 15.980 4.344 -14.950 1.00 82.38 323 SER A CA 1
ATOM 2631 C C . SER A 1 323 ? 17.256 3.639 -14.476 1.00 82.38 323 SER A C 1
ATOM 2633 O O . SER A 1 323 ? 18.155 3.401 -15.282 1.00 82.38 323 SER A O 1
ATOM 2635 N N . THR A 1 324 ? 17.309 3.249 -13.203 1.00 86.19 324 THR A N 1
ATOM 2636 C CA . THR A 1 324 ? 18.400 2.449 -12.624 1.00 86.19 324 THR A CA 1
ATOM 2637 C C . THR A 1 324 ? 17.980 0.982 -12.548 1.00 86.19 324 THR A C 1
ATOM 2639 O O . THR A 1 324 ? 16.876 0.682 -12.096 1.00 86.19 324 THR A O 1
ATOM 2642 N N . LEU A 1 325 ? 18.841 0.070 -12.998 1.00 86.06 325 LEU A N 1
ATOM 2643 C CA . LEU A 1 325 ? 18.614 -1.374 -13.048 1.00 86.06 325 LEU A CA 1
ATOM 2644 C C . LEU A 1 325 ? 19.744 -2.104 -12.306 1.00 86.06 325 LEU A C 1
ATOM 2646 O O . LEU A 1 325 ? 20.913 -1.877 -12.609 1.00 86.06 325 LEU A O 1
ATOM 2650 N N . SER A 1 326 ? 19.431 -3.013 -11.388 1.00 88.81 326 SER A N 1
ATOM 2651 C CA . SER A 1 326 ? 20.424 -3.901 -10.762 1.00 88.81 326 SER A CA 1
ATOM 2652 C C . SER A 1 326 ? 19.945 -5.346 -10.804 1.00 88.81 326 SER A C 1
ATOM 2654 O O . SER A 1 326 ? 18.778 -5.605 -10.543 1.00 88.81 326 SER A O 1
ATOM 2656 N N . ASP A 1 327 ? 20.806 -6.299 -11.154 1.00 83.50 327 ASP A N 1
ATOM 2657 C CA . ASP A 1 327 ? 20.486 -7.741 -11.156 1.00 83.50 327 ASP A CA 1
ATOM 2658 C C . ASP A 1 327 ? 19.243 -8.121 -12.006 1.00 83.50 327 ASP A C 1
ATOM 2660 O O . ASP A 1 327 ? 18.606 -9.145 -11.774 1.00 83.50 327 ASP A O 1
ATOM 2664 N N . CYS A 1 328 ? 18.856 -7.289 -12.981 1.00 83.38 328 CYS A N 1
ATOM 2665 C CA . CYS A 1 328 ? 17.628 -7.463 -13.763 1.00 83.38 328 CYS A CA 1
ATOM 2666 C C . CYS A 1 328 ? 17.841 -8.326 -15.014 1.00 83.38 328 CYS A C 1
ATOM 2668 O O . CYS A 1 328 ? 18.912 -8.311 -15.616 1.00 83.38 328 CYS A O 1
ATOM 2670 N N . VAL A 1 329 ? 16.792 -9.006 -15.478 1.00 86.00 329 VAL A N 1
ATOM 2671 C CA . VAL A 1 329 ? 16.762 -9.715 -16.768 1.00 86.00 329 VAL A CA 1
ATOM 2672 C C . VAL A 1 329 ? 15.827 -8.980 -17.723 1.00 86.00 329 VAL A C 1
ATOM 2674 O O . VAL A 1 329 ? 14.658 -8.774 -17.420 1.00 86.00 329 VAL A O 1
ATOM 2677 N N . LEU A 1 330 ? 16.323 -8.582 -18.886 1.00 87.50 330 LEU A N 1
ATOM 2678 C CA . LEU A 1 330 ? 15.567 -7.861 -19.901 1.00 87.50 330 LEU A CA 1
ATOM 2679 C C . LEU A 1 330 ? 15.438 -8.719 -21.158 1.00 87.50 330 LEU A C 1
ATOM 2681 O O . LEU A 1 330 ? 16.440 -9.247 -21.640 1.00 87.50 330 LEU A O 1
ATOM 2685 N N . SER A 1 331 ? 14.222 -8.848 -21.686 1.00 84.94 331 SER A N 1
ATOM 2686 C CA . SER A 1 331 ? 13.918 -9.591 -22.915 1.00 84.94 331 SER A CA 1
ATOM 2687 C C . SER A 1 331 ? 13.014 -8.787 -23.851 1.00 84.94 331 SER A C 1
ATOM 2689 O O . SER A 1 331 ? 12.076 -8.146 -23.387 1.00 84.94 331 SER A O 1
ATOM 2691 N N . ASN A 1 332 ? 13.262 -8.824 -25.165 1.00 81.44 332 ASN A N 1
ATOM 2692 C CA . ASN A 1 332 ? 12.417 -8.168 -26.182 1.00 81.44 332 ASN A CA 1
ATOM 2693 C C . ASN A 1 332 ? 12.107 -6.684 -25.869 1.00 81.44 332 ASN A C 1
ATOM 2695 O O . ASN A 1 332 ? 10.962 -6.236 -25.960 1.00 81.44 332 ASN A O 1
ATOM 2699 N N . VAL A 1 333 ? 13.111 -5.926 -25.425 1.00 82.44 333 VAL A N 1
ATOM 2700 C CA . VAL A 1 333 ? 12.944 -4.521 -25.016 1.00 82.44 333 VAL A CA 1
ATOM 2701 C C . VAL A 1 333 ? 13.230 -3.620 -26.217 1.00 82.44 333 VAL A C 1
ATOM 2703 O O . VAL A 1 333 ? 14.339 -3.638 -26.746 1.00 82.44 333 VAL A O 1
ATOM 2706 N N . GLU A 1 334 ? 12.233 -2.859 -26.676 1.00 82.31 334 GLU A N 1
ATOM 2707 C CA . GLU A 1 334 ? 12.295 -2.148 -27.966 1.00 82.31 334 GLU A CA 1
ATOM 2708 C C . GLU A 1 334 ? 13.203 -0.904 -27.920 1.00 82.31 334 GLU A C 1
ATOM 2710 O O . GLU A 1 334 ? 14.079 -0.730 -28.768 1.00 82.31 334 GLU A O 1
ATOM 2715 N N . ASP A 1 335 ? 13.032 -0.054 -26.905 1.00 84.31 335 ASP A N 1
ATOM 2716 C CA . ASP A 1 335 ? 13.822 1.166 -26.705 1.00 84.31 335 ASP A CA 1
ATOM 2717 C C . ASP A 1 335 ? 14.228 1.301 -25.238 1.00 84.31 335 ASP A C 1
ATOM 2719 O O . ASP A 1 335 ? 13.393 1.443 -24.335 1.00 84.31 335 ASP A O 1
ATOM 2723 N N . MET A 1 336 ? 15.537 1.297 -25.014 1.00 89.75 336 MET A N 1
ATOM 2724 C CA . MET A 1 336 ? 16.165 1.673 -23.762 1.00 89.75 336 MET A CA 1
ATOM 2725 C C . MET A 1 336 ? 16.975 2.951 -23.944 1.00 89.75 336 MET A C 1
ATOM 2727 O O . MET A 1 336 ? 17.813 3.046 -24.840 1.00 89.75 336 MET A O 1
ATOM 2731 N N . SER A 1 337 ? 16.801 3.938 -23.066 1.00 90.56 337 SER A N 1
ATOM 2732 C CA . SER A 1 337 ? 17.611 5.156 -23.156 1.00 90.56 337 SER A CA 1
ATOM 2733 C C . SER A 1 337 ? 17.873 5.858 -21.827 1.00 90.56 337 SER A C 1
ATOM 2735 O O . SER A 1 337 ? 16.977 6.057 -21.009 1.00 90.56 337 SER A O 1
ATOM 2737 N N . ARG A 1 338 ? 19.115 6.321 -21.638 1.00 91.81 338 ARG A N 1
ATOM 2738 C CA . ARG A 1 338 ? 19.581 7.015 -20.422 1.00 91.81 338 ARG A CA 1
ATOM 2739 C C . ARG A 1 338 ? 19.461 6.183 -19.141 1.00 91.81 338 ARG A C 1
ATOM 2741 O O . ARG A 1 338 ? 19.098 6.733 -18.108 1.00 91.81 338 ARG A O 1
ATOM 2748 N N . ILE A 1 339 ? 19.687 4.874 -19.212 1.00 93.19 339 ILE A N 1
ATOM 2749 C CA . ILE A 1 339 ? 19.623 3.998 -18.035 1.00 93.19 339 ILE A CA 1
ATOM 2750 C C . ILE A 1 339 ? 20.998 3.816 -17.378 1.00 93.19 339 ILE A C 1
ATOM 2752 O O . ILE A 1 339 ? 22.024 3.933 -18.048 1.00 93.19 339 ILE A O 1
ATOM 2756 N N . THR A 1 340 ? 20.997 3.448 -16.099 1.00 93.50 340 THR A N 1
ATOM 2757 C CA . THR A 1 340 ? 22.179 2.961 -15.373 1.00 93.50 340 THR A CA 1
ATOM 2758 C C . THR A 1 340 ? 21.938 1.503 -15.005 1.00 93.50 340 THR A C 1
ATOM 2760 O O . THR A 1 340 ? 21.013 1.227 -14.252 1.00 93.50 340 THR A O 1
ATOM 2763 N N . ALA A 1 341 ? 22.723 0.561 -15.526 1.00 92.56 341 ALA A N 1
ATOM 2764 C CA . ALA A 1 341 ? 22.569 -0.868 -15.256 1.00 92.56 341 ALA A CA 1
ATOM 2765 C C . ALA A 1 341 ? 23.785 -1.471 -14.546 1.00 92.56 341 ALA A C 1
ATOM 2767 O O . ALA A 1 341 ? 24.928 -1.247 -14.949 1.00 92.56 341 ALA A O 1
ATOM 2768 N N . GLN A 1 342 ? 23.533 -2.310 -13.544 1.00 94.25 342 GLN A N 1
ATOM 2769 C CA . GLN A 1 342 ? 24.522 -3.160 -12.888 1.00 94.25 342 GLN A CA 1
ATOM 2770 C C . GLN A 1 342 ? 24.050 -4.624 -12.883 1.00 94.25 342 GLN A C 1
ATOM 2772 O O . GLN A 1 342 ? 22.857 -4.888 -12.737 1.00 94.25 342 GLN A O 1
ATOM 2777 N N . LYS A 1 343 ? 24.965 -5.591 -13.061 1.00 92.19 343 LYS A N 1
ATOM 2778 C CA . LYS A 1 343 ? 24.704 -7.049 -12.931 1.00 92.19 343 LYS A CA 1
ATOM 2779 C C . LYS A 1 343 ? 23.510 -7.595 -13.734 1.00 92.19 343 LYS A C 1
ATOM 2781 O O . LYS A 1 343 ? 22.971 -8.652 -13.419 1.00 92.19 343 LYS A O 1
ATOM 2786 N N . SER A 1 344 ? 23.084 -6.881 -14.770 1.00 91.62 344 SER A N 1
ATOM 2787 C CA . SER A 1 344 ? 21.842 -7.157 -15.492 1.00 91.62 344 SER A CA 1
ATOM 2788 C C . SER A 1 344 ? 22.106 -7.941 -16.783 1.00 91.62 344 SER A C 1
ATOM 2790 O O . SER A 1 344 ? 23.225 -7.961 -17.296 1.00 91.62 344 SER A O 1
ATOM 2792 N N . GLN A 1 345 ? 21.088 -8.607 -17.319 1.00 91.56 345 GLN A N 1
ATOM 2793 C CA . GLN A 1 345 ? 21.153 -9.395 -18.550 1.00 91.56 345 GLN A CA 1
ATOM 2794 C C . GLN A 1 345 ? 20.234 -8.779 -19.605 1.00 91.56 345 GLN A C 1
ATOM 2796 O O . GLN A 1 345 ? 19.058 -8.565 -19.336 1.00 91.56 345 GLN A O 1
ATOM 2801 N N . PHE A 1 346 ? 20.759 -8.506 -20.796 1.00 91.50 346 PHE A N 1
ATOM 2802 C CA . PHE A 1 346 ? 20.040 -7.903 -21.915 1.00 91.50 346 PHE A CA 1
ATOM 2803 C C . PHE A 1 346 ? 19.946 -8.925 -23.049 1.00 91.50 346 PHE A C 1
ATOM 2805 O O . PHE A 1 346 ? 20.956 -9.239 -23.681 1.00 91.50 346 PHE A O 1
ATOM 2812 N N . ASN A 1 347 ? 18.741 -9.429 -23.295 1.00 88.75 347 ASN A N 1
ATOM 2813 C CA . ASN A 1 347 ? 18.431 -10.413 -24.325 1.00 88.75 347 ASN A CA 1
ATOM 2814 C C . ASN A 1 347 ? 17.492 -9.749 -25.342 1.00 88.75 347 ASN A C 1
ATOM 2816 O O . ASN A 1 347 ? 16.421 -9.282 -24.960 1.00 88.75 347 ASN A O 1
ATOM 2820 N N . ASP A 1 348 ? 17.869 -9.676 -26.618 1.00 83.12 348 ASP A N 1
ATOM 2821 C CA . ASP A 1 348 ? 17.012 -9.105 -27.670 1.00 83.12 348 ASP A CA 1
ATOM 2822 C C . ASP A 1 348 ? 16.558 -7.661 -27.338 1.00 83.12 348 ASP A C 1
ATOM 2824 O O . ASP A 1 348 ? 15.410 -7.269 -27.555 1.00 83.12 348 ASP A O 1
ATOM 2828 N N . ALA A 1 349 ? 17.471 -6.858 -26.772 1.00 74.56 349 ALA A N 1
ATOM 2829 C CA . ALA A 1 349 ? 17.259 -5.440 -26.489 1.00 74.56 349 ALA A CA 1
ATOM 2830 C C . ALA A 1 349 ? 17.562 -4.619 -27.753 1.00 74.56 349 ALA A C 1
ATOM 2832 O O . ALA A 1 349 ? 18.724 -4.355 -28.084 1.00 74.56 349 ALA A O 1
ATOM 2833 N N . ALA A 1 350 ? 16.514 -4.243 -28.486 1.00 72.38 350 ALA A N 1
ATOM 2834 C CA . ALA A 1 350 ? 16.632 -3.760 -29.856 1.00 72.38 350 ALA A CA 1
ATOM 2835 C C . ALA A 1 350 ? 17.466 -2.471 -29.968 1.00 72.38 350 ALA A C 1
ATOM 2837 O O . ALA A 1 350 ? 18.297 -2.379 -30.873 1.00 72.38 350 ALA A O 1
ATOM 2838 N N . ILE A 1 351 ? 17.308 -1.510 -29.044 1.00 86.31 351 ILE A N 1
ATOM 2839 C CA . ILE A 1 351 ? 18.147 -0.299 -28.952 1.00 86.31 351 ILE A CA 1
ATOM 2840 C C . ILE A 1 351 ? 18.405 0.090 -27.485 1.00 86.31 351 ILE A C 1
ATOM 2842 O O . ILE A 1 351 ? 17.475 0.183 -26.693 1.00 86.31 351 ILE A O 1
ATOM 2846 N N . VAL A 1 352 ? 19.661 0.403 -27.144 1.00 91.25 352 VAL A N 1
ATOM 2847 C CA . VAL A 1 352 ? 20.108 0.954 -25.852 1.00 91.25 352 VAL A CA 1
ATOM 2848 C C . VAL A 1 352 ? 20.959 2.215 -26.073 1.00 91.25 352 VAL A C 1
ATOM 2850 O O . VAL A 1 352 ? 22.140 2.114 -26.404 1.00 91.25 352 VAL A O 1
ATOM 2853 N N . GLU A 1 353 ? 20.402 3.419 -25.895 1.00 93.19 353 GLU A N 1
ATOM 2854 C CA . GLU A 1 353 ? 21.097 4.702 -26.134 1.00 93.19 353 GLU A CA 1
ATOM 2855 C C . GLU A 1 353 ? 21.526 5.444 -24.840 1.00 93.19 353 GLU A C 1
ATOM 2857 O O . GLU A 1 353 ? 20.777 5.504 -23.863 1.00 93.19 353 GLU A O 1
ATOM 2862 N N . ARG A 1 354 ? 22.701 6.103 -24.845 1.00 93.75 354 ARG A N 1
ATOM 2863 C CA . ARG A 1 354 ? 23.154 7.081 -23.816 1.00 93.75 354 ARG A CA 1
ATOM 2864 C C . ARG A 1 354 ? 23.123 6.549 -22.383 1.00 93.75 354 ARG A C 1
ATOM 2866 O O . ARG A 1 354 ? 22.666 7.245 -21.484 1.00 93.75 354 ARG A O 1
ATOM 2873 N N . SER A 1 355 ? 23.528 5.304 -22.198 1.00 95.25 355 SER A N 1
ATOM 2874 C CA . SER A 1 355 ? 23.349 4.560 -20.950 1.00 95.25 355 SER A CA 1
ATOM 2875 C C . SER A 1 355 ? 24.685 4.140 -20.343 1.00 95.25 355 SER A C 1
ATOM 2877 O O . SER A 1 355 ? 25.657 3.981 -21.075 1.00 95.25 355 SER A O 1
ATOM 2879 N N . ASP A 1 356 ? 24.727 3.900 -19.037 1.00 94.88 356 ASP A N 1
ATOM 2880 C CA . ASP A 1 356 ? 25.910 3.394 -18.339 1.00 94.88 356 ASP A CA 1
ATOM 2881 C C . ASP A 1 356 ? 25.641 1.964 -17.856 1.00 94.88 356 ASP A C 1
ATOM 2883 O O . ASP A 1 356 ? 24.715 1.717 -17.090 1.00 94.88 356 ASP A O 1
ATOM 2887 N N . ILE A 1 357 ? 26.416 0.993 -18.337 1.00 95.75 357 ILE A N 1
ATOM 2888 C CA . ILE A 1 357 ? 26.183 -0.442 -18.129 1.00 95.75 357 ILE A CA 1
ATOM 2889 C C . ILE A 1 357 ? 27.419 -1.058 -17.475 1.00 95.75 357 ILE A C 1
ATOM 2891 O O . ILE A 1 357 ? 28.525 -0.932 -17.994 1.00 95.75 357 ILE A O 1
ATOM 2895 N N . THR A 1 358 ? 27.261 -1.749 -16.349 1.00 95.19 358 THR A N 1
ATOM 2896 C CA . THR A 1 358 ? 28.376 -2.330 -15.588 1.00 95.19 358 THR A CA 1
ATOM 2897 C C . THR A 1 358 ? 28.099 -3.762 -15.143 1.00 95.19 358 THR A C 1
ATOM 2899 O O . THR A 1 358 ? 26.961 -4.117 -14.847 1.00 95.19 358 THR A O 1
ATOM 2902 N N . GLU A 1 359 ? 29.130 -4.613 -15.102 1.00 94.38 359 GLU A N 1
ATOM 2903 C CA . GLU A 1 359 ? 29.048 -6.001 -14.588 1.00 94.38 359 GLU A CA 1
ATOM 2904 C C . GLU A 1 359 ? 27.932 -6.855 -15.229 1.00 94.38 359 GLU A C 1
ATOM 2906 O O . GLU A 1 359 ? 27.458 -7.818 -14.638 1.00 94.38 359 GLU A O 1
ATOM 2911 N N . SER A 1 360 ? 27.491 -6.486 -16.433 1.00 95.06 360 SER A N 1
ATOM 2912 C CA . SER A 1 360 ? 26.260 -6.970 -17.066 1.00 95.06 360 SER A CA 1
ATOM 2913 C C . SER A 1 360 ? 26.559 -7.871 -18.269 1.00 95.06 360 SER A C 1
ATOM 2915 O O . SER A 1 360 ? 27.685 -7.906 -18.763 1.00 95.06 360 SER A O 1
ATOM 2917 N N . THR A 1 361 ? 25.555 -8.592 -18.768 1.00 93.75 361 THR A N 1
ATOM 2918 C CA . THR A 1 361 ? 25.648 -9.422 -19.983 1.00 93.75 361 THR A CA 1
ATOM 2919 C C . THR A 1 361 ? 24.731 -8.869 -21.068 1.00 93.75 361 THR A C 1
ATOM 2921 O O . THR A 1 361 ? 23.547 -8.682 -20.822 1.00 93.75 361 THR A O 1
ATOM 2924 N N . ILE A 1 362 ? 25.259 -8.620 -22.264 1.00 93.25 362 ILE A N 1
ATOM 2925 C CA . ILE A 1 362 ? 24.527 -8.104 -23.426 1.00 93.25 362 ILE A CA 1
ATOM 2926 C C . ILE A 1 362 ? 24.603 -9.146 -24.539 1.00 93.25 362 ILE A C 1
ATOM 2928 O O . ILE A 1 362 ? 25.695 -9.469 -24.999 1.00 93.25 362 ILE A O 1
ATOM 2932 N N . GLN A 1 363 ? 23.470 -9.698 -24.957 1.00 90.75 363 GLN A N 1
ATOM 2933 C CA . GLN A 1 363 ? 23.418 -10.811 -25.904 1.00 90.75 363 GLN A CA 1
ATOM 2934 C C . GLN A 1 363 ? 22.187 -10.745 -26.815 1.00 90.75 363 GLN A C 1
ATOM 2936 O O . GLN A 1 363 ? 21.432 -9.770 -26.794 1.00 90.75 363 GLN A O 1
ATOM 2941 N N . SER A 1 364 ? 22.027 -11.765 -27.659 1.00 85.69 364 SER A N 1
ATOM 2942 C CA . SER A 1 364 ? 20.947 -11.908 -28.642 1.00 85.69 364 SER A CA 1
ATOM 2943 C C . SER A 1 364 ? 20.692 -10.626 -29.446 1.00 85.69 364 SER A C 1
ATOM 2945 O O . SER A 1 364 ? 19.698 -9.940 -29.256 1.00 85.69 364 SER A O 1
ATOM 2947 N N . GLN A 1 365 ? 21.616 -10.274 -30.345 1.00 87.06 365 GLN A N 1
ATOM 2948 C CA . GLN A 1 365 ? 21.450 -9.201 -31.343 1.00 87.06 365 GLN A CA 1
ATOM 2949 C C . GLN A 1 365 ? 21.186 -7.784 -30.783 1.00 87.06 365 GLN A C 1
ATOM 2951 O O . GLN A 1 365 ? 20.799 -6.891 -31.538 1.00 87.06 365 GLN A O 1
ATOM 2956 N N . SER A 1 366 ? 21.446 -7.541 -29.496 1.00 89.81 366 SER A N 1
ATOM 2957 C CA . SER A 1 366 ? 21.177 -6.250 -28.851 1.00 89.81 366 SER A CA 1
ATOM 2958 C C . SER A 1 366 ? 22.026 -5.102 -29.429 1.00 89.81 366 SER A C 1
ATOM 2960 O O . SER A 1 366 ? 23.215 -5.283 -29.715 1.00 89.81 366 SER A O 1
ATOM 2962 N N . SER A 1 367 ? 21.460 -3.895 -29.576 1.00 91.75 367 SER A N 1
ATOM 2963 C CA . SER A 1 367 ? 22.174 -2.729 -30.135 1.00 91.75 367 SER A CA 1
ATOM 2964 C C . SER A 1 367 ? 22.401 -1.618 -29.109 1.00 91.75 367 SER A C 1
ATOM 2966 O O . SER A 1 367 ? 21.455 -1.012 -28.629 1.00 91.75 367 SER A O 1
ATOM 2968 N N . VAL A 1 368 ? 23.657 -1.288 -28.805 1.00 93.69 368 VAL A N 1
ATOM 2969 C CA . VAL A 1 368 ? 24.048 -0.255 -27.834 1.00 93.69 368 VAL A CA 1
ATOM 2970 C C . VAL A 1 368 ? 24.670 0.953 -28.544 1.00 93.69 368 VAL A C 1
ATOM 2972 O O . VAL A 1 368 ? 25.534 0.794 -29.404 1.00 93.69 368 VAL A O 1
ATOM 2975 N N . CYS A 1 369 ? 24.277 2.178 -28.190 1.00 94.44 369 CYS A N 1
ATOM 2976 C CA . CYS A 1 369 ? 24.710 3.410 -28.852 1.00 94.44 369 CYS A CA 1
ATOM 2977 C C . CYS A 1 369 ? 25.017 4.544 -27.856 1.00 94.44 369 CYS A C 1
ATOM 2979 O O . CYS A 1 369 ? 24.217 4.816 -26.969 1.00 94.44 369 CYS A O 1
ATOM 2981 N N . ARG A 1 370 ? 26.115 5.294 -28.041 1.00 94.25 370 ARG A N 1
ATOM 2982 C CA . ARG A 1 370 ? 26.466 6.477 -27.211 1.00 94.25 370 ARG A CA 1
ATOM 2983 C C . ARG A 1 370 ? 26.569 6.195 -25.698 1.00 94.25 370 ARG A C 1
ATOM 2985 O O . ARG A 1 370 ? 26.282 7.081 -24.903 1.00 94.25 370 ARG A O 1
ATOM 2992 N N . SER A 1 371 ? 26.946 4.981 -25.314 1.00 95.94 371 SER A N 1
ATOM 2993 C CA . SER A 1 371 ? 26.863 4.473 -23.936 1.00 95.94 371 SER A CA 1
ATOM 2994 C C . SER A 1 371 ? 28.246 4.212 -23.326 1.00 95.94 371 SER A C 1
ATOM 2996 O O . SER A 1 371 ? 29.239 4.125 -24.051 1.00 95.94 371 SER A O 1
ATOM 2998 N N . THR A 1 372 ? 28.315 4.028 -22.011 1.00 95.19 372 THR A N 1
ATOM 2999 C CA . THR A 1 372 ? 29.493 3.488 -21.313 1.00 95.19 372 THR A CA 1
ATOM 3000 C C . THR A 1 372 ? 29.228 2.035 -20.930 1.00 95.19 372 THR A C 1
ATOM 3002 O O . THR A 1 372 ? 28.152 1.710 -20.438 1.00 95.19 372 THR A O 1
ATOM 3005 N N . ILE A 1 373 ? 30.195 1.143 -21.138 1.00 95.94 373 ILE A N 1
ATOM 3006 C CA . ILE A 1 373 ? 30.103 -0.276 -20.776 1.00 95.94 373 ILE A CA 1
ATOM 3007 C C . ILE A 1 373 ? 31.348 -0.665 -19.969 1.00 95.94 373 ILE A C 1
ATOM 3009 O O . ILE A 1 373 ? 32.467 -0.481 -20.438 1.00 95.94 373 ILE A O 1
ATOM 3013 N N . GLY A 1 374 ? 31.184 -1.198 -18.760 1.00 94.62 374 GLY A N 1
ATOM 3014 C CA . GLY A 1 374 ? 32.276 -1.525 -17.838 1.00 94.62 374 GLY A CA 1
ATOM 3015 C C . GLY A 1 374 ? 32.203 -2.955 -17.302 1.00 94.62 374 GLY A C 1
ATOM 3016 O O . GLY A 1 374 ? 31.132 -3.410 -16.912 1.00 94.62 374 GLY A O 1
ATOM 3017 N N . ARG A 1 375 ? 33.333 -3.672 -17.230 1.00 93.62 375 ARG A N 1
ATOM 3018 C CA . ARG A 1 375 ? 33.445 -5.011 -16.598 1.00 93.62 375 ARG A CA 1
ATOM 3019 C C . ARG A 1 375 ? 32.364 -6.024 -17.032 1.00 93.62 375 ARG A C 1
ATOM 3021 O O . ARG A 1 375 ? 31.927 -6.837 -16.226 1.00 93.62 375 ARG A O 1
ATOM 3028 N N . SER A 1 376 ? 31.883 -5.930 -18.269 1.00 95.38 376 SER A N 1
ATOM 3029 C CA . SER A 1 376 ? 30.689 -6.640 -18.752 1.00 95.38 376 SER A CA 1
ATOM 3030 C C . SER A 1 376 ? 31.043 -7.772 -19.729 1.00 95.38 376 SER A C 1
ATOM 3032 O O . SER A 1 376 ? 32.215 -7.986 -20.056 1.00 95.38 376 SER A O 1
ATOM 3034 N N . VAL A 1 377 ? 30.030 -8.483 -20.222 1.00 93.88 377 VAL A N 1
ATOM 3035 C CA . VAL A 1 377 ? 30.119 -9.440 -21.334 1.00 93.88 377 VAL A CA 1
ATOM 3036 C C . VAL A 1 377 ? 29.185 -8.986 -22.457 1.00 93.88 377 VAL A C 1
ATOM 3038 O O . VAL A 1 377 ? 28.051 -8.603 -22.197 1.00 93.88 377 VAL A O 1
ATOM 3041 N N . ILE A 1 378 ? 29.649 -9.018 -23.704 1.00 93.12 378 ILE A N 1
ATOM 3042 C CA . ILE A 1 378 ? 28.869 -8.708 -24.908 1.00 93.12 378 ILE A CA 1
ATOM 3043 C C . ILE A 1 378 ? 29.014 -9.884 -25.878 1.00 93.12 378 ILE A C 1
ATOM 3045 O O . ILE A 1 378 ? 30.139 -10.281 -26.178 1.00 93.12 378 ILE A O 1
ATOM 3049 N N . GLN A 1 379 ? 27.920 -10.459 -26.369 1.00 92.06 379 GLN A N 1
ATOM 3050 C CA . GLN A 1 379 ? 27.955 -11.643 -27.231 1.00 92.06 379 GLN A CA 1
ATOM 3051 C C . GLN A 1 379 ? 26.809 -11.704 -28.255 1.00 92.06 379 GLN A C 1
ATOM 3053 O O . GLN A 1 379 ? 25.988 -10.792 -28.359 1.00 92.06 379 GLN A O 1
ATOM 3058 N N . ASP A 1 380 ? 26.790 -12.773 -29.054 1.00 88.25 380 ASP A N 1
ATOM 3059 C CA . ASP A 1 380 ? 25.677 -13.176 -29.925 1.00 88.25 380 ASP A CA 1
ATOM 3060 C C . ASP A 1 380 ? 25.149 -12.103 -30.887 1.00 88.25 380 ASP A C 1
ATOM 3062 O O . ASP A 1 380 ? 23.963 -11.775 -30.908 1.00 88.25 380 ASP A O 1
ATOM 3066 N N . LYS A 1 381 ? 26.038 -11.598 -31.751 1.00 89.19 381 LYS A N 1
ATOM 3067 C CA . LYS A 1 381 ? 25.747 -10.637 -32.834 1.00 89.19 381 LYS A CA 1
ATOM 3068 C C . LYS A 1 381 ? 25.243 -9.277 -32.353 1.00 89.19 381 LYS A C 1
ATOM 3070 O O . LYS A 1 381 ? 24.647 -8.531 -33.130 1.00 89.19 381 LYS A O 1
ATOM 3075 N N . SER A 1 382 ? 25.515 -8.934 -31.098 1.00 91.81 382 SER A N 1
ATOM 3076 C CA . SER A 1 382 ? 25.249 -7.600 -30.566 1.00 91.81 382 SER A CA 1
ATOM 3077 C C . SER A 1 382 ? 26.067 -6.533 -31.309 1.00 91.81 382 SER A C 1
ATOM 3079 O O . SER A 1 382 ? 27.129 -6.804 -31.878 1.00 91.81 382 SER A O 1
ATOM 3081 N N . THR A 1 383 ? 25.574 -5.298 -31.324 1.00 93.19 383 THR A N 1
ATOM 3082 C CA . THR A 1 383 ? 26.216 -4.164 -32.004 1.00 93.19 383 THR A CA 1
ATOM 3083 C C . THR A 1 383 ? 26.461 -3.028 -31.020 1.00 93.19 383 THR A C 1
ATOM 3085 O O . THR A 1 383 ? 25.539 -2.628 -30.325 1.00 93.19 383 THR A O 1
ATOM 3088 N N . VAL A 1 384 ? 27.662 -2.449 -30.986 1.00 94.00 384 VAL A N 1
ATOM 3089 C CA . VAL A 1 384 ? 27.998 -1.307 -30.117 1.00 94.00 384 VAL A CA 1
ATOM 3090 C C . VAL A 1 384 ? 28.498 -0.141 -30.962 1.00 94.00 384 VAL A C 1
ATOM 3092 O O . VAL A 1 384 ? 29.457 -0.297 -31.714 1.00 94.00 384 VAL A O 1
ATOM 3095 N N . LYS A 1 385 ? 27.885 1.040 -30.842 1.00 94.25 385 LYS A N 1
ATOM 3096 C CA . LYS A 1 385 ? 28.213 2.228 -31.646 1.00 94.25 385 LYS A CA 1
ATOM 3097 C C . LYS A 1 385 ? 28.526 3.451 -30.789 1.00 94.25 385 LYS A C 1
ATOM 3099 O O . LYS A 1 385 ? 27.802 3.739 -29.840 1.00 94.25 385 LYS A O 1
ATOM 3104 N N . ARG A 1 386 ? 29.555 4.232 -31.140 1.00 93.81 386 ARG A N 1
ATOM 3105 C CA . ARG A 1 386 ? 29.857 5.545 -30.514 1.00 93.81 386 ARG A CA 1
ATOM 3106 C C . ARG A 1 386 ? 29.971 5.504 -28.977 1.00 93.81 386 ARG A C 1
ATOM 3108 O O . ARG A 1 386 ? 29.560 6.451 -28.320 1.00 93.81 386 ARG A O 1
ATOM 3115 N N . SER A 1 387 ? 30.440 4.390 -28.422 1.00 95.25 387 SER A N 1
ATOM 3116 C CA . SER A 1 387 ? 30.377 4.068 -26.98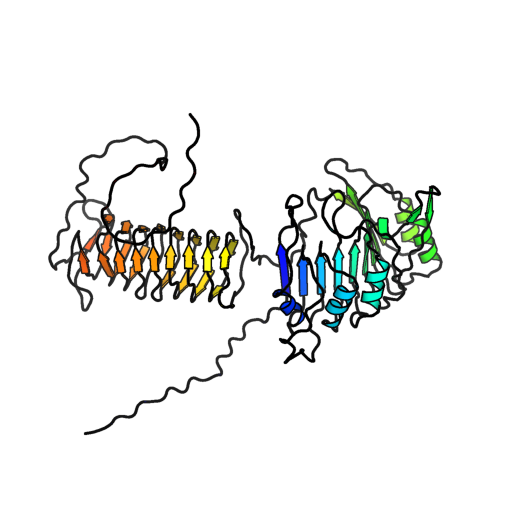6 1.00 95.25 387 SER A CA 1
ATOM 3117 C C . SER A 1 387 ? 31.774 3.876 -26.391 1.00 95.25 387 SER A C 1
ATOM 3119 O O . SER A 1 387 ? 32.709 3.551 -27.119 1.00 95.25 387 SER A O 1
ATOM 3121 N N . THR A 1 388 ? 31.917 4.015 -25.077 1.00 94.06 388 THR A N 1
ATOM 3122 C CA . THR A 1 388 ? 33.153 3.680 -24.349 1.00 94.06 388 THR A CA 1
ATOM 3123 C C . THR A 1 388 ? 32.991 2.313 -23.695 1.00 94.06 388 THR A C 1
ATOM 3125 O O . THR A 1 388 ? 31.972 2.057 -23.063 1.00 94.06 388 THR A O 1
ATOM 3128 N N . VAL A 1 389 ? 33.969 1.423 -23.838 1.00 94.06 389 VAL A N 1
ATOM 3129 C CA . VAL A 1 389 ? 33.920 0.043 -23.341 1.00 94.06 389 VAL A CA 1
ATOM 3130 C C . VAL A 1 389 ? 35.207 -0.252 -22.571 1.00 94.06 389 VAL A C 1
ATOM 3132 O O . VAL A 1 389 ? 36.291 -0.160 -23.138 1.00 94.06 389 VAL A O 1
ATOM 3135 N N . THR A 1 390 ? 35.104 -0.618 -21.294 1.00 93.38 390 THR A N 1
ATOM 3136 C CA . THR A 1 390 ? 36.251 -0.794 -20.390 1.00 93.38 390 THR A CA 1
ATOM 3137 C C . THR A 1 390 ? 36.196 -2.142 -19.668 1.00 93.38 390 THR A C 1
ATOM 3139 O O . THR A 1 390 ? 35.142 -2.533 -19.163 1.00 93.38 390 THR A O 1
ATOM 3142 N N . GLY A 1 391 ? 37.312 -2.873 -19.586 1.00 89.50 391 GLY A N 1
ATOM 3143 C CA . GLY A 1 391 ? 37.430 -4.115 -18.803 1.00 89.50 391 GLY A CA 1
ATOM 3144 C C . GLY A 1 391 ? 36.467 -5.238 -19.216 1.00 89.50 391 GLY A C 1
ATOM 3145 O O . GLY A 1 391 ? 36.129 -6.083 -18.393 1.00 89.50 391 GLY A O 1
ATOM 3146 N N . THR A 1 392 ? 35.941 -5.194 -20.441 1.00 92.19 392 THR A N 1
ATOM 3147 C CA . THR A 1 392 ? 34.761 -5.954 -20.885 1.00 92.19 392 THR A CA 1
ATOM 3148 C C . THR A 1 392 ? 35.159 -7.059 -21.862 1.00 92.19 392 THR A C 1
ATOM 3150 O O . THR A 1 392 ? 36.071 -6.886 -22.675 1.00 92.19 392 THR A O 1
ATOM 3153 N N . THR A 1 393 ? 34.471 -8.200 -21.799 1.00 91.69 393 THR A N 1
ATOM 3154 C CA . THR A 1 393 ? 34.630 -9.284 -22.778 1.00 91.69 393 THR A CA 1
ATOM 3155 C C . THR A 1 393 ? 33.613 -9.118 -23.904 1.00 91.69 393 THR A C 1
ATOM 3157 O O . THR A 1 393 ? 32.433 -8.942 -23.634 1.00 91.69 393 THR A O 1
ATOM 3160 N N . VAL A 1 394 ? 34.041 -9.181 -25.164 1.00 91.50 394 VAL A N 1
ATOM 3161 C CA . VAL A 1 394 ? 33.169 -9.097 -26.346 1.00 91.50 394 VAL A CA 1
ATOM 3162 C C . VAL A 1 394 ? 33.409 -10.322 -27.231 1.00 91.50 394 VAL A C 1
ATOM 3164 O O . VAL A 1 394 ? 34.558 -10.666 -27.519 1.00 91.50 394 VAL A O 1
ATOM 3167 N N . SER A 1 395 ? 32.351 -10.985 -27.687 1.00 90.12 395 SER A N 1
ATOM 3168 C CA . SER A 1 395 ? 32.422 -12.111 -28.622 1.00 90.12 395 SER A CA 1
ATOM 3169 C C . SER A 1 395 ? 31.422 -11.968 -29.772 1.00 90.12 395 SER A C 1
ATOM 3171 O O . SER A 1 395 ? 30.356 -11.384 -29.588 1.00 90.12 395 SER A O 1
ATOM 3173 N N . ASN A 1 396 ? 31.754 -12.472 -30.967 1.00 89.69 396 ASN A N 1
ATOM 3174 C CA . ASN A 1 396 ? 30.812 -12.653 -32.088 1.00 89.69 396 ASN A CA 1
ATOM 3175 C C . ASN A 1 396 ? 29.915 -11.420 -32.387 1.00 89.69 396 ASN A C 1
ATOM 3177 O O . ASN A 1 396 ? 28.714 -11.562 -32.588 1.00 89.69 396 ASN A O 1
ATOM 3181 N N . SER A 1 397 ? 30.464 -10.200 -32.332 1.00 91.75 397 SER A N 1
ATOM 3182 C CA . SER A 1 397 ? 29.704 -8.931 -32.292 1.00 91.75 397 SER A CA 1
ATOM 3183 C C . SER A 1 397 ? 30.305 -7.845 -33.203 1.00 91.75 397 SER A C 1
ATOM 3185 O O . SER A 1 397 ? 31.417 -7.989 -33.719 1.00 91.75 397 SER A O 1
ATOM 3187 N N . GLN A 1 398 ? 29.590 -6.735 -33.416 1.00 91.69 398 GLN A N 1
ATOM 3188 C CA . GLN A 1 398 ? 30.073 -5.585 -34.196 1.00 91.69 398 GLN A CA 1
ATOM 3189 C C . GLN A 1 398 ? 30.339 -4.367 -33.300 1.00 91.69 398 GLN A C 1
ATOM 3191 O O . GLN A 1 398 ? 29.468 -3.961 -32.538 1.00 91.69 398 GLN A O 1
ATOM 3196 N N . LEU A 1 399 ? 31.511 -3.735 -33.420 1.00 91.56 399 LEU A N 1
ATOM 3197 C CA . LEU A 1 399 ? 31.842 -2.482 -32.722 1.00 91.56 399 LEU A CA 1
ATOM 3198 C C . LEU A 1 399 ? 32.132 -1.376 -33.750 1.00 91.56 399 LEU A C 1
ATOM 3200 O O . LEU A 1 399 ? 32.942 -1.578 -34.652 1.00 91.56 399 LEU A O 1
ATOM 3204 N N . GLU A 1 400 ? 31.501 -0.207 -33.619 1.00 92.25 400 GLU A N 1
ATOM 3205 C CA . GLU A 1 400 ? 31.658 0.930 -34.536 1.00 92.25 400 GLU A CA 1
ATOM 3206 C C . GLU A 1 400 ? 31.923 2.246 -33.779 1.00 92.25 400 GLU A C 1
ATOM 3208 O O . GLU A 1 400 ? 31.118 2.670 -32.950 1.00 92.25 400 GLU A O 1
ATOM 3213 N N . ARG A 1 401 ? 33.004 2.967 -34.096 1.00 91.25 401 ARG A N 1
ATOM 3214 C CA . ARG A 1 401 ? 33.318 4.297 -33.523 1.00 91.25 401 ARG A CA 1
ATOM 3215 C C . ARG A 1 401 ? 33.383 4.314 -31.985 1.00 91.25 401 ARG A C 1
ATOM 3217 O O . ARG A 1 401 ? 32.969 5.295 -31.376 1.00 91.25 401 ARG A O 1
ATOM 3224 N N . ALA A 1 402 ? 33.830 3.222 -31.372 1.00 91.06 402 ALA A N 1
ATOM 3225 C CA . ALA A 1 402 ? 33.880 3.034 -29.922 1.00 91.06 402 ALA A CA 1
ATOM 3226 C C . ALA A 1 402 ? 35.309 3.174 -29.362 1.00 91.06 402 ALA A C 1
ATOM 3228 O O . ALA A 1 402 ? 36.271 2.904 -30.075 1.00 91.06 402 ALA A O 1
ATOM 3229 N N . THR A 1 403 ? 35.446 3.533 -28.087 1.00 90.19 403 THR A N 1
ATOM 3230 C CA . THR A 1 403 ? 36.735 3.569 -27.371 1.00 90.19 403 THR A CA 1
ATOM 3231 C C . THR A 1 403 ? 36.835 2.348 -26.465 1.00 90.19 403 THR A C 1
ATOM 3233 O O . THR A 1 403 ? 35.958 2.154 -25.629 1.00 90.19 403 THR A O 1
ATOM 3236 N N . LEU A 1 404 ? 37.863 1.512 -26.628 1.00 90.12 404 LEU A N 1
ATOM 3237 C CA . LEU A 1 404 ? 37.965 0.194 -25.986 1.00 90.12 404 LEU A CA 1
ATOM 3238 C C . LEU A 1 404 ? 39.206 0.114 -25.077 1.00 90.12 404 LEU A C 1
ATOM 3240 O O . LEU A 1 404 ? 40.330 0.149 -25.575 1.00 90.12 404 LEU A O 1
ATOM 3244 N N . THR A 1 405 ? 39.024 -0.046 -23.768 1.00 88.94 405 THR A N 1
ATOM 3245 C CA . THR A 1 405 ? 40.114 -0.054 -22.773 1.00 88.94 405 THR A CA 1
ATOM 3246 C C . THR A 1 405 ? 40.136 -1.368 -21.988 1.00 88.94 405 THR A C 1
ATOM 3248 O O . THR A 1 405 ? 39.107 -1.775 -21.461 1.00 88.94 405 THR A O 1
ATOM 3251 N N . ASP A 1 406 ? 41.268 -2.068 -21.894 1.00 85.56 406 ASP A N 1
ATOM 3252 C CA . ASP A 1 406 ? 41.420 -3.309 -21.097 1.00 85.56 406 ASP A CA 1
ATOM 3253 C C . ASP A 1 406 ? 40.399 -4.419 -21.427 1.00 85.56 406 ASP A C 1
ATOM 3255 O O . ASP A 1 406 ? 40.005 -5.219 -20.578 1.00 85.56 406 ASP A O 1
ATOM 3259 N N . CYS A 1 407 ? 39.950 -4.472 -22.684 1.00 86.06 407 CYS A N 1
ATOM 3260 C CA . CYS A 1 407 ? 38.920 -5.404 -23.148 1.00 86.06 407 CYS A CA 1
ATOM 3261 C C . CYS A 1 407 ? 39.503 -6.703 -23.730 1.00 86.06 407 CYS A C 1
ATOM 3263 O O . CYS A 1 407 ? 40.597 -6.721 -24.300 1.00 86.06 407 CYS A O 1
ATOM 3265 N N . ILE A 1 408 ? 38.728 -7.788 -23.643 1.00 86.62 408 ILE A N 1
ATOM 3266 C CA . ILE A 1 408 ? 39.023 -9.088 -24.266 1.00 86.62 408 ILE A CA 1
ATOM 3267 C C . ILE A 1 408 ? 38.013 -9.295 -25.388 1.00 86.62 408 ILE A C 1
ATOM 3269 O O . ILE A 1 408 ? 36.820 -9.380 -25.134 1.00 86.62 408 ILE A O 1
ATOM 3273 N N . ILE A 1 409 ? 38.463 -9.349 -26.638 1.00 86.75 409 ILE A N 1
ATOM 3274 C CA . ILE A 1 409 ? 37.566 -9.303 -27.797 1.00 86.75 409 ILE A CA 1
ATOM 3275 C C . ILE A 1 409 ? 37.872 -10.447 -28.751 1.00 86.75 409 ILE A C 1
ATOM 3277 O O . ILE A 1 409 ? 39.015 -10.648 -29.170 1.00 86.75 409 ILE A O 1
ATOM 3281 N N . THR A 1 410 ? 36.823 -11.174 -29.112 1.00 84.12 410 THR A N 1
ATOM 3282 C CA . THR A 1 410 ? 36.890 -12.415 -29.875 1.00 84.12 410 THR A CA 1
ATOM 3283 C C . THR A 1 410 ? 35.860 -12.414 -31.000 1.00 84.12 410 THR A C 1
ATOM 3285 O O . THR A 1 410 ? 34.740 -11.964 -30.819 1.00 84.12 410 THR A O 1
ATOM 3288 N N . GLU A 1 411 ? 36.225 -12.851 -32.203 1.00 81.94 411 GLU A N 1
ATOM 3289 C CA . GLU A 1 411 ? 35.277 -13.066 -33.315 1.00 81.94 411 GLU A CA 1
ATOM 3290 C C . GLU A 1 411 ? 34.422 -11.837 -33.701 1.00 81.94 411 GLU A C 1
ATOM 3292 O O . GLU A 1 411 ? 33.314 -11.968 -34.209 1.00 81.94 411 GLU A O 1
ATOM 3297 N N . CYS A 1 412 ? 34.939 -10.623 -33.473 1.00 83.62 412 CYS A N 1
ATOM 3298 C CA . CYS A 1 412 ? 34.217 -9.368 -33.706 1.00 83.62 412 CYS A CA 1
ATOM 3299 C C . CYS A 1 412 ? 34.666 -8.619 -34.971 1.00 83.62 412 CYS A C 1
ATOM 3301 O O . CYS A 1 412 ? 35.838 -8.659 -35.360 1.00 83.62 412 CYS A O 1
ATOM 3303 N N . THR A 1 413 ? 33.730 -7.871 -35.567 1.00 84.69 413 THR A N 1
ATOM 3304 C CA . THR A 1 413 ? 33.984 -6.914 -36.663 1.00 84.69 413 THR A CA 1
ATOM 3305 C C . THR A 1 413 ? 34.085 -5.502 -36.098 1.00 84.69 413 THR A C 1
ATOM 3307 O O . THR A 1 413 ? 33.168 -5.060 -35.406 1.00 84.69 413 THR A O 1
ATOM 3310 N N . ILE A 1 414 ? 35.202 -4.804 -36.337 1.00 85.12 414 ILE A N 1
ATOM 3311 C CA . ILE A 1 414 ? 35.548 -3.595 -35.567 1.00 85.12 414 ILE A CA 1
ATOM 3312 C C . ILE A 1 414 ? 35.953 -2.432 -36.470 1.00 85.12 414 ILE A C 1
ATOM 3314 O O . ILE A 1 414 ? 36.983 -2.457 -37.147 1.00 85.12 414 ILE A O 1
ATOM 3318 N N . GLU A 1 415 ? 35.140 -1.379 -36.460 1.00 84.81 415 GLU A N 1
ATOM 3319 C CA . GLU A 1 415 ? 35.219 -0.272 -37.407 1.00 84.81 415 GLU A CA 1
ATOM 3320 C C . GLU A 1 415 ? 35.381 1.081 -36.713 1.00 84.81 415 GLU A C 1
ATOM 3322 O O . GLU A 1 415 ? 34.556 1.492 -35.906 1.00 84.81 415 GLU A O 1
ATOM 3327 N N . ARG A 1 416 ? 36.425 1.833 -37.078 1.00 83.88 416 ARG A N 1
ATOM 3328 C CA . ARG A 1 416 ? 36.705 3.199 -36.589 1.00 83.88 416 ARG A CA 1
ATOM 3329 C C . ARG A 1 416 ? 36.783 3.327 -35.056 1.00 83.88 416 ARG A C 1
ATOM 3331 O O . ARG A 1 416 ? 36.508 4.402 -34.538 1.00 83.88 416 ARG A O 1
ATOM 3338 N N . CYS A 1 417 ? 37.113 2.247 -34.352 1.00 83.62 417 CYS A N 1
ATOM 3339 C CA . CYS A 1 417 ? 37.278 2.242 -32.900 1.00 83.62 417 CYS A CA 1
ATOM 3340 C C . CYS A 1 417 ? 38.709 2.615 -32.491 1.00 83.62 417 CYS A C 1
ATOM 3342 O O . CYS A 1 417 ? 39.658 2.196 -33.155 1.00 83.62 417 CYS A O 1
ATOM 3344 N N . ASP A 1 418 ? 38.834 3.316 -31.367 1.00 82.50 418 ASP A N 1
ATOM 3345 C CA . ASP A 1 418 ? 40.093 3.575 -30.667 1.00 82.50 418 ASP A CA 1
ATOM 3346 C C . ASP A 1 418 ? 40.281 2.537 -29.557 1.00 82.50 418 ASP A C 1
ATOM 3348 O O . ASP A 1 418 ? 39.301 2.033 -29.003 1.00 82.50 418 ASP A O 1
ATOM 3352 N N . PHE A 1 419 ? 41.524 2.177 -29.223 1.00 78.81 419 PHE A N 1
ATOM 3353 C CA . PHE A 1 419 ? 41.755 1.079 -28.285 1.00 78.81 419 PHE A CA 1
ATOM 3354 C C . PHE A 1 419 ? 43.075 1.153 -27.494 1.00 78.81 419 PHE A C 1
ATOM 3356 O O . PHE A 1 419 ? 44.120 1.504 -28.041 1.00 78.81 419 PHE A O 1
ATOM 3363 N N . GLN A 1 420 ? 43.032 0.800 -26.199 1.00 78.69 420 GLN A N 1
ATOM 3364 C CA . GLN A 1 420 ? 44.138 0.872 -25.225 1.00 78.69 420 GLN A CA 1
ATOM 3365 C C . GLN A 1 420 ? 44.150 -0.363 -24.291 1.00 78.69 420 GLN A C 1
ATOM 3367 O O . GLN A 1 420 ? 43.093 -0.787 -23.853 1.00 78.69 420 GLN A O 1
ATOM 3372 N N . GLY A 1 421 ? 45.321 -0.954 -23.990 1.00 65.44 421 GLY A N 1
ATOM 3373 C CA . GLY A 1 421 ? 45.464 -2.170 -23.144 1.00 65.44 421 GLY A CA 1
ATOM 3374 C C . GLY A 1 421 ? 44.649 -3.389 -23.632 1.00 65.44 421 GLY A C 1
ATOM 3375 O O . GLY A 1 421 ? 43.476 -3.509 -23.322 1.00 65.44 421 GLY A O 1
ATOM 3376 N N . LEU A 1 422 ? 45.196 -4.268 -24.483 1.00 68.38 422 LEU A N 1
ATOM 3377 C CA . LEU A 1 422 ? 44.338 -5.064 -25.394 1.00 68.38 422 LEU A CA 1
ATOM 3378 C C . LEU A 1 422 ? 44.719 -6.538 -25.543 1.00 68.38 422 LEU A C 1
ATOM 3380 O O . LEU A 1 422 ? 45.898 -6.858 -25.640 1.00 68.38 422 LEU A O 1
ATOM 3384 N N . VAL A 1 423 ? 43.726 -7.429 -25.681 1.00 58.06 423 VAL A N 1
ATOM 3385 C CA . VAL A 1 423 ? 43.888 -8.895 -25.848 1.00 58.06 423 VAL A CA 1
ATOM 3386 C C . VAL A 1 423 ? 42.899 -9.462 -26.878 1.00 58.06 423 VAL A C 1
ATOM 3388 O O . VAL A 1 423 ? 41.895 -10.068 -26.507 1.00 58.06 423 VAL A O 1
ATOM 3391 N N . LEU A 1 424 ? 43.125 -9.243 -28.179 1.00 63.50 424 LEU A N 1
ATOM 3392 C CA . LEU A 1 424 ? 42.073 -9.414 -29.192 1.00 63.50 424 LEU A CA 1
ATOM 3393 C C . LEU A 1 424 ? 42.429 -10.480 -30.247 1.00 63.50 424 LEU A C 1
ATOM 3395 O O . LEU A 1 424 ? 43.432 -10.379 -30.965 1.00 63.50 424 LEU A O 1
ATOM 3399 N N . LYS A 1 425 ? 41.599 -11.536 -30.269 1.00 56.00 425 LYS A N 1
ATOM 3400 C CA . LYS A 1 425 ? 41.737 -12.807 -31.009 1.00 56.00 425 LYS A CA 1
ATOM 3401 C C . LYS A 1 425 ? 40.344 -13.390 -31.289 1.00 56.00 425 LYS A C 1
ATOM 3403 O O . LYS A 1 425 ? 39.677 -13.812 -30.363 1.00 56.00 425 LYS A O 1
ATOM 3408 N N . TYR A 1 426 ? 39.799 -13.510 -32.486 1.00 58.09 426 TYR A N 1
ATOM 3409 C CA . TYR A 1 426 ? 40.337 -13.474 -33.840 1.00 58.09 426 TYR A CA 1
ATOM 3410 C C . TYR A 1 426 ? 39.396 -12.573 -34.663 1.00 58.09 426 TYR A C 1
ATOM 3412 O O . TYR A 1 426 ? 38.197 -12.645 -34.415 1.00 58.09 426 TYR A O 1
ATOM 3420 N N . GLY A 1 427 ? 39.863 -11.688 -35.559 1.00 60.03 427 GLY A N 1
ATOM 3421 C CA . GLY A 1 427 ? 38.975 -10.601 -36.028 1.00 60.03 427 GLY A CA 1
ATOM 3422 C C . GLY A 1 427 ? 39.274 -9.919 -37.365 1.00 60.03 427 GLY A C 1
ATOM 3423 O O . GLY A 1 427 ? 40.331 -10.121 -37.961 1.00 60.03 427 GLY A O 1
ATOM 3424 N N . ILE A 1 428 ? 38.332 -9.062 -37.787 1.00 60.41 428 ILE A N 1
ATOM 3425 C CA . ILE A 1 428 ? 38.414 -8.166 -38.957 1.00 60.41 428 ILE A CA 1
ATOM 3426 C C . ILE A 1 428 ? 38.226 -6.705 -38.497 1.00 60.41 428 ILE A C 1
ATOM 3428 O O . ILE A 1 428 ? 37.213 -6.383 -37.879 1.00 60.41 428 ILE A O 1
ATOM 3432 N N . TRP A 1 429 ? 39.190 -5.818 -38.784 1.00 64.94 429 TRP A N 1
ATOM 3433 C CA . TRP A 1 429 ? 39.303 -4.491 -38.142 1.00 64.94 429 TRP A CA 1
ATOM 3434 C C . TRP A 1 429 ? 39.701 -3.371 -39.116 1.00 64.94 429 TRP A C 1
ATOM 3436 O O . TRP A 1 429 ? 40.599 -3.596 -39.924 1.00 64.94 429 TRP A O 1
ATOM 3446 N N . ARG A 1 430 ? 39.158 -2.146 -39.005 1.00 54.22 430 ARG A N 1
ATOM 3447 C CA . ARG A 1 430 ? 39.553 -0.977 -39.838 1.00 54.22 430 ARG A CA 1
ATOM 3448 C C . ARG A 1 430 ? 39.114 0.368 -39.218 1.00 54.22 430 ARG A C 1
ATOM 3450 O O . ARG A 1 430 ? 37.924 0.597 -39.082 1.00 54.22 430 ARG A O 1
ATOM 3457 N N . ARG A 1 431 ? 39.965 1.342 -38.865 1.00 59.84 431 ARG A N 1
ATOM 3458 C CA . ARG A 1 431 ? 41.385 1.572 -39.184 1.00 59.84 431 ARG A CA 1
ATOM 3459 C C . ARG A 1 431 ? 42.244 1.723 -37.923 1.00 59.84 431 ARG A C 1
ATOM 3461 O O . ARG A 1 431 ? 42.454 2.841 -37.473 1.00 59.84 431 ARG A O 1
ATOM 3468 N N . ASN A 1 432 ? 42.755 0.604 -37.411 1.00 64.06 432 ASN A N 1
ATOM 3469 C CA . ASN A 1 432 ? 44.112 0.560 -36.855 1.00 64.06 432 ASN A CA 1
ATOM 3470 C C . ASN A 1 432 ? 44.683 -0.876 -36.722 1.00 64.06 432 ASN A C 1
ATOM 3472 O O . ASN A 1 432 ? 45.167 -1.270 -35.672 1.00 64.06 432 ASN A O 1
ATOM 3476 N N . GLU A 1 433 ? 44.699 -1.763 -37.723 1.00 62.66 433 GLU A N 1
ATOM 3477 C CA . GLU A 1 433 ? 43.819 -2.110 -38.856 1.00 62.66 433 GLU A CA 1
ATOM 3478 C C . GLU A 1 433 ? 44.161 -3.581 -39.166 1.00 62.66 433 GLU A C 1
ATOM 3480 O O . GLU A 1 433 ? 45.335 -3.921 -39.332 1.00 62.66 433 GLU A O 1
ATOM 3485 N N . LEU A 1 434 ? 43.172 -4.476 -39.222 1.00 71.56 434 LEU A N 1
ATOM 3486 C CA . LEU A 1 434 ? 43.396 -5.894 -39.499 1.00 71.56 434 LEU A CA 1
ATOM 3487 C C . LEU A 1 434 ? 42.204 -6.559 -40.184 1.00 71.56 434 LEU A C 1
ATOM 3489 O O . LEU A 1 434 ? 41.482 -7.369 -39.627 1.00 71.56 434 LEU A O 1
ATOM 3493 N N . ILE A 1 435 ? 42.011 -6.166 -41.428 1.00 67.44 435 ILE A N 1
ATOM 3494 C CA . ILE A 1 435 ? 40.972 -6.501 -42.410 1.00 67.44 435 ILE A CA 1
ATOM 3495 C C . ILE A 1 435 ? 40.848 -7.987 -42.837 1.00 67.44 435 ILE A C 1
ATOM 3497 O O . ILE A 1 435 ? 40.414 -8.278 -43.948 1.00 67.44 435 ILE A O 1
ATOM 3501 N N . GLY A 1 436 ? 41.188 -8.927 -41.958 1.00 53.16 436 GLY A N 1
ATOM 3502 C CA . GLY A 1 436 ? 41.046 -10.381 -42.106 1.00 53.16 436 GLY A CA 1
ATOM 3503 C C . GLY A 1 436 ? 41.612 -11.048 -40.847 1.00 53.16 436 GLY A C 1
ATOM 3504 O O . GLY A 1 436 ? 42.720 -10.699 -40.444 1.00 53.16 436 GLY A O 1
ATOM 3505 N N . LYS A 1 437 ? 40.950 -11.994 -40.168 1.00 60.94 437 LYS A N 1
ATOM 3506 C CA . LYS A 1 437 ? 39.847 -12.923 -40.501 1.00 60.94 437 LYS A CA 1
ATOM 3507 C C . LYS A 1 437 ? 39.166 -13.420 -39.201 1.00 60.94 437 LYS A C 1
ATOM 3509 O O . LYS A 1 437 ? 39.797 -13.399 -38.145 1.00 60.94 437 LYS A O 1
ATOM 3514 N N . ILE A 1 438 ? 37.937 -13.939 -39.284 1.00 63.44 438 ILE A N 1
ATOM 3515 C CA . ILE A 1 438 ? 37.226 -14.642 -38.190 1.00 63.44 438 ILE A CA 1
ATOM 3516 C C . ILE A 1 438 ? 36.982 -16.090 -38.641 1.00 63.44 438 ILE A C 1
ATOM 3518 O O . ILE A 1 438 ? 36.365 -16.290 -39.683 1.00 63.44 438 ILE A O 1
ATOM 3522 N N . GLY A 1 439 ? 37.487 -17.073 -37.884 1.00 60.91 439 GLY A N 1
ATOM 3523 C CA . GLY A 1 439 ? 37.450 -18.504 -38.240 1.00 60.91 439 GLY A CA 1
ATOM 3524 C C . GLY A 1 439 ? 38.300 -18.888 -39.477 1.00 60.91 439 GLY A C 1
ATOM 3525 O O . GLY A 1 439 ? 38.547 -18.082 -40.367 1.00 60.91 439 GLY A O 1
ATOM 3526 N N . ASN A 1 440 ? 38.857 -20.096 -39.598 1.00 66.62 440 ASN A N 1
ATOM 3527 C CA . ASN A 1 440 ? 39.289 -21.015 -38.538 1.00 66.62 440 ASN A CA 1
ATOM 3528 C C . ASN A 1 440 ? 40.679 -20.575 -38.028 1.00 66.62 440 ASN A C 1
ATOM 3530 O O . ASN A 1 440 ? 41.651 -21.316 -38.158 1.00 66.62 440 ASN A O 1
ATOM 3534 N N . HIS A 1 441 ? 40.756 -19.351 -37.479 1.00 56.19 441 HIS A N 1
ATOM 3535 C CA . HIS A 1 441 ? 41.962 -18.730 -36.897 1.00 56.19 441 HIS A CA 1
ATOM 3536 C C . HIS A 1 441 ? 43.122 -18.551 -37.923 1.00 56.19 441 HIS A C 1
ATOM 3538 O O . HIS A 1 441 ? 43.040 -18.982 -39.073 1.00 56.19 441 HIS A O 1
ATOM 3544 N N . ASP A 1 442 ? 44.219 -17.828 -37.676 1.00 56.16 442 ASP A N 1
ATOM 3545 C CA . ASP A 1 442 ? 44.528 -16.840 -36.637 1.00 56.16 442 ASP A CA 1
ATOM 3546 C C . ASP A 1 442 ? 44.523 -15.403 -37.197 1.00 56.16 442 ASP A C 1
ATOM 3548 O O . ASP A 1 442 ? 45.070 -15.166 -38.276 1.00 56.16 442 ASP A O 1
ATOM 3552 N N . PRO A 1 443 ? 43.919 -14.433 -36.495 1.00 60.12 443 PRO A N 1
ATOM 3553 C CA . PRO A 1 443 ? 44.714 -13.273 -36.081 1.00 60.12 443 PRO A CA 1
ATOM 3554 C C . PRO A 1 443 ? 44.719 -13.065 -34.569 1.00 60.12 443 PRO A C 1
ATOM 3556 O O . PRO A 1 443 ? 43.721 -13.300 -33.894 1.00 60.12 443 PRO A O 1
ATOM 3559 N N . THR A 1 444 ? 45.827 -12.566 -34.029 1.00 65.88 444 THR A N 1
ATOM 3560 C CA . THR A 1 444 ? 45.970 -12.328 -32.590 1.00 65.88 444 THR A CA 1
ATOM 3561 C C . THR A 1 444 ? 46.872 -11.141 -32.267 1.00 65.88 444 THR A C 1
ATOM 3563 O O . THR A 1 444 ? 47.937 -10.978 -32.874 1.00 65.88 444 THR A O 1
ATOM 3566 N N . PHE A 1 445 ? 46.517 -10.381 -31.229 1.00 55.25 445 PHE A N 1
ATOM 3567 C CA . PHE A 1 445 ? 47.505 -9.672 -30.415 1.00 55.25 445 PHE A CA 1
ATOM 3568 C C . PHE A 1 445 ? 47.062 -9.550 -28.953 1.00 55.25 445 PHE A C 1
ATOM 3570 O O . PHE A 1 445 ? 45.880 -9.634 -28.635 1.00 55.25 445 PHE A O 1
ATOM 3577 N N . ILE A 1 446 ? 48.038 -9.388 -28.061 1.00 68.31 446 ILE A N 1
ATOM 3578 C CA . ILE A 1 446 ? 47.855 -9.254 -26.613 1.00 68.31 446 ILE A CA 1
ATOM 3579 C C . ILE A 1 446 ? 48.947 -8.336 -26.087 1.00 68.31 446 ILE A C 1
ATOM 3581 O O . ILE A 1 446 ? 50.119 -8.724 -26.171 1.00 68.31 446 ILE A O 1
ATOM 3585 N N . ARG A 1 447 ? 48.580 -7.208 -25.469 1.00 55.53 447 ARG A N 1
ATOM 3586 C CA . ARG A 1 447 ? 49.321 -6.611 -24.359 1.00 55.53 447 ARG A CA 1
ATOM 3587 C C . ARG A 1 447 ? 48.553 -5.541 -23.560 1.00 55.53 447 ARG A C 1
ATOM 3589 O O . ARG A 1 447 ? 48.145 -4.520 -24.107 1.00 55.53 447 ARG A O 1
ATOM 3596 N N . ASN A 1 448 ? 48.456 -5.773 -22.245 1.00 54.69 448 ASN A N 1
ATOM 3597 C CA . ASN A 1 448 ? 47.856 -4.890 -21.241 1.00 54.69 448 ASN A CA 1
ATOM 3598 C C . ASN A 1 448 ? 49.010 -4.211 -20.487 1.00 54.69 448 ASN A C 1
ATOM 3600 O O . ASN A 1 448 ? 49.560 -4.761 -19.534 1.00 54.69 448 ASN A O 1
ATOM 3604 N N . HIS A 1 449 ? 49.403 -3.033 -20.979 1.00 53.16 449 HIS A N 1
ATOM 3605 C CA . HIS A 1 449 ? 50.497 -2.187 -20.478 1.00 53.16 449 HIS A CA 1
ATOM 3606 C C . HIS A 1 449 ? 51.937 -2.768 -20.540 1.00 53.16 449 HIS A C 1
ATOM 3608 O O . HIS A 1 449 ? 52.204 -3.915 -20.917 1.00 53.16 449 HIS A O 1
ATOM 3614 N N . GLY A 1 450 ? 52.897 -1.909 -20.172 1.00 50.78 450 GLY A N 1
ATOM 3615 C CA . GLY A 1 450 ? 54.308 -2.240 -19.936 1.00 50.78 450 GLY A CA 1
ATOM 3616 C C . GLY A 1 450 ? 55.187 -2.399 -21.189 1.00 50.78 450 GLY A C 1
ATOM 3617 O O . GLY A 1 450 ? 54.692 -2.291 -22.313 1.00 50.78 450 GLY A O 1
ATOM 3618 N N . PRO A 1 451 ? 56.497 -2.693 -21.013 1.00 46.66 451 PRO A N 1
ATOM 3619 C CA . PRO A 1 451 ? 57.469 -2.964 -22.082 1.00 46.66 451 PRO A CA 1
ATOM 3620 C C . PRO A 1 451 ? 57.217 -4.350 -22.687 1.00 46.66 451 PRO A C 1
ATOM 3622 O O . PRO A 1 451 ? 58.062 -5.246 -22.689 1.00 46.66 451 PRO A O 1
ATOM 3625 N N . ARG A 1 452 ? 55.997 -4.502 -23.202 1.00 50.22 452 ARG A N 1
ATOM 3626 C CA . ARG A 1 452 ? 55.335 -5.736 -23.570 1.00 50.22 452 ARG A CA 1
ATOM 3627 C C . ARG A 1 452 ? 54.982 -6.640 -22.336 1.00 50.22 452 ARG A C 1
ATOM 3629 O O . ARG A 1 452 ? 55.699 -7.595 -22.058 1.00 50.22 452 ARG A O 1
ATOM 3636 N N . ALA A 1 453 ? 53.813 -6.504 -21.681 1.00 52.84 453 ALA A N 1
ATOM 3637 C CA . ALA A 1 453 ? 53.220 -7.530 -20.771 1.00 52.84 453 ALA A CA 1
ATOM 3638 C C . ALA A 1 453 ? 51.835 -8.085 -21.243 1.00 52.84 453 ALA A C 1
ATOM 3640 O O . ALA A 1 453 ? 50.896 -7.324 -21.420 1.00 52.84 453 ALA A O 1
ATOM 3641 N N . GLY A 1 454 ? 51.592 -9.373 -21.558 1.00 52.81 454 GLY A N 1
ATOM 3642 C CA . GLY A 1 454 ? 52.398 -10.606 -21.454 1.00 52.81 454 GLY A CA 1
ATOM 3643 C C . GLY A 1 454 ? 52.422 -11.548 -22.691 1.00 52.81 454 GLY A C 1
ATOM 3644 O O . GLY A 1 454 ? 52.912 -12.657 -22.562 1.00 52.81 454 GLY A O 1
ATOM 3645 N N . GLN A 1 455 ? 51.997 -11.099 -23.886 1.00 55.03 455 GLN A N 1
ATOM 3646 C CA . GLN A 1 455 ? 52.127 -11.767 -25.211 1.00 55.03 455 GLN A CA 1
ATOM 3647 C C . GLN A 1 455 ? 51.285 -13.030 -25.474 1.00 55.03 455 GLN A C 1
ATOM 3649 O O . GLN A 1 455 ? 51.495 -14.104 -24.930 1.00 55.03 455 GLN A O 1
ATOM 3654 N N . SER A 1 456 ? 50.503 -12.965 -26.543 1.00 55.41 456 SER A N 1
ATOM 3655 C CA . SER A 1 456 ? 50.760 -13.776 -27.739 1.00 55.41 456 SER A CA 1
ATOM 3656 C C . SER A 1 456 ? 50.288 -12.980 -28.956 1.00 55.41 456 SER A C 1
ATOM 3658 O O . SER A 1 456 ? 49.351 -12.187 -28.852 1.00 55.41 456 SER A O 1
ATOM 3660 N N . ALA A 1 457 ? 51.012 -13.091 -30.069 1.00 62.72 457 ALA A N 1
ATOM 3661 C CA . ALA A 1 457 ? 50.814 -12.234 -31.229 1.00 62.72 457 ALA A CA 1
ATOM 3662 C C . ALA A 1 457 ? 51.180 -12.946 -32.536 1.00 62.72 457 ALA A C 1
ATOM 3664 O O . ALA A 1 457 ? 52.314 -13.385 -32.713 1.00 62.72 457 ALA A O 1
ATOM 3665 N N . SER A 1 458 ? 50.211 -12.966 -33.442 1.00 50.22 458 SER A N 1
ATOM 3666 C CA . SER A 1 458 ? 50.311 -13.134 -34.890 1.00 50.22 458 SER A CA 1
ATOM 3667 C C . SER A 1 458 ? 48.916 -12.822 -35.465 1.00 50.22 458 SER A C 1
ATOM 3669 O O . SER A 1 458 ? 48.042 -13.684 -35.422 1.00 50.22 458 SER A O 1
ATOM 3671 N N . VAL A 1 459 ? 48.604 -11.547 -35.760 1.00 54.97 459 VAL A N 1
ATOM 3672 C CA . VAL A 1 459 ? 48.913 -10.867 -37.052 1.00 54.97 459 VAL A CA 1
ATOM 3673 C C . VAL A 1 459 ? 48.517 -11.732 -38.291 1.00 54.97 459 VAL A C 1
ATOM 3675 O O . VAL A 1 459 ? 47.840 -12.734 -38.129 1.00 54.97 459 VAL A O 1
ATOM 3678 N N . ALA A 1 460 ? 48.876 -11.472 -39.553 1.00 54.19 460 ALA A N 1
ATOM 3679 C CA . ALA A 1 460 ? 48.350 -10.381 -40.389 1.00 54.19 460 ALA A CA 1
ATOM 3680 C C . ALA A 1 460 ? 47.047 -10.848 -41.094 1.00 54.19 460 ALA A C 1
ATOM 3682 O O . ALA A 1 460 ? 46.939 -12.033 -41.393 1.00 54.19 460 ALA A O 1
ATOM 3683 N N . VAL A 1 461 ? 46.078 -9.974 -41.413 1.00 51.94 461 VAL A N 1
ATOM 3684 C CA . VAL A 1 461 ? 45.956 -9.355 -42.758 1.00 51.94 461 VAL A CA 1
ATOM 3685 C C . VAL A 1 461 ? 45.459 -7.896 -42.641 1.00 51.94 461 VAL A C 1
ATOM 3687 O O . VAL A 1 461 ? 44.344 -7.681 -42.193 1.00 51.94 461 VAL A O 1
ATOM 3690 N N . GLY A 1 462 ? 46.148 -6.815 -43.026 1.00 54.97 462 GLY A N 1
ATOM 3691 C CA . GLY A 1 462 ? 47.563 -6.612 -43.372 1.00 54.97 462 GLY A CA 1
ATOM 3692 C C . GLY A 1 462 ? 48.308 -5.658 -42.410 1.00 54.97 462 GLY A C 1
ATOM 3693 O O . GLY A 1 462 ? 49.318 -5.094 -42.798 1.00 54.97 462 GLY A O 1
ATOM 3694 N N . SER A 1 463 ? 47.795 -5.507 -41.182 1.00 55.34 463 SER A N 1
ATOM 3695 C CA . SER A 1 463 ? 48.440 -5.085 -39.917 1.00 55.34 463 SER A CA 1
ATOM 3696 C C . SER A 1 463 ? 49.298 -3.816 -39.842 1.00 55.34 463 SER A C 1
ATOM 3698 O O . SER A 1 463 ? 50.387 -3.764 -40.409 1.00 55.34 463 SER A O 1
ATOM 3700 N N . THR A 1 464 ? 48.961 -2.955 -38.874 1.00 55.12 464 THR A N 1
ATOM 3701 C CA . THR A 1 464 ? 49.938 -2.093 -38.181 1.00 55.12 464 THR A CA 1
ATOM 3702 C C . THR A 1 464 ? 49.643 -2.034 -36.679 1.00 55.12 464 THR A C 1
ATOM 3704 O O . THR A 1 464 ? 48.578 -1.578 -36.284 1.00 55.12 464 THR A O 1
ATOM 3707 N N . ILE A 1 465 ? 50.578 -2.514 -35.846 1.00 54.00 465 ILE A N 1
ATOM 3708 C CA . ILE A 1 465 ? 50.547 -2.417 -34.370 1.00 54.00 465 ILE A CA 1
ATOM 3709 C C . ILE A 1 465 ? 51.999 -2.321 -33.850 1.00 54.00 465 ILE A C 1
ATOM 3711 O O . ILE A 1 465 ? 52.608 -3.348 -33.534 1.00 54.00 465 ILE A O 1
ATOM 3715 N N . PRO A 1 466 ? 52.616 -1.128 -33.834 1.00 46.34 466 PRO A N 1
ATOM 3716 C CA . PRO A 1 466 ? 53.363 -0.754 -32.625 1.00 46.34 466 PRO A CA 1
ATOM 3717 C C . PRO A 1 466 ? 53.318 0.748 -32.271 1.00 46.34 466 PRO A C 1
ATOM 3719 O O . PRO A 1 466 ? 53.378 1.603 -33.143 1.00 46.34 466 PRO A O 1
ATOM 3722 N N . GLU A 1 467 ? 53.312 1.003 -30.959 1.00 47.25 467 GLU A N 1
ATOM 3723 C CA . GLU A 1 467 ? 53.267 2.301 -30.259 1.00 47.25 467 GLU A CA 1
ATOM 3724 C C . GLU A 1 467 ? 51.986 3.143 -30.421 1.00 47.25 467 GLU A C 1
ATOM 3726 O O . GLU A 1 467 ? 51.662 3.691 -31.470 1.00 47.25 467 GLU A O 1
ATOM 3731 N N . LEU A 1 468 ? 51.284 3.294 -29.287 1.00 51.34 468 LEU A N 1
ATOM 3732 C CA . LEU A 1 468 ? 50.370 4.403 -29.014 1.00 51.34 468 LEU A CA 1
ATOM 3733 C C . LEU A 1 468 ? 51.200 5.697 -28.922 1.00 51.34 468 LEU A C 1
ATOM 3735 O O . LEU A 1 468 ? 51.495 6.158 -27.819 1.00 51.34 468 LEU A O 1
ATOM 3739 N N . ASP A 1 469 ? 51.639 6.239 -30.063 1.00 39.09 469 ASP A N 1
ATOM 3740 C CA . ASP A 1 469 ? 52.513 7.423 -30.129 1.00 39.09 469 ASP A CA 1
ATOM 3741 C C . ASP A 1 469 ? 51.737 8.728 -29.847 1.00 39.09 469 ASP A C 1
ATOM 3743 O O . ASP A 1 469 ? 51.587 9.623 -30.682 1.00 39.09 469 ASP A O 1
ATOM 3747 N N . SER A 1 470 ? 51.220 8.826 -28.622 1.00 45.41 470 SER A N 1
ATOM 3748 C CA . SER A 1 470 ? 50.701 10.052 -28.026 1.00 45.41 470 SER A CA 1
ATOM 3749 C C . SER A 1 470 ? 51.871 10.967 -27.673 1.00 45.41 470 SER A C 1
ATOM 3751 O O . SER A 1 470 ? 52.333 11.003 -26.527 1.00 45.41 470 SER A O 1
ATOM 3753 N N . LYS A 1 471 ? 52.367 11.739 -28.644 1.00 37.38 471 LYS A N 1
ATOM 3754 C CA . LYS A 1 471 ? 53.339 12.792 -28.338 1.00 37.38 471 LYS A CA 1
ATOM 3755 C C . LYS A 1 471 ? 52.740 13.809 -27.361 1.00 37.38 471 LYS A C 1
ATOM 3757 O O . LYS A 1 471 ? 51.843 14.568 -27.710 1.00 37.38 471 LYS A O 1
ATOM 3762 N N . SER A 1 472 ? 53.373 13.865 -26.187 1.00 33.19 472 SER A N 1
ATOM 3763 C CA . SER A 1 472 ? 53.218 14.801 -25.060 1.00 33.19 472 SER A CA 1
ATOM 3764 C C . SER A 1 472 ? 52.219 14.430 -23.945 1.00 33.19 472 SER A C 1
ATOM 3766 O O . SER A 1 472 ? 51.012 14.614 -24.035 1.00 33.19 472 SER A O 1
ATOM 3768 N N . HIS A 1 473 ? 52.792 14.005 -22.812 1.00 48.38 473 HIS A N 1
ATOM 3769 C CA . HIS A 1 473 ? 52.215 14.165 -21.476 1.00 48.38 473 HIS A CA 1
ATOM 3770 C C . HIS A 1 473 ? 52.764 15.444 -20.817 1.00 48.38 473 HIS A C 1
ATOM 3772 O O . HIS A 1 473 ? 53.977 15.571 -20.647 1.00 48.38 473 HIS A O 1
ATOM 3778 N N . ALA A 1 474 ? 51.873 16.301 -20.320 1.00 33.50 474 ALA A N 1
ATOM 3779 C CA . ALA A 1 474 ? 52.046 17.146 -19.130 1.00 33.50 474 ALA A CA 1
ATOM 3780 C C . ALA A 1 474 ? 50.623 17.456 -18.612 1.00 33.50 474 ALA A C 1
ATOM 3782 O O . ALA A 1 474 ? 49.781 17.862 -19.399 1.00 33.50 474 ALA A O 1
ATOM 3783 N N . ARG A 1 475 ? 50.225 16.999 -17.412 1.00 39.50 475 ARG A N 1
ATOM 3784 C CA . ARG A 1 475 ? 50.218 17.767 -16.140 1.00 39.50 475 ARG A CA 1
ATOM 3785 C C . ARG A 1 475 ? 49.546 19.149 -16.291 1.00 39.50 475 ARG A C 1
ATOM 3787 O O . ARG A 1 475 ? 49.979 19.915 -17.135 1.00 39.50 475 ARG A O 1
ATOM 3794 N N . GLN A 1 476 ? 48.564 19.551 -15.483 1.00 35.47 476 GLN A N 1
ATOM 3795 C CA . GLN A 1 476 ? 48.189 19.133 -14.120 1.00 35.47 476 GLN A CA 1
ATOM 3796 C C . GLN A 1 476 ? 46.653 19.208 -13.935 1.00 35.47 476 GLN A C 1
ATOM 3798 O O . GLN A 1 476 ? 45.955 19.544 -14.882 1.00 35.47 476 GLN A O 1
ATOM 3803 N N . GLY A 1 477 ? 46.124 18.799 -12.777 1.00 42.78 477 GLY A N 1
ATOM 3804 C CA . GLY A 1 477 ? 44.682 18.560 -12.606 1.00 42.78 477 GLY A CA 1
ATOM 3805 C C . GLY A 1 477 ? 43.807 19.817 -12.537 1.00 42.78 477 GLY A C 1
ATOM 3806 O O . GLY A 1 477 ? 44.196 20.789 -11.902 1.00 42.78 477 GLY A O 1
ATOM 3807 N N . ASP A 1 478 ? 42.613 19.705 -13.121 1.00 32.50 478 ASP A N 1
ATOM 3808 C CA . ASP A 1 478 ? 41.441 20.580 -12.981 1.00 32.50 478 ASP A CA 1
ATOM 3809 C C . ASP A 1 478 ? 40.161 19.734 -13.248 1.00 32.50 478 ASP A C 1
ATOM 3811 O O . ASP A 1 478 ? 40.282 18.615 -13.767 1.00 32.50 478 ASP A O 1
ATOM 3815 N N . PRO A 1 479 ? 38.955 20.176 -12.826 1.00 36.94 479 PRO A N 1
ATOM 3816 C CA . PRO A 1 479 ? 37.715 19.378 -12.866 1.00 36.94 479 PRO A CA 1
ATOM 3817 C C . PRO A 1 479 ? 37.195 19.088 -14.295 1.00 36.94 479 PRO A C 1
ATOM 3819 O O . PRO A 1 479 ? 37.660 19.705 -15.254 1.00 36.94 479 PRO A O 1
ATOM 3822 N N . PRO A 1 480 ? 36.243 18.141 -14.475 1.00 36.94 480 PRO A N 1
ATOM 3823 C CA . PRO A 1 480 ? 35.750 17.764 -15.803 1.00 36.94 480 PRO A CA 1
ATOM 3824 C C . PRO A 1 480 ? 35.123 18.955 -16.552 1.00 36.94 480 PRO A C 1
ATOM 3826 O O . PRO A 1 480 ? 34.488 19.801 -15.920 1.00 36.94 480 PRO A O 1
ATOM 3829 N N . PRO A 1 481 ? 35.273 19.021 -17.889 1.00 38.19 481 PRO A N 1
ATOM 3830 C CA . PRO A 1 481 ? 34.830 20.170 -18.669 1.00 38.19 481 PRO A CA 1
ATOM 3831 C C . PRO A 1 481 ? 33.304 20.299 -18.677 1.00 38.19 481 PRO A C 1
ATOM 3833 O O . PRO A 1 481 ? 32.588 19.308 -18.855 1.00 38.19 481 PRO A O 1
ATOM 3836 N N . SER A 1 482 ? 32.810 21.535 -18.548 1.00 34.34 482 SER A N 1
ATOM 3837 C CA . SER A 1 482 ? 31.440 21.864 -18.932 1.00 34.34 482 SER A CA 1
ATOM 3838 C C . SER A 1 482 ? 31.265 21.621 -20.431 1.00 34.34 482 SER A C 1
ATOM 3840 O O . SER A 1 482 ? 32.143 21.930 -21.238 1.00 34.34 482 SER A O 1
ATOM 3842 N N . TYR A 1 483 ? 30.119 21.056 -20.808 1.00 37.59 483 TYR A N 1
ATOM 3843 C CA . TYR A 1 483 ? 29.700 21.024 -22.204 1.00 37.59 483 TYR A CA 1
ATOM 3844 C C . TYR A 1 483 ? 29.095 22.376 -22.558 1.00 37.59 483 TYR A C 1
ATOM 3846 O O . TYR A 1 483 ? 27.875 22.531 -22.523 1.00 37.59 483 TYR A O 1
ATOM 3854 N N . ASP A 1 484 ? 29.955 23.336 -22.881 1.00 29.89 484 ASP A N 1
ATOM 3855 C CA . ASP A 1 484 ? 29.530 24.519 -23.614 1.00 29.89 484 ASP A CA 1
ATOM 3856 C C . ASP A 1 484 ? 29.576 24.261 -25.122 1.00 29.89 484 ASP A C 1
ATOM 3858 O O . ASP A 1 484 ? 30.401 23.508 -25.648 1.00 29.89 484 ASP A O 1
ATOM 3862 N N . ASP A 1 485 ? 28.581 24.850 -25.769 1.00 43.69 485 ASP A N 1
ATOM 3863 C CA . ASP A 1 485 ? 28.250 24.752 -27.181 1.00 43.69 485 ASP A CA 1
ATOM 3864 C C . ASP A 1 485 ? 29.386 25.296 -28.056 1.00 43.69 485 ASP A C 1
ATOM 3866 O O . ASP A 1 485 ? 29.915 26.365 -27.760 1.00 43.69 485 ASP A O 1
ATOM 3870 N N . ASP A 1 486 ? 29.709 24.615 -29.162 1.00 32.09 486 ASP A N 1
ATOM 3871 C CA . ASP A 1 486 ? 29.818 25.357 -30.415 1.00 32.09 486 ASP A CA 1
ATOM 3872 C C . ASP A 1 486 ? 29.747 24.500 -31.691 1.00 32.09 486 ASP A C 1
ATOM 3874 O O . ASP A 1 486 ? 30.214 23.363 -31.800 1.00 32.09 486 ASP A O 1
ATOM 3878 N N . SER A 1 487 ? 29.156 25.161 -32.677 1.00 38.16 487 SER A N 1
ATOM 3879 C CA . SER A 1 487 ? 29.093 24.913 -34.113 1.00 38.16 487 SER A CA 1
ATOM 3880 C C . SER A 1 487 ? 30.266 24.160 -34.784 1.00 38.16 487 SER A C 1
ATOM 3882 O O . SER A 1 487 ? 31.427 24.314 -34.436 1.00 38.16 487 SER A O 1
ATOM 3884 N N . TYR A 1 488 ? 29.964 23.388 -35.844 1.00 32.78 488 TYR A N 1
ATOM 3885 C CA . TYR A 1 488 ? 30.366 23.722 -37.229 1.00 32.78 488 TYR A CA 1
ATOM 3886 C C . TYR A 1 488 ? 29.740 22.767 -38.269 1.00 32.78 488 TYR A C 1
ATOM 3888 O O . TYR A 1 488 ? 29.932 21.554 -38.252 1.00 32.78 488 TYR A O 1
ATOM 3896 N N . THR A 1 489 ? 29.007 23.374 -39.207 1.00 34.56 489 THR A N 1
ATOM 3897 C CA . THR A 1 489 ? 28.706 22.937 -40.586 1.00 34.56 489 THR A CA 1
ATOM 3898 C C . THR A 1 489 ? 28.991 21.478 -40.978 1.00 34.56 489 THR A C 1
ATOM 3900 O O . THR A 1 489 ? 30.126 21.105 -41.279 1.00 34.56 489 THR A O 1
ATOM 3903 N N . SER A 1 490 ? 27.920 20.710 -41.184 1.00 37.03 490 SER A N 1
ATOM 3904 C CA . SER A 1 490 ? 27.909 19.590 -42.131 1.00 37.03 490 SER A CA 1
ATOM 3905 C C . SER A 1 490 ? 26.874 19.864 -43.222 1.00 37.03 490 SER A C 1
ATOM 3907 O O . SER A 1 490 ? 25.786 20.366 -42.946 1.00 37.03 490 SER A O 1
ATOM 3909 N N . GLY A 1 491 ? 27.248 19.603 -44.474 1.00 35.56 491 GLY A N 1
ATOM 3910 C CA . GLY A 1 491 ? 26.355 19.756 -45.616 1.00 35.56 491 GLY A CA 1
ATOM 3911 C C . GLY A 1 491 ? 25.512 18.504 -45.851 1.00 35.56 491 GLY A C 1
ATOM 3912 O O . GLY A 1 491 ? 26.047 17.400 -45.861 1.00 35.56 491 GLY A O 1
ATOM 3913 N N . ASP A 1 492 ? 24.228 18.742 -46.110 1.00 36.72 492 ASP A N 1
ATOM 3914 C CA . ASP A 1 492 ? 23.365 17.978 -47.019 1.00 36.72 492 ASP A CA 1
ATOM 3915 C C . ASP A 1 492 ? 23.096 16.485 -46.714 1.00 36.72 492 ASP A C 1
ATOM 3917 O O . ASP A 1 492 ? 23.790 15.580 -47.176 1.00 36.72 492 ASP A O 1
ATOM 3921 N N . SER A 1 493 ? 21.987 16.192 -46.020 1.00 38.50 493 SER A N 1
ATOM 3922 C CA . SER A 1 493 ? 20.721 15.882 -46.730 1.00 38.50 493 SER A CA 1
ATOM 3923 C C . SER A 1 493 ? 19.580 15.419 -45.796 1.00 38.50 493 SER A C 1
ATOM 3925 O O . SER A 1 493 ? 19.688 14.413 -45.106 1.00 38.50 493 SER A O 1
ATOM 3927 N N . GLY A 1 494 ? 18.462 16.160 -45.830 1.00 36.81 494 GLY A N 1
ATOM 3928 C CA . GLY A 1 494 ? 17.075 15.728 -45.552 1.00 36.81 494 GLY A CA 1
ATOM 3929 C C . GLY A 1 494 ? 16.722 14.980 -44.252 1.00 36.81 494 GLY A C 1
ATOM 3930 O O . GLY A 1 494 ? 16.843 13.763 -44.181 1.00 36.81 494 GLY A O 1
ATOM 3931 N N . VAL A 1 495 ? 16.060 15.657 -43.307 1.00 40.12 495 VAL A N 1
ATOM 3932 C CA . VAL A 1 495 ? 14.581 15.799 -43.244 1.00 40.12 495 VAL A CA 1
ATOM 3933 C C . VAL A 1 495 ? 14.253 16.849 -42.172 1.00 40.12 495 VAL A C 1
ATOM 3935 O O . VAL A 1 495 ? 14.858 16.862 -41.103 1.00 40.12 495 VAL A O 1
ATOM 3938 N N . ASP A 1 496 ? 13.331 17.754 -42.493 1.00 35.94 496 ASP A N 1
ATOM 3939 C CA . ASP A 1 496 ? 13.036 18.973 -41.733 1.00 35.94 496 ASP A CA 1
ATOM 3940 C C . ASP A 1 496 ? 11.833 18.791 -40.784 1.00 35.94 496 ASP A C 1
ATOM 3942 O O . ASP A 1 496 ? 10.793 18.264 -41.183 1.00 35.94 496 ASP A O 1
ATOM 3946 N N . CYS A 1 497 ? 11.983 19.233 -39.535 1.00 37.09 497 CYS A N 1
ATOM 3947 C CA . CYS A 1 497 ? 10.930 19.385 -38.525 1.00 37.09 497 CYS A CA 1
ATOM 3948 C C . CYS A 1 497 ? 11.308 20.592 -37.661 1.00 37.09 497 CYS A C 1
ATOM 3950 O O . CYS A 1 497 ? 12.011 20.457 -36.658 1.00 37.09 497 CYS A O 1
ATOM 3952 N N . GLY A 1 498 ? 10.904 21.781 -38.103 1.00 46.69 498 GLY A N 1
ATOM 3953 C CA . GLY A 1 498 ? 11.246 23.029 -37.435 1.00 46.69 498 GLY A CA 1
ATOM 3954 C C . GLY A 1 498 ? 10.415 23.299 -36.181 1.00 46.69 498 GLY A C 1
ATOM 3955 O O . GLY A 1 498 ? 9.192 23.217 -36.218 1.00 46.69 498 GLY A O 1
ATOM 3956 N N . ASP A 1 499 ? 11.098 23.725 -35.122 1.00 38.31 499 ASP A N 1
ATOM 3957 C CA . ASP A 1 499 ? 10.553 24.566 -34.054 1.00 38.31 499 ASP A CA 1
ATOM 3958 C C . ASP A 1 499 ? 11.677 25.504 -33.581 1.00 38.31 499 ASP A C 1
ATOM 3960 O O . ASP A 1 499 ? 12.717 25.059 -33.091 1.00 38.31 499 ASP A O 1
ATOM 3964 N N . LEU A 1 500 ? 11.500 26.814 -33.782 1.00 49.44 500 LEU A N 1
ATOM 3965 C CA . LEU A 1 500 ? 12.457 27.849 -33.373 1.00 49.44 500 LEU A CA 1
ATOM 3966 C C . LEU A 1 500 ? 11.993 28.500 -32.058 1.00 49.44 500 LEU A C 1
ATOM 3968 O O . LEU A 1 500 ? 10.857 28.977 -32.003 1.00 49.44 500 LEU A O 1
ATOM 3972 N N . PRO A 1 501 ? 12.847 28.618 -31.024 1.00 49.31 501 PRO A N 1
ATOM 3973 C CA . PRO A 1 501 ? 12.548 29.465 -29.874 1.00 49.31 501 PRO A CA 1
ATOM 3974 C C . PRO A 1 501 ? 12.672 30.964 -30.238 1.00 49.31 501 PRO A C 1
ATOM 3976 O O . PRO A 1 501 ? 13.424 31.325 -31.148 1.00 49.31 501 PRO A O 1
ATOM 3979 N N . PRO A 1 502 ? 11.950 31.864 -29.545 1.00 54.72 502 PRO A N 1
ATOM 3980 C CA . PRO A 1 502 ? 11.907 33.287 -29.884 1.00 54.72 502 PRO A CA 1
ATOM 3981 C C . PRO A 1 502 ? 13.180 34.049 -29.458 1.00 54.72 502 PRO A C 1
ATOM 3983 O O . PRO A 1 502 ? 13.794 33.706 -28.445 1.00 54.72 502 PRO A O 1
ATOM 3986 N N . PRO A 1 503 ? 13.554 35.138 -30.160 1.00 60.72 503 PRO A N 1
ATOM 3987 C CA . PRO A 1 503 ? 14.677 35.985 -29.767 1.00 60.72 503 PRO A CA 1
ATOM 3988 C C . PRO A 1 503 ? 14.312 36.898 -28.585 1.00 60.72 503 PRO A C 1
ATOM 3990 O O . PRO A 1 503 ? 13.284 37.580 -28.598 1.00 60.72 503 PRO A O 1
ATOM 3993 N N . TYR A 1 504 ? 15.186 36.973 -27.578 1.00 43.50 504 TYR A N 1
ATOM 3994 C CA . TYR A 1 504 ? 15.028 37.902 -26.459 1.00 43.50 504 TYR A CA 1
ATOM 3995 C C . TYR A 1 504 ? 15.716 39.251 -26.706 1.00 43.50 504 TYR A C 1
ATOM 3997 O O . TYR A 1 504 ? 16.937 39.323 -26.715 1.00 43.50 504 TYR A O 1
ATOM 4005 N N . LYS A 1 505 ? 14.871 40.293 -26.721 1.00 40.47 505 LYS A N 1
ATOM 4006 C CA . LYS A 1 505 ? 15.094 41.703 -26.324 1.00 40.47 505 LYS A CA 1
ATOM 4007 C C . LYS A 1 505 ? 16.107 42.574 -27.110 1.00 40.47 505 LYS A C 1
ATOM 4009 O O . LYS A 1 505 ? 17.163 42.092 -27.505 1.00 40.47 505 LYS A O 1
ATOM 4014 N N . PRO A 1 506 ? 15.783 43.872 -27.304 1.00 58.16 506 PRO A N 1
ATOM 4015 C CA . PRO A 1 506 ? 16.744 44.907 -27.691 1.00 58.16 506 PRO A CA 1
ATOM 4016 C C . PRO A 1 506 ? 17.588 45.397 -26.500 1.00 58.16 506 PRO A C 1
ATOM 4018 O O . PRO A 1 506 ? 17.112 45.263 -25.346 1.00 58.16 506 PRO A O 1
#